Protein AF-0000000087521301 (afdb_homodimer)

Structure (mmCIF, N/CA/C/O backbone):
data_AF-0000000087521301-model_v1
#
loop_
_entity.id
_entity.type
_entity.pdbx_description
1 polymer 'Cation transporter'
#
loop_
_atom_site.group_PDB
_atom_site.id
_atom_site.type_symbol
_atom_site.label_atom_id
_atom_site.label_alt_id
_atom_site.label_comp_id
_atom_site.label_asym_id
_atom_site.label_entity_id
_atom_site.label_seq_id
_atom_site.pdbx_PDB_ins_code
_atom_site.Cartn_x
_atom_site.Cartn_y
_atom_site.Cartn_z
_atom_site.occupancy
_atom_site.B_iso_or_equiv
_atom_site.auth_seq_id
_atom_site.auth_comp_id
_atom_site.auth_asym_id
_atom_site.auth_atom_id
_atom_site.pdbx_PDB_model_num
ATOM 1 N N . MET A 1 1 ? 18.656 26.984 -0.968 1 28.48 1 MET A N 1
ATOM 2 C CA . MET A 1 1 ? 17.359 26.312 -1.073 1 28.48 1 MET A CA 1
ATOM 3 C C . MET A 1 1 ? 17.188 25.688 -2.449 1 28.48 1 MET A C 1
ATOM 5 O O . MET A 1 1 ? 16.391 24.75 -2.613 1 28.48 1 MET A O 1
ATOM 9 N N . SER A 1 2 ? 17.625 26.391 -3.381 1 34.09 2 SER A N 1
ATOM 10 C CA . SER A 1 2 ? 17.719 25.969 -4.77 1 34.09 2 SER A CA 1
ATOM 11 C C . SER A 1 2 ? 18.672 24.781 -4.914 1 34.09 2 SER A C 1
ATOM 13 O O . SER A 1 2 ? 18.469 23.906 -5.758 1 34.09 2 SER A O 1
ATOM 15 N N . HIS A 1 3 ? 19.5 24.891 -4.035 1 38.62 3 HIS A N 1
ATOM 16 C CA . HIS A 1 3 ? 20.562 23.891 -4.184 1 38.62 3 HIS A CA 1
ATOM 17 C C . HIS A 1 3 ? 20.094 22.531 -3.693 1 38.62 3 HIS A C 1
ATOM 19 O O . HIS A 1 3 ? 20.516 21.5 -4.234 1 38.62 3 HIS A O 1
ATOM 25 N N . ASP A 1 4 ? 19.312 22.469 -2.541 1 42 4 ASP A N 1
ATOM 26 C CA . ASP A 1 4 ? 18.953 21.172 -1.981 1 42 4 ASP A CA 1
ATOM 27 C C . ASP A 1 4 ? 17.891 20.484 -2.828 1 42 4 ASP A C 1
ATOM 29 O O . ASP A 1 4 ? 17.922 19.266 -3.01 1 42 4 ASP A O 1
ATOM 33 N N . HIS A 1 5 ? 16.859 21.312 -3.381 1 48.59 5 HIS A N 1
ATOM 34 C CA . HIS A 1 5 ? 15.914 20.719 -4.32 1 48.59 5 HIS A CA 1
ATOM 35 C C . HIS A 1 5 ? 16.625 20.234 -5.574 1 48.59 5 HIS A C 1
ATOM 37 O O . HIS A 1 5 ? 16.219 19.219 -6.16 1 48.59 5 HIS A O 1
ATOM 43 N N . SER A 1 6 ? 17.594 21.094 -5.914 1 47.84 6 SER A N 1
ATOM 44 C CA . SER A 1 6 ? 18.344 20.703 -7.102 1 47.84 6 SER A CA 1
ATOM 45 C C . SER A 1 6 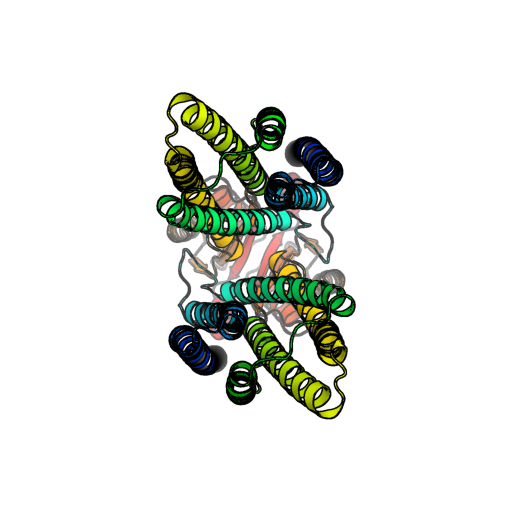? 19.094 19.391 -6.875 1 47.84 6 SER A C 1
ATOM 47 O O . SER A 1 6 ? 19.156 18.547 -7.766 1 47.84 6 SER A O 1
ATOM 49 N N . HIS A 1 7 ? 19.578 19.297 -5.633 1 51.16 7 HIS A N 1
ATOM 50 C CA . HIS A 1 7 ? 20.312 18.078 -5.328 1 51.16 7 HIS A CA 1
ATOM 51 C C . HIS A 1 7 ? 19.391 16.875 -5.266 1 51.16 7 HIS A C 1
ATOM 53 O O . HIS A 1 7 ? 19.766 15.781 -5.699 1 51.16 7 HIS A O 1
ATOM 59 N N . ASP A 1 8 ? 18.172 17.156 -4.852 1 65.81 8 ASP A N 1
ATOM 60 C CA . ASP A 1 8 ? 17.219 16.047 -4.758 1 65.81 8 ASP A CA 1
ATOM 61 C C . ASP A 1 8 ? 16.781 15.586 -6.145 1 65.81 8 ASP A C 1
ATOM 63 O O . ASP A 1 8 ? 16.703 14.383 -6.41 1 65.81 8 ASP A O 1
ATOM 67 N N . HIS A 1 9 ? 16.766 16.594 -6.98 1 73.94 9 HIS A N 1
ATOM 68 C CA . HIS A 1 9 ? 16.359 16.266 -8.344 1 73.94 9 HIS A CA 1
ATOM 69 C C . HIS A 1 9 ? 17.469 15.508 -9.07 1 73.94 9 HIS A C 1
ATOM 71 O O . HIS A 1 9 ? 17.188 14.562 -9.82 1 73.94 9 HIS A O 1
ATOM 77 N N . GLY A 1 10 ? 18.641 15.945 -8.789 1 79.75 10 GLY A N 1
ATOM 78 C CA . GLY A 1 10 ? 19.781 15.273 -9.391 1 79.75 10 GLY A CA 1
ATOM 79 C C . GLY A 1 10 ? 19.922 13.828 -8.945 1 79.75 10 GLY A C 1
ATOM 80 O O . GLY A 1 10 ? 20.125 12.938 -9.766 1 79.75 10 GLY A O 1
ATOM 81 N N . LEU A 1 11 ? 19.781 13.656 -7.738 1 87.31 11 LEU A N 1
ATOM 82 C CA . LEU A 1 11 ? 19.875 12.312 -7.18 1 87.31 11 LEU A CA 1
ATOM 83 C C . LEU A 1 11 ? 18.75 11.43 -7.703 1 87.31 11 LEU A C 1
ATOM 85 O O . LEU A 1 11 ? 18.969 10.258 -8.016 1 87.31 11 LEU A O 1
ATOM 89 N N . ALA A 1 12 ? 17.641 11.969 -7.859 1 90.31 12 ALA A N 1
ATOM 90 C CA . ALA A 1 12 ? 16.5 11.227 -8.375 1 90.31 12 ALA A CA 1
ATOM 91 C C . ALA A 1 12 ? 16.719 10.805 -9.82 1 90.31 12 ALA A C 1
ATOM 93 O O . ALA A 1 12 ? 16.391 9.68 -10.203 1 90.31 12 ALA A O 1
ATOM 94 N N . GLU A 1 13 ? 17.219 11.656 -10.562 1 93.12 13 GLU A N 1
ATOM 95 C CA . GLU A 1 13 ? 17.516 11.359 -11.961 1 93.12 13 GLU A CA 1
ATOM 96 C C . GLU A 1 13 ? 18.578 10.281 -12.094 1 93.12 13 GLU A C 1
ATOM 98 O O . GLU A 1 13 ? 18.484 9.398 -12.953 1 93.12 13 GLU A O 1
ATOM 103 N N . MET A 1 14 ? 19.531 10.383 -11.32 1 93.81 14 MET A N 1
ATOM 104 C CA . MET A 1 14 ? 20.594 9.383 -11.32 1 93.81 14 MET A CA 1
ATOM 105 C C . MET A 1 14 ? 20.047 8.008 -10.969 1 93.81 14 MET A C 1
ATOM 107 O O . MET A 1 14 ? 20.375 7.016 -11.617 1 93.81 14 MET A O 1
ATOM 111 N N . ASN A 1 15 ? 19.25 7.98 -9.953 1 95 15 ASN A N 1
ATOM 112 C CA . ASN A 1 15 ? 18.641 6.723 -9.555 1 95 15 ASN A CA 1
ATOM 113 C C . ASN A 1 15 ? 17.75 6.156 -10.656 1 95 15 ASN A C 1
ATOM 115 O O . ASN A 1 15 ? 17.75 4.949 -10.906 1 95 15 ASN A O 1
ATOM 119 N N . ARG A 1 16 ? 17.016 6.996 -11.297 1 96.06 16 ARG A N 1
ATOM 120 C CA . ARG A 1 16 ? 16.156 6.574 -12.406 1 96.06 16 ARG A CA 1
ATOM 121 C C . ARG A 1 16 ? 16.984 5.938 -13.516 1 96.06 16 ARG A C 1
ATOM 123 O O . ARG A 1 16 ? 16.609 4.898 -14.062 1 96.06 16 ARG A O 1
ATOM 130 N N . LYS A 1 17 ? 18.062 6.527 -13.852 1 96.75 17 LYS A N 1
ATOM 131 C CA . LYS A 1 17 ? 18.938 6.016 -14.898 1 96.75 17 LYS A CA 1
ATOM 132 C C . LYS A 1 17 ? 19.531 4.66 -14.508 1 96.75 17 LYS A C 1
ATOM 134 O O . LYS A 1 17 ? 19.609 3.75 -15.336 1 96.75 17 LYS A O 1
ATOM 139 N N . ARG A 1 18 ? 19.938 4.578 -13.312 1 97.06 18 ARG A N 1
ATOM 140 C CA . ARG A 1 18 ? 20.453 3.311 -12.805 1 97.06 18 ARG A CA 1
ATOM 141 C C . ARG A 1 18 ? 19.422 2.201 -12.945 1 97.06 18 ARG A C 1
ATOM 143 O O . ARG A 1 18 ? 19.734 1.106 -13.422 1 97.06 18 ARG A O 1
ATOM 150 N N . LEU A 1 19 ? 18.219 2.547 -12.562 1 97.38 19 LEU A N 1
ATOM 151 C CA . LEU A 1 19 ? 17.141 1.574 -12.641 1 97.38 19 LEU A CA 1
ATOM 152 C C . LEU A 1 19 ? 16.828 1.229 -14.094 1 97.38 19 LEU A C 1
ATOM 154 O O . LEU A 1 19 ? 16.531 0.073 -14.414 1 97.38 19 LEU A O 1
ATOM 158 N N . ALA A 1 20 ? 16.891 2.197 -14.945 1 97.69 20 ALA A N 1
ATOM 159 C CA . ALA A 1 20 ? 16.641 1.97 -16.359 1 97.69 20 ALA A CA 1
ATOM 160 C C . ALA A 1 20 ? 17.656 1.012 -16.953 1 97.69 20 ALA A C 1
ATOM 162 O O . ALA A 1 20 ? 17.312 0.12 -17.734 1 97.69 20 ALA A O 1
ATOM 163 N N . TRP A 1 21 ? 18.875 1.175 -16.609 1 97.06 21 TRP A N 1
ATOM 164 C CA . TRP A 1 21 ? 19.938 0.297 -17.078 1 97.06 21 TRP A CA 1
ATOM 165 C C . TRP A 1 21 ? 19.75 -1.122 -16.562 1 97.06 21 TRP A C 1
ATOM 167 O O . TRP A 1 21 ? 19.844 -2.09 -17.312 1 97.06 21 TRP A O 1
ATOM 177 N N . ALA A 1 22 ? 19.516 -1.218 -15.297 1 96.75 22 ALA A N 1
ATOM 178 C CA . ALA A 1 22 ? 19.297 -2.535 -14.703 1 96.75 22 ALA A CA 1
ATOM 179 C C . ALA A 1 22 ? 18.109 -3.238 -15.344 1 96.75 22 ALA A C 1
ATOM 181 O O . ALA A 1 22 ? 18.172 -4.426 -15.664 1 96.75 22 ALA A O 1
ATOM 182 N N . PHE A 1 23 ? 17.031 -2.479 -15.531 1 97.44 23 PHE A N 1
ATOM 183 C CA . PHE A 1 23 ? 15.859 -3.029 -16.188 1 97.44 23 PHE A CA 1
ATOM 184 C C . PHE A 1 23 ? 16.172 -3.459 -17.609 1 97.44 23 PHE A C 1
ATOM 186 O O . PHE A 1 23 ? 15.75 -4.531 -18.047 1 97.44 23 PHE A O 1
ATOM 193 N N . GLY A 1 24 ? 16.859 -2.646 -18.266 1 97.69 24 GLY A N 1
ATOM 194 C CA . GLY A 1 24 ? 17.25 -2.979 -19.625 1 97.69 24 GLY A CA 1
ATOM 195 C C . GLY A 1 24 ? 18.047 -4.266 -19.719 1 97.69 24 GLY A C 1
ATOM 196 O O . GLY A 1 24 ? 17.781 -5.098 -20.578 1 97.69 24 GLY A O 1
ATOM 197 N N . ILE A 1 25 ? 18.969 -4.43 -18.875 1 96.5 25 ILE A N 1
ATOM 198 C CA . ILE A 1 25 ? 19.812 -5.621 -18.844 1 96.5 25 ILE A CA 1
ATOM 199 C C . ILE A 1 25 ? 18.953 -6.855 -18.578 1 96.5 25 ILE A C 1
ATOM 201 O O . ILE A 1 25 ? 19 -7.832 -19.328 1 96.5 25 ILE A O 1
ATOM 205 N N . THR A 1 26 ? 18.172 -6.77 -17.562 1 94.75 26 THR A N 1
ATOM 206 C CA . THR A 1 26 ? 17.344 -7.906 -17.156 1 94.75 26 THR A CA 1
ATOM 207 C C . THR A 1 26 ? 16.312 -8.234 -18.234 1 94.75 26 THR A C 1
ATOM 209 O O . THR A 1 26 ? 16.078 -9.406 -18.531 1 94.75 26 THR A O 1
ATOM 212 N N . ALA A 1 27 ? 15.727 -7.234 -18.766 1 96.62 27 ALA A N 1
ATOM 213 C CA . ALA A 1 27 ? 14.727 -7.434 -19.812 1 96.62 27 ALA A CA 1
ATOM 214 C C . ALA A 1 27 ? 15.344 -8.086 -21.047 1 96.62 27 ALA A C 1
ATOM 216 O O . ALA A 1 27 ? 14.727 -8.953 -21.672 1 96.62 27 ALA A O 1
ATOM 217 N N . THR A 1 28 ? 16.516 -7.684 -21.375 1 96.88 28 THR A N 1
ATOM 218 C CA . THR A 1 28 ? 17.219 -8.25 -22.531 1 96.88 28 THR A CA 1
ATOM 219 C C . THR A 1 28 ? 17.531 -9.727 -22.297 1 96.88 28 THR A C 1
ATOM 221 O O . THR A 1 28 ? 17.328 -10.555 -23.188 1 96.88 28 THR A O 1
ATOM 224 N N . ILE A 1 29 ? 17.953 -10.047 -21.172 1 94.38 29 ILE A N 1
ATOM 225 C CA . ILE A 1 29 ? 18.281 -11.43 -20.844 1 94.38 29 ILE A CA 1
ATOM 226 C C . ILE A 1 29 ? 17 -12.273 -20.828 1 94.38 29 ILE A C 1
ATOM 228 O O . ILE A 1 29 ? 17 -13.414 -21.297 1 94.38 29 ILE A O 1
ATOM 232 N N . LEU A 1 30 ? 15.93 -11.727 -20.25 1 94.81 30 LEU A N 1
ATOM 233 C CA . LEU A 1 30 ? 14.648 -12.422 -20.25 1 94.81 30 LEU A CA 1
ATOM 234 C C . LEU A 1 30 ? 14.188 -12.734 -21.672 1 94.81 30 LEU A C 1
ATOM 236 O O . LEU A 1 30 ? 13.797 -13.867 -21.969 1 94.81 30 LEU A O 1
ATOM 240 N N . ILE A 1 31 ? 14.289 -11.766 -22.531 1 96.38 31 ILE A N 1
ATOM 241 C CA . ILE A 1 31 ? 13.867 -11.945 -23.906 1 96.38 31 ILE A CA 1
ATOM 242 C C . ILE A 1 31 ? 14.742 -13.008 -24.578 1 96.38 31 ILE A C 1
ATOM 244 O O . ILE A 1 31 ? 14.234 -13.891 -25.266 1 96.38 31 ILE A O 1
ATOM 248 N N . ALA A 1 32 ? 16.031 -12.961 -24.391 1 94.38 32 ALA A N 1
ATOM 249 C CA . ALA A 1 32 ? 16.953 -13.945 -24.938 1 94.38 32 ALA A CA 1
ATOM 250 C C . ALA A 1 32 ? 16.609 -15.352 -24.438 1 94.38 32 ALA A C 1
ATOM 252 O O . ALA A 1 32 ? 16.656 -16.312 -25.203 1 94.38 32 ALA A O 1
ATOM 253 N N . GLU A 1 33 ? 16.297 -15.367 -23.234 1 92.81 33 GLU A N 1
ATOM 254 C CA . GLU A 1 33 ? 15.969 -16.656 -22.641 1 92.81 33 GLU A CA 1
ATOM 255 C C . GLU A 1 33 ? 14.672 -17.219 -23.219 1 92.81 33 GLU A C 1
ATOM 257 O O . GLU A 1 33 ? 14.562 -18.406 -23.484 1 92.81 33 GLU A O 1
ATOM 262 N N . VAL A 1 34 ? 13.711 -16.438 -23.328 1 93.19 34 VAL A N 1
ATOM 263 C CA . VAL A 1 34 ? 12.438 -16.859 -23.906 1 93.19 34 VAL A CA 1
ATOM 264 C C . VAL A 1 34 ? 12.641 -17.344 -25.328 1 93.19 34 VAL A C 1
ATOM 266 O O . VAL A 1 34 ? 12.141 -18.406 -25.719 1 93.19 34 VAL A O 1
ATOM 269 N N . VAL A 1 35 ? 13.406 -16.641 -26.078 1 94.06 35 VAL A N 1
ATOM 270 C CA . VAL A 1 35 ? 13.711 -17.016 -27.453 1 94.06 35 VAL A CA 1
ATOM 271 C C . VAL A 1 35 ? 14.484 -18.344 -27.469 1 94.06 35 VAL A C 1
ATOM 273 O O . VAL A 1 35 ? 14.164 -19.25 -28.25 1 94.06 35 VAL A O 1
ATOM 276 N N . GLY A 1 36 ? 15.453 -18.406 -26.609 1 89.75 36 GLY A N 1
ATOM 277 C CA . GLY A 1 36 ? 16.203 -19.641 -26.5 1 89.75 36 GLY A CA 1
ATOM 278 C C . GLY A 1 36 ? 15.328 -20.828 -26.125 1 89.75 36 GLY A C 1
ATOM 279 O O . GLY A 1 36 ? 15.492 -21.922 -26.672 1 89.75 36 GLY A O 1
ATOM 280 N N . ALA A 1 37 ? 14.422 -20.656 -25.219 1 89.75 37 ALA A N 1
ATOM 281 C CA . ALA A 1 37 ? 13.508 -21.719 -24.781 1 89.75 37 ALA A CA 1
ATOM 282 C C . ALA A 1 37 ? 12.617 -22.172 -25.938 1 89.75 37 ALA A C 1
ATOM 284 O O . ALA A 1 37 ? 12.383 -23.359 -26.109 1 89.75 37 ALA A O 1
ATOM 285 N N . LEU A 1 38 ? 12.18 -21.234 -26.766 1 90.62 38 LEU A N 1
ATOM 286 C CA . LEU A 1 38 ? 11.297 -21.547 -27.875 1 90.62 38 LEU A CA 1
ATOM 287 C C . LEU A 1 38 ? 12.062 -22.266 -29 1 90.62 38 LEU A C 1
ATOM 289 O O . LEU A 1 38 ? 11.531 -23.188 -29.609 1 90.62 38 LEU A O 1
ATOM 293 N N . LEU A 1 39 ? 13.258 -21.891 -29.188 1 90.69 39 LEU A N 1
ATOM 294 C CA . LEU A 1 39 ? 14.07 -22.484 -30.25 1 90.69 39 LEU A CA 1
ATOM 295 C C . LEU A 1 39 ? 14.531 -23.891 -29.859 1 90.69 39 LEU A C 1
ATOM 297 O O . LEU A 1 39 ? 14.656 -24.766 -30.719 1 90.69 39 LEU A O 1
ATOM 301 N N . THR A 1 40 ? 14.688 -24.109 -28.625 1 87 40 THR A N 1
ATOM 302 C CA . THR A 1 40 ? 15.227 -25.391 -28.172 1 87 40 THR A CA 1
ATOM 303 C C . THR A 1 40 ? 14.117 -26.266 -27.609 1 87 40 THR A C 1
ATOM 305 O O . THR A 1 40 ? 14.359 -27.406 -27.219 1 87 40 THR A O 1
ATOM 308 N N . ASN A 1 41 ? 12.945 -25.688 -27.422 1 86.5 41 ASN A N 1
ATOM 309 C CA . ASN A 1 41 ? 11.805 -26.375 -26.828 1 86.5 41 ASN A CA 1
ATOM 310 C C . ASN A 1 41 ? 12.141 -26.906 -25.438 1 86.5 41 ASN A C 1
ATOM 312 O O . ASN A 1 41 ? 11.859 -28.062 -25.125 1 86.5 41 ASN A O 1
ATOM 316 N N . SER A 1 42 ? 12.852 -26.172 -24.766 1 84.94 42 SER A N 1
ATOM 317 C CA . SER A 1 42 ? 13.289 -26.547 -23.422 1 84.94 42 SER A CA 1
ATOM 318 C C . SER A 1 42 ? 12.312 -26.047 -22.375 1 84.94 42 SER A C 1
ATOM 320 O O . SER A 1 42 ? 12.203 -24.828 -22.141 1 84.94 42 SER A O 1
ATOM 322 N N . LEU A 1 43 ? 11.672 -26.969 -21.688 1 79.75 43 LEU A N 1
ATOM 323 C CA . LEU A 1 43 ? 10.758 -26.609 -20.609 1 79.75 43 LEU A CA 1
ATOM 324 C C . LEU A 1 43 ? 11.523 -25.984 -19.438 1 79.75 43 LEU A C 1
ATOM 326 O O . LEU A 1 43 ? 11.016 -25.078 -18.781 1 79.75 43 LEU A O 1
ATOM 330 N N . ALA A 1 44 ? 12.672 -26.484 -19.188 1 77.31 44 ALA A N 1
ATOM 331 C CA . ALA A 1 44 ? 13.508 -25.969 -18.109 1 77.31 44 ALA A CA 1
ATOM 332 C C . ALA A 1 44 ? 13.82 -24.484 -18.312 1 77.31 44 ALA A C 1
ATOM 334 O O . ALA A 1 44 ? 13.75 -23.688 -17.375 1 77.31 44 ALA A O 1
ATOM 335 N N . LEU A 1 45 ? 14.047 -24.156 -19.516 1 83.31 45 LEU A N 1
ATOM 336 C CA . LEU A 1 45 ? 14.352 -22.766 -19.844 1 83.31 45 LEU A CA 1
ATOM 337 C C . LEU A 1 45 ? 13.109 -21.891 -19.719 1 83.31 45 LEU A C 1
ATOM 339 O O . LEU A 1 45 ? 13.195 -20.75 -19.281 1 83.31 45 LEU A O 1
ATOM 343 N N . LEU A 1 46 ? 12.078 -22.406 -20.078 1 84.5 46 LEU A N 1
ATOM 344 C CA . LEU A 1 46 ? 10.836 -21.641 -19.984 1 84.5 46 LEU A CA 1
ATOM 345 C C . LEU A 1 46 ? 10.477 -21.391 -18.531 1 84.5 46 LEU A C 1
ATOM 347 O O . LEU A 1 46 ? 10.008 -20.297 -18.188 1 84.5 46 LEU A O 1
ATOM 351 N N . VAL A 1 47 ? 10.625 -22.359 -17.656 1 79.62 47 VAL A N 1
ATOM 352 C CA . VAL A 1 47 ? 10.352 -22.219 -16.234 1 79.62 47 VAL A CA 1
ATOM 353 C C . VAL A 1 47 ? 11.273 -21.156 -15.641 1 79.62 47 VAL A C 1
ATOM 355 O O . VAL A 1 47 ? 10.836 -20.297 -14.859 1 79.62 47 VAL A O 1
ATOM 358 N N . ASP A 1 48 ? 12.477 -21.203 -16 1 83.56 48 ASP A N 1
ATOM 359 C CA . ASP A 1 48 ? 13.422 -20.188 -15.531 1 83.56 48 ASP A CA 1
ATOM 360 C C . ASP A 1 48 ? 13.008 -18.797 -16 1 83.56 48 ASP A C 1
ATOM 362 O O . ASP A 1 48 ? 13.148 -17.828 -15.258 1 83.56 48 ASP A O 1
ATOM 366 N N . ALA A 1 49 ? 12.594 -18.75 -17.219 1 87.19 49 ALA A N 1
ATOM 367 C CA . ALA A 1 49 ? 12.148 -17.484 -17.781 1 87.19 49 ALA A CA 1
ATOM 368 C C . ALA A 1 49 ? 10.984 -16.906 -16.969 1 87.19 49 ALA A C 1
ATOM 370 O O . ALA A 1 49 ? 10.883 -15.695 -16.797 1 87.19 49 ALA A O 1
ATOM 371 N N . ALA A 1 50 ? 10.117 -17.703 -16.531 1 82.38 50 ALA A N 1
ATOM 372 C CA . ALA A 1 50 ? 8.992 -17.266 -15.719 1 82.38 50 ALA A CA 1
ATOM 373 C C . ALA A 1 50 ? 9.477 -16.641 -14.406 1 82.38 50 ALA A C 1
ATOM 375 O O . ALA A 1 50 ? 8.922 -15.648 -13.945 1 82.38 50 ALA A O 1
ATOM 376 N N . HIS A 1 51 ? 10.414 -17.234 -13.859 1 81.31 51 HIS A N 1
ATOM 377 C CA . HIS A 1 51 ? 11.008 -16.688 -12.656 1 81.31 51 HIS A CA 1
ATOM 378 C C . HIS A 1 51 ? 11.648 -15.328 -12.93 1 81.31 51 HIS A C 1
ATOM 380 O O . HIS A 1 51 ? 11.461 -14.383 -12.156 1 81.31 51 HIS A O 1
ATOM 386 N N . MET A 1 52 ? 12.289 -15.258 -14.016 1 88.5 52 MET A N 1
ATOM 387 C CA . MET A 1 52 ? 12.945 -14.008 -14.398 1 88.5 52 MET A CA 1
ATOM 388 C C . MET A 1 52 ? 11.906 -12.93 -14.703 1 88.5 52 MET A C 1
ATOM 390 O O . MET A 1 52 ? 12.172 -11.742 -14.516 1 88.5 52 MET A O 1
ATOM 394 N N . LEU A 1 53 ? 10.82 -13.344 -15.141 1 88.81 53 LEU A N 1
ATOM 395 C CA . LEU A 1 53 ? 9.75 -12.391 -15.43 1 88.81 53 LEU A CA 1
ATOM 396 C C . LEU A 1 53 ? 9.328 -11.656 -14.164 1 88.81 53 LEU A C 1
ATOM 398 O O . LEU A 1 53 ? 9.109 -10.445 -14.188 1 88.81 53 LEU A O 1
ATOM 402 N N . THR A 1 54 ? 9.219 -12.359 -13.102 1 86 54 THR A N 1
ATOM 403 C CA . THR A 1 54 ? 8.836 -11.758 -11.828 1 86 54 THR A CA 1
ATOM 404 C C . THR A 1 54 ? 9.867 -10.719 -11.391 1 86 54 THR A C 1
ATOM 406 O O . THR A 1 54 ? 9.516 -9.648 -10.891 1 86 54 THR A O 1
ATOM 409 N N . ASP A 1 55 ? 11.062 -11.039 -11.625 1 89.38 55 ASP A N 1
ATOM 410 C CA . ASP A 1 55 ? 12.133 -10.109 -11.289 1 89.38 55 ASP A CA 1
ATOM 411 C C . ASP A 1 55 ? 12.078 -8.859 -12.172 1 89.38 55 ASP A C 1
ATOM 413 O O . ASP A 1 55 ? 12.266 -7.742 -11.695 1 89.38 55 ASP A O 1
ATOM 417 N N . THR A 1 56 ? 11.906 -9.156 -13.391 1 93.06 56 THR A N 1
ATOM 418 C CA . THR A 1 56 ? 11.805 -8.055 -14.344 1 93.06 56 THR A CA 1
ATOM 419 C C . THR A 1 56 ? 10.633 -7.141 -13.992 1 93.06 56 THR A C 1
ATOM 421 O O . THR A 1 56 ? 10.742 -5.918 -14.109 1 93.06 56 THR A O 1
ATOM 424 N N . LEU A 1 57 ? 9.578 -7.703 -13.508 1 92.06 57 LEU A N 1
ATOM 425 C CA . LEU A 1 57 ? 8.414 -6.922 -13.086 1 92.06 57 LEU A CA 1
ATOM 426 C C . LEU A 1 57 ? 8.758 -6.051 -11.883 1 92.06 57 LEU A C 1
ATOM 428 O O . LEU A 1 57 ? 8.289 -4.914 -11.781 1 92.06 57 LEU A O 1
ATOM 432 N N . GLY A 1 58 ? 9.523 -6.641 -11.055 1 93.19 58 GLY A N 1
ATOM 433 C CA . GLY A 1 58 ? 9.977 -5.852 -9.922 1 93.19 58 GLY A CA 1
ATOM 434 C C . GLY A 1 58 ? 10.766 -4.621 -10.32 1 93.19 58 GLY A C 1
ATOM 435 O O . GLY A 1 58 ? 10.5 -3.52 -9.836 1 93.19 58 GLY A O 1
ATOM 436 N N . LEU A 1 59 ? 11.68 -4.824 -11.219 1 95.25 59 LEU A N 1
ATOM 437 C CA . LEU A 1 59 ? 12.5 -3.707 -11.68 1 95.25 59 LEU A CA 1
ATOM 438 C C . LEU A 1 59 ? 11.656 -2.709 -12.469 1 95.25 59 LEU A C 1
ATOM 440 O O . LEU A 1 59 ? 11.898 -1.501 -12.406 1 95.25 59 LEU A O 1
ATOM 444 N N . LEU A 1 60 ? 10.727 -3.193 -13.164 1 96.19 60 LEU A N 1
ATOM 445 C CA . LEU A 1 60 ? 9.82 -2.309 -13.891 1 96.19 60 LEU A CA 1
ATOM 446 C C . LEU A 1 60 ? 9.031 -1.43 -12.922 1 96.19 60 LEU A C 1
ATOM 448 O O . LEU A 1 60 ? 8.844 -0.239 -13.18 1 96.19 60 LEU A O 1
ATOM 452 N N . MET A 1 61 ? 8.594 -2.023 -11.914 1 95.44 61 MET A N 1
ATOM 453 C CA . MET A 1 61 ? 7.871 -1.267 -10.898 1 95.44 61 MET A CA 1
ATOM 454 C C . MET A 1 61 ? 8.758 -0.183 -10.297 1 95.44 61 MET A C 1
ATOM 456 O O . MET A 1 61 ? 8.32 0.953 -10.109 1 95.44 61 MET A O 1
ATOM 460 N N . ALA A 1 62 ? 9.961 -0.58 -10.031 1 96.81 62 ALA A N 1
ATOM 461 C CA . ALA A 1 62 ? 10.906 0.379 -9.469 1 96.81 62 ALA A CA 1
ATOM 462 C C . ALA A 1 62 ? 11.148 1.541 -10.43 1 96.81 62 ALA A C 1
ATOM 464 O O . ALA A 1 62 ? 11.148 2.703 -10.016 1 96.81 62 ALA A O 1
ATOM 465 N N . LEU A 1 63 ? 11.336 1.206 -11.625 1 97.44 63 LEU A N 1
ATOM 466 C CA . LEU A 1 63 ? 11.602 2.223 -12.633 1 97.44 63 LEU A CA 1
ATOM 467 C C . LEU A 1 63 ? 10.383 3.127 -12.82 1 97.44 63 LEU A C 1
ATOM 469 O O . LEU A 1 63 ? 10.531 4.348 -12.953 1 97.44 63 LEU A O 1
ATOM 473 N N . THR A 1 64 ? 9.258 2.58 -12.844 1 97.12 64 THR A N 1
ATOM 474 C CA . THR A 1 64 ? 8.023 3.352 -12.977 1 97.12 64 THR A CA 1
ATOM 475 C C . THR A 1 64 ? 7.871 4.328 -11.812 1 97.12 64 THR A C 1
ATOM 477 O O . THR A 1 64 ? 7.535 5.496 -12.016 1 97.12 64 THR A O 1
ATOM 480 N N . ALA A 1 65 ? 8.102 3.812 -10.664 1 96.5 65 ALA A N 1
ATOM 481 C CA . ALA A 1 65 ? 8.031 4.672 -9.484 1 96.5 65 ALA A CA 1
ATOM 482 C C . ALA A 1 65 ? 9.031 5.82 -9.578 1 96.5 65 ALA A C 1
ATOM 484 O O . ALA A 1 65 ? 8.703 6.969 -9.273 1 96.5 65 ALA A O 1
ATOM 485 N N . ALA A 1 66 ? 10.227 5.477 -9.984 1 96.06 66 ALA A N 1
ATOM 486 C CA . ALA A 1 66 ? 11.266 6.496 -10.125 1 96.06 66 ALA A CA 1
ATOM 487 C C . ALA A 1 66 ? 10.859 7.551 -11.148 1 96.06 66 ALA A C 1
ATOM 489 O O . ALA A 1 66 ? 11.172 8.734 -10.984 1 96.06 66 ALA A O 1
ATOM 490 N N . ASN A 1 67 ? 10.211 7.148 -12.203 1 96.56 67 ASN A N 1
ATOM 491 C CA . ASN A 1 67 ? 9.719 8.086 -13.203 1 96.56 67 ASN A CA 1
ATOM 492 C C . ASN A 1 67 ? 8.609 8.977 -12.648 1 96.56 67 ASN A C 1
ATOM 494 O O . ASN A 1 67 ? 8.57 10.172 -12.93 1 96.56 67 ASN A O 1
ATOM 498 N N . LEU A 1 68 ? 7.797 8.43 -11.914 1 94.94 68 LEU A N 1
ATOM 499 C CA . LEU A 1 68 ? 6.652 9.148 -11.367 1 94.94 68 LEU A CA 1
ATOM 500 C C . LEU A 1 68 ? 7.102 10.219 -10.375 1 94.94 68 LEU A C 1
ATOM 502 O O . LEU A 1 68 ? 6.551 11.32 -10.344 1 94.94 68 LEU A O 1
ATOM 506 N N . VAL A 1 69 ? 8.055 9.883 -9.609 1 92.69 69 VAL A N 1
ATOM 507 C CA . VAL A 1 69 ? 8.523 10.789 -8.57 1 92.69 69 VAL A CA 1
ATOM 508 C C . VAL A 1 69 ? 9.102 12.055 -9.203 1 92.69 69 VAL A C 1
ATOM 510 O O . VAL A 1 69 ? 9.172 13.102 -8.555 1 92.69 69 VAL A O 1
ATOM 513 N N . MET A 1 70 ? 9.438 11.977 -10.453 1 92.62 70 MET A N 1
ATOM 514 C CA . MET A 1 70 ? 10.023 13.117 -11.148 1 92.62 70 MET A CA 1
ATOM 515 C C . MET A 1 70 ? 8.953 14.117 -11.57 1 92.62 70 MET A C 1
ATOM 517 O O . MET A 1 70 ? 9.258 15.258 -11.922 1 92.62 70 MET A O 1
ATOM 521 N N . ARG A 1 71 ? 7.758 13.758 -11.438 1 92.88 71 ARG A N 1
ATOM 522 C CA . ARG A 1 71 ? 6.668 14.641 -11.836 1 92.88 71 ARG A CA 1
ATOM 523 C C . ARG A 1 71 ? 6.414 15.703 -10.773 1 92.88 71 ARG A C 1
ATOM 525 O O . ARG A 1 71 ? 6.5 15.43 -9.578 1 92.88 71 ARG A O 1
ATOM 532 N N . LYS A 1 72 ? 6.031 16.859 -11.219 1 91.69 72 LYS A N 1
ATOM 533 C CA . LYS A 1 72 ? 5.77 17.984 -10.32 1 91.69 72 LYS A CA 1
ATOM 534 C C . LYS A 1 72 ? 4.461 17.797 -9.562 1 91.69 72 LYS A C 1
ATOM 536 O O . LYS A 1 72 ? 3.555 17.109 -10.039 1 91.69 72 LYS A O 1
ATOM 541 N N . SER A 1 73 ? 4.41 18.422 -8.414 1 92 73 SER A N 1
ATOM 542 C CA . SER A 1 73 ? 3.197 18.375 -7.605 1 92 73 SER A CA 1
ATOM 543 C C . SER A 1 73 ? 2.062 19.156 -8.258 1 92 73 SER A C 1
ATOM 545 O O . SER A 1 73 ? 2.309 20.094 -9.031 1 92 73 SER A O 1
ATOM 547 N N . THR A 1 74 ? 0.817 18.719 -8.062 1 92.31 74 THR A N 1
ATOM 548 C CA . THR A 1 74 ? -0.409 19.375 -8.508 1 92.31 74 THR A CA 1
ATOM 549 C C . THR A 1 74 ? -1.414 19.484 -7.367 1 92.31 74 THR A C 1
ATOM 551 O O . THR A 1 74 ? -1.151 19.016 -6.254 1 92.31 74 THR A O 1
ATOM 554 N N . ASP A 1 75 ? -2.551 20.109 -7.645 1 90.44 75 ASP A N 1
ATOM 555 C CA . ASP A 1 75 ? -3.598 20.25 -6.637 1 90.44 75 ASP A CA 1
ATOM 556 C C . ASP A 1 75 ? -4.211 18.891 -6.305 1 90.44 75 ASP A C 1
ATOM 558 O O . ASP A 1 75 ? -4.742 18.688 -5.207 1 90.44 75 ASP A O 1
ATOM 562 N N . GLN A 1 76 ? -4.129 18.031 -7.184 1 91.69 76 GLN A N 1
ATOM 563 C CA . GLN A 1 76 ? -4.648 16.688 -6.953 1 91.69 76 GLN A CA 1
ATOM 564 C C . GLN A 1 76 ? -3.643 15.828 -6.195 1 91.69 76 GLN A C 1
ATOM 566 O O . GLN A 1 76 ? -4.023 14.891 -5.492 1 91.69 76 GLN A O 1
ATOM 571 N N . ARG A 1 77 ? -2.389 16.188 -6.469 1 93.62 77 ARG A N 1
ATOM 572 C CA . ARG A 1 77 ? -1.276 15.516 -5.801 1 93.62 77 ARG A CA 1
ATOM 573 C C . ARG A 1 77 ? -0.324 16.531 -5.176 1 93.62 77 ARG A C 1
ATOM 575 O O . ARG A 1 77 ? 0.705 16.875 -5.766 1 93.62 77 ARG A O 1
ATOM 582 N N . THR A 1 78 ? -0.647 16.828 -4.004 1 91.5 78 THR A N 1
ATOM 583 C CA . THR A 1 78 ? 0.055 17.953 -3.391 1 91.5 78 THR A CA 1
ATOM 584 C C . THR A 1 78 ? 1.478 17.547 -3.006 1 91.5 78 THR A C 1
ATOM 586 O O . THR A 1 78 ? 2.357 18.406 -2.893 1 91.5 78 THR A O 1
ATOM 589 N N . TRP A 1 79 ? 1.673 16.281 -2.805 1 91.12 79 TRP A N 1
ATOM 590 C CA . TRP A 1 79 ? 3.008 15.773 -2.51 1 91.12 79 TRP A CA 1
ATOM 591 C C . TRP A 1 79 ? 3.652 15.18 -3.76 1 91.12 79 TRP A C 1
ATOM 593 O O . TRP A 1 79 ? 4.664 14.484 -3.672 1 91.12 79 TRP A O 1
ATOM 603 N N . GLY A 1 80 ? 2.947 15.469 -4.883 1 92.25 80 GLY A N 1
ATOM 604 C CA . GLY A 1 80 ? 3.393 14.75 -6.066 1 92.25 80 GLY A CA 1
ATOM 605 C C . GLY A 1 80 ? 3.26 13.242 -5.934 1 92.25 80 GLY A C 1
ATOM 606 O O . GLY A 1 80 ? 2.326 12.75 -5.297 1 92.25 80 GLY A O 1
ATOM 607 N N . PHE A 1 81 ? 4.242 12.539 -6.578 1 93.88 81 PHE A N 1
ATOM 608 C CA . PHE A 1 81 ? 4.23 11.078 -6.535 1 93.88 81 PHE A CA 1
ATOM 609 C C . PHE A 1 81 ? 5.332 10.555 -5.625 1 93.88 81 PHE A C 1
ATOM 611 O O . PHE A 1 81 ? 5.91 9.5 -5.887 1 93.88 81 PHE A O 1
ATOM 618 N N . ARG A 1 82 ? 5.562 11.289 -4.637 1 93.38 82 ARG A N 1
ATOM 619 C CA . ARG A 1 82 ? 6.652 10.914 -3.744 1 93.38 82 ARG A CA 1
ATOM 620 C C . ARG A 1 82 ? 6.379 9.562 -3.086 1 93.38 82 ARG A C 1
ATOM 622 O O . ARG A 1 82 ? 7.293 8.758 -2.914 1 93.38 82 ARG A O 1
ATOM 629 N N . ARG A 1 83 ? 5.121 9.32 -2.867 1 95.44 83 ARG A N 1
ATOM 630 C CA . ARG A 1 83 ? 4.734 8.102 -2.164 1 95.44 83 ARG A CA 1
ATOM 631 C C . ARG A 1 83 ? 4.84 6.883 -3.076 1 95.44 83 ARG A C 1
ATOM 633 O O . ARG A 1 83 ? 4.805 5.742 -2.607 1 95.44 83 ARG A O 1
ATOM 640 N N . ALA A 1 84 ? 4.969 7.09 -4.273 1 95.5 84 ALA A N 1
ATOM 641 C CA . ALA A 1 84 ? 5.113 5.984 -5.219 1 95.5 84 ALA A CA 1
ATOM 642 C C . ALA A 1 84 ? 6.34 5.137 -4.887 1 95.5 84 ALA A C 1
ATOM 644 O O . ALA A 1 84 ? 6.344 3.926 -5.109 1 95.5 84 ALA A O 1
ATOM 645 N N . GLU A 1 85 ? 7.328 5.793 -4.359 1 95.5 85 GLU A N 1
ATOM 646 C CA . GLU A 1 85 ? 8.539 5.09 -3.939 1 95.5 85 GLU A CA 1
ATOM 647 C C . GLU A 1 85 ? 8.219 4.016 -2.906 1 95.5 85 GLU A C 1
ATOM 649 O O . GLU A 1 85 ? 8.664 2.871 -3.039 1 95.5 85 GLU A O 1
ATOM 654 N N . VAL A 1 86 ? 7.441 4.379 -1.924 1 96.31 86 VAL A N 1
ATOM 655 C CA . VAL A 1 86 ? 7.125 3.475 -0.821 1 96.31 86 VAL A CA 1
ATOM 656 C C . VAL A 1 86 ? 6.188 2.373 -1.31 1 96.31 86 VAL A C 1
ATOM 658 O O . VAL A 1 86 ? 6.355 1.204 -0.958 1 96.31 86 VAL A O 1
ATOM 661 N N . LEU A 1 87 ? 5.266 2.711 -2.119 1 95.94 87 LEU A N 1
ATOM 662 C CA . LEU A 1 87 ? 4.316 1.743 -2.66 1 95.94 87 LEU A CA 1
ATOM 663 C C . LEU A 1 87 ? 5.027 0.709 -3.527 1 95.94 87 LEU A C 1
ATOM 665 O O . LEU A 1 87 ? 4.789 -0.492 -3.391 1 95.94 87 LEU A O 1
ATOM 669 N N . SER A 1 88 ? 5.832 1.227 -4.391 1 96.19 88 SER A N 1
ATOM 670 C CA . SER A 1 88 ? 6.605 0.337 -5.25 1 96.19 88 SER A CA 1
ATOM 671 C C . SER A 1 88 ? 7.465 -0.619 -4.43 1 96.19 88 SER A C 1
ATOM 673 O O . SER A 1 88 ? 7.484 -1.823 -4.688 1 96.19 88 SER A O 1
ATOM 675 N N . ALA A 1 89 ? 8.133 -0.079 -3.469 1 96.81 89 ALA A N 1
ATOM 676 C CA . ALA A 1 89 ? 8.984 -0.9 -2.607 1 96.81 89 ALA A CA 1
ATOM 677 C C . ALA A 1 89 ? 8.164 -1.964 -1.884 1 96.81 89 ALA A C 1
ATOM 679 O O . ALA A 1 89 ? 8.617 -3.096 -1.709 1 96.81 89 ALA A O 1
ATOM 680 N N . THR A 1 90 ? 7.012 -1.587 -1.447 1 95.88 90 THR A N 1
ATOM 681 C CA . THR A 1 90 ? 6.133 -2.52 -0.754 1 95.88 90 THR A CA 1
ATOM 682 C C . THR A 1 90 ? 5.75 -3.682 -1.667 1 95.88 90 THR A C 1
ATOM 684 O O . THR A 1 90 ? 5.859 -4.848 -1.276 1 95.88 90 THR A O 1
ATOM 687 N N . LEU A 1 91 ? 5.352 -3.348 -2.832 1 93.44 91 LEU A N 1
ATOM 688 C CA . LEU A 1 91 ? 4.93 -4.367 -3.785 1 93.44 91 LEU A CA 1
ATOM 689 C C . LEU A 1 91 ? 6.098 -5.273 -4.164 1 93.44 91 LEU A C 1
ATOM 691 O O . LEU A 1 91 ? 5.938 -6.492 -4.258 1 93.44 91 LEU A O 1
ATOM 695 N N . GLN A 1 92 ? 7.199 -4.68 -4.383 1 94.5 92 GLN A N 1
ATOM 696 C CA . GLN A 1 92 ? 8.391 -5.445 -4.719 1 94.5 92 GLN A CA 1
ATOM 697 C C . GLN A 1 92 ? 8.781 -6.387 -3.582 1 94.5 92 GLN A C 1
ATOM 699 O O . GLN A 1 92 ? 9.07 -7.562 -3.818 1 94.5 92 GLN A O 1
ATOM 704 N N . ALA A 1 93 ? 8.781 -5.844 -2.402 1 95.56 93 ALA A N 1
ATOM 705 C CA . ALA A 1 93 ? 9.133 -6.656 -1.242 1 95.56 93 ALA A CA 1
ATOM 706 C C . ALA A 1 93 ? 8.141 -7.801 -1.054 1 95.56 93 ALA A C 1
ATOM 708 O O . ALA A 1 93 ? 8.531 -8.93 -0.742 1 95.56 93 ALA A O 1
ATOM 709 N N . ALA A 1 94 ? 6.922 -7.516 -1.234 1 93.12 94 ALA A N 1
ATOM 710 C CA . ALA A 1 94 ? 5.887 -8.539 -1.121 1 93.12 94 ALA A CA 1
ATOM 711 C C . ALA A 1 94 ? 6.074 -9.633 -2.172 1 93.12 94 ALA A C 1
ATOM 713 O O . ALA A 1 94 ? 5.957 -10.82 -1.869 1 93.12 94 ALA A O 1
ATOM 714 N N . LEU A 1 95 ? 6.293 -9.188 -3.342 1 91.25 95 LEU A N 1
ATOM 715 C CA . LEU A 1 95 ? 6.523 -10.141 -4.426 1 91.25 95 LEU A CA 1
ATOM 716 C C . LEU A 1 95 ? 7.742 -11.008 -4.133 1 91.25 95 LEU A C 1
ATOM 718 O O . LEU A 1 95 ? 7.699 -12.227 -4.312 1 91.25 95 LEU A O 1
ATOM 722 N N . LEU A 1 96 ? 8.781 -10.359 -3.723 1 92.88 96 LEU A N 1
ATOM 723 C CA . LEU A 1 96 ? 10 -11.07 -3.373 1 92.88 96 LEU A CA 1
ATOM 724 C C . LEU A 1 96 ? 9.742 -12.086 -2.26 1 92.88 96 LEU A C 1
ATOM 726 O O . LEU A 1 96 ? 10.258 -13.203 -2.301 1 92.88 96 LEU A O 1
ATOM 730 N N . LEU A 1 97 ? 9.008 -11.68 -1.325 1 93.25 97 LEU A N 1
ATOM 731 C CA . LEU A 1 97 ? 8.672 -12.555 -0.205 1 93.25 97 LEU A CA 1
ATOM 732 C C . LEU A 1 97 ? 7.867 -13.758 -0.676 1 93.25 97 LEU A C 1
ATOM 734 O O . LEU A 1 97 ? 8.164 -14.898 -0.299 1 93.25 97 LEU A O 1
ATOM 738 N N . ALA A 1 98 ? 6.898 -13.516 -1.462 1 89.44 98 ALA A N 1
ATOM 739 C CA . ALA A 1 98 ? 6.066 -14.594 -1.991 1 89.44 98 ALA A CA 1
ATOM 740 C C . ALA A 1 98 ? 6.902 -15.594 -2.791 1 89.44 98 ALA A C 1
ATOM 742 O O . ALA A 1 98 ? 6.805 -16.797 -2.58 1 89.44 98 ALA A O 1
ATOM 743 N N . VAL A 1 99 ? 7.695 -15.102 -3.641 1 88.62 99 VAL A N 1
ATOM 744 C CA . VAL A 1 99 ? 8.547 -15.938 -4.473 1 88.62 99 VAL A CA 1
ATOM 745 C C . VAL A 1 99 ? 9.547 -16.688 -3.596 1 88.62 99 VAL A C 1
ATOM 747 O O . VAL A 1 99 ? 9.82 -17.875 -3.818 1 88.62 99 VAL A O 1
ATOM 750 N N . GLY A 1 100 ? 10.102 -15.961 -2.645 1 91.19 100 GLY A N 1
ATOM 751 C CA . GLY A 1 100 ? 11.039 -16.594 -1.731 1 91.19 100 GLY A CA 1
ATOM 752 C C . GLY A 1 100 ? 10.43 -17.719 -0.93 1 91.19 100 GLY A C 1
ATOM 753 O O . GLY A 1 100 ? 11.039 -18.781 -0.792 1 91.19 100 GLY A O 1
ATOM 754 N N . ILE A 1 101 ? 9.289 -17.531 -0.456 1 90.69 101 ILE A N 1
ATOM 755 C CA . ILE A 1 101 ? 8.594 -18.547 0.317 1 90.69 101 ILE A CA 1
ATOM 756 C C . ILE A 1 101 ? 8.258 -19.75 -0.579 1 90.69 101 ILE A C 1
ATOM 758 O O . ILE A 1 101 ? 8.477 -20.891 -0.196 1 90.69 101 ILE A O 1
ATOM 762 N N . TYR A 1 102 ? 7.73 -19.5 -1.721 1 88.25 102 TYR A N 1
ATOM 763 C CA . TYR A 1 102 ? 7.438 -20.578 -2.672 1 88.25 102 TYR A CA 1
ATOM 764 C C . TYR A 1 102 ? 8.688 -21.375 -2.99 1 88.25 102 TYR A C 1
ATOM 766 O O . TYR A 1 102 ? 8.648 -22.609 -3.021 1 88.25 102 TYR A O 1
ATOM 774 N N . ALA A 1 103 ? 9.727 -20.688 -3.25 1 87.75 103 ALA A N 1
ATOM 775 C CA . ALA A 1 103 ? 10.992 -21.344 -3.564 1 87.75 103 ALA A CA 1
ATOM 776 C C . ALA A 1 103 ? 11.453 -22.234 -2.41 1 87.75 103 ALA A C 1
ATOM 778 O O . ALA A 1 103 ? 11.977 -23.328 -2.631 1 87.75 103 ALA A O 1
ATOM 779 N N . ALA A 1 104 ? 11.305 -21.75 -1.236 1 91.75 104 ALA A N 1
ATOM 780 C CA . ALA A 1 104 ? 11.688 -22.516 -0.058 1 91.75 104 ALA A CA 1
ATOM 781 C C . ALA A 1 104 ? 10.859 -23.797 0.056 1 91.75 104 ALA A C 1
ATOM 783 O O . ALA A 1 104 ? 11.391 -24.875 0.311 1 91.75 104 ALA A O 1
ATOM 784 N N . ILE A 1 105 ? 9.641 -23.734 -0.171 1 89.94 105 ILE A N 1
ATOM 785 C CA . ILE A 1 105 ? 8.742 -24.875 -0.109 1 89.94 105 ILE A CA 1
ATOM 786 C C . ILE A 1 105 ? 9.109 -25.875 -1.201 1 89.94 105 ILE A C 1
ATOM 788 O O . ILE A 1 105 ? 9.211 -27.078 -0.943 1 89.94 105 ILE A O 1
ATOM 792 N N . ASP A 1 106 ? 9.273 -25.344 -2.342 1 87.69 106 ASP A N 1
ATOM 793 C CA . ASP A 1 106 ? 9.656 -26.188 -3.465 1 87.69 106 ASP A CA 1
ATOM 794 C C . ASP A 1 106 ? 10.984 -26.906 -3.186 1 87.69 106 ASP A C 1
ATOM 796 O O . ASP A 1 106 ? 11.148 -28.078 -3.52 1 87.69 106 ASP A O 1
ATOM 800 N N . ALA A 1 107 ? 11.898 -26.156 -2.627 1 88.56 107 ALA A N 1
ATOM 801 C CA . ALA A 1 107 ? 13.203 -26.734 -2.307 1 88.56 107 ALA A CA 1
ATOM 802 C C . ALA A 1 107 ? 13.07 -27.891 -1.315 1 88.56 107 ALA A C 1
ATOM 804 O O . ALA A 1 107 ? 13.742 -28.906 -1.455 1 88.56 107 ALA A O 1
ATOM 805 N N . VAL A 1 108 ? 12.289 -27.797 -0.39 1 90.25 108 VAL A N 1
ATOM 806 C CA . VAL A 1 108 ? 12.062 -28.844 0.594 1 90.25 108 VAL A CA 1
ATOM 807 C C . VAL A 1 108 ? 11.445 -30.062 -0.087 1 90.25 108 VAL A C 1
ATOM 809 O O . VAL A 1 108 ? 11.844 -31.203 0.19 1 90.25 108 VAL A O 1
ATOM 812 N N . ARG A 1 109 ? 10.555 -29.859 -0.931 1 87.94 109 ARG A N 1
ATOM 813 C CA . ARG A 1 109 ? 9.93 -30.953 -1.672 1 87.94 109 ARG A CA 1
ATOM 814 C C . ARG A 1 109 ? 10.953 -31.703 -2.518 1 87.94 109 ARG A C 1
ATOM 816 O O . ARG A 1 109 ? 10.898 -32.938 -2.623 1 87.94 109 ARG A O 1
ATOM 823 N N . ARG A 1 110 ? 11.836 -31 -3.045 1 85.25 110 ARG A N 1
ATOM 824 C CA . ARG A 1 110 ? 12.82 -31.562 -3.963 1 85.25 110 ARG A CA 1
ATOM 825 C C . ARG A 1 110 ? 13.875 -32.375 -3.209 1 85.25 110 ARG A C 1
ATOM 827 O O . ARG A 1 110 ? 14.586 -33.188 -3.805 1 85.25 110 ARG A O 1
ATOM 834 N N . ILE A 1 111 ? 14 -32.094 -2 1 84.19 111 ILE A N 1
ATOM 835 C CA . ILE A 1 111 ? 14.906 -32.906 -1.2 1 84.19 111 ILE A CA 1
ATOM 836 C C . ILE A 1 111 ? 14.469 -34.375 -1.266 1 84.19 111 ILE A C 1
ATOM 838 O O . ILE A 1 111 ? 15.305 -35.281 -1.326 1 84.19 111 ILE A O 1
ATOM 842 N N . PHE A 1 112 ? 13.211 -34.594 -1.342 1 83.38 112 PHE A N 1
ATOM 843 C CA . PHE A 1 112 ? 12.664 -35.938 -1.321 1 83.38 112 PHE A CA 1
ATOM 844 C C . PHE A 1 112 ? 12.469 -36.469 -2.738 1 83.38 112 PHE A C 1
ATOM 846 O O . PHE A 1 112 ? 12.336 -37.688 -2.943 1 83.38 112 PHE A O 1
ATOM 853 N N . GLU A 1 113 ? 12.375 -35.594 -3.605 1 76.5 113 GLU A N 1
ATOM 854 C CA . GLU A 1 113 ? 12.258 -35.969 -5.016 1 76.5 113 GLU A CA 1
ATOM 855 C C . GLU A 1 113 ? 13.266 -35.219 -5.863 1 76.5 113 GLU A C 1
ATOM 857 O O . GLU A 1 113 ? 12.945 -34.156 -6.445 1 76.5 113 GLU A O 1
ATOM 862 N N . PRO A 1 114 ? 14.367 -35.719 -5.836 1 65.56 114 PRO A N 1
ATOM 863 C CA . PRO A 1 114 ? 15.438 -34.969 -6.469 1 65.56 114 PRO A CA 1
ATOM 864 C C . PRO A 1 114 ? 15.164 -34.656 -7.941 1 65.56 114 PRO A C 1
ATOM 866 O O . PRO A 1 114 ? 14.578 -35.5 -8.641 1 65.56 114 PRO A O 1
ATOM 869 N N . ALA A 1 115 ? 15.312 -33.312 -8.164 1 60.06 115 ALA A N 1
ATOM 870 C CA . ALA A 1 115 ? 15.055 -32.844 -9.516 1 60.06 115 ALA A CA 1
ATOM 871 C C . ALA A 1 115 ? 16.125 -33.344 -10.492 1 60.06 115 ALA A C 1
ATOM 873 O O . ALA A 1 115 ? 17.234 -33.688 -10.078 1 60.06 115 ALA A O 1
ATOM 874 N N . GLU A 1 116 ? 15.625 -33.5 -11.727 1 60.31 116 GLU A N 1
ATOM 875 C CA . GLU A 1 116 ? 16.547 -33.938 -12.773 1 60.31 116 GLU A CA 1
ATOM 876 C C . GLU A 1 116 ? 17.641 -32.906 -13.008 1 60.31 116 GLU A C 1
ATOM 878 O O . GLU A 1 116 ? 17.516 -31.75 -12.602 1 60.31 116 GLU A O 1
ATOM 883 N N . ILE A 1 117 ? 18.703 -33.406 -13.531 1 58.5 117 ILE A N 1
ATOM 884 C CA . ILE A 1 117 ? 19.922 -32.656 -13.852 1 58.5 117 ILE A CA 1
ATOM 885 C C . ILE A 1 117 ? 19.578 -31.469 -14.742 1 58.5 117 ILE A C 1
ATOM 887 O O . ILE A 1 117 ? 18.797 -31.578 -15.68 1 58.5 117 ILE A O 1
ATOM 891 N N . GLN A 1 118 ? 20.094 -30.359 -14.312 1 61.94 118 GLN A N 1
ATOM 892 C CA . GLN A 1 118 ? 19.891 -29.125 -15.078 1 61.94 118 GLN A CA 1
ATOM 893 C C . GLN A 1 118 ? 20.469 -29.25 -16.484 1 61.94 118 GLN A C 1
ATOM 895 O O . GLN A 1 118 ? 21.562 -29.812 -16.656 1 61.94 118 GLN A O 1
ATOM 900 N N . SER A 1 119 ? 19.812 -28.906 -17.469 1 67.56 119 SER A N 1
ATOM 901 C CA . SER A 1 119 ? 20.234 -28.953 -18.875 1 67.56 119 SER A CA 1
ATOM 902 C C . SER A 1 119 ? 21.391 -27.984 -19.125 1 67.56 119 SER A C 1
ATOM 904 O O . SER A 1 119 ? 21.609 -27.047 -18.344 1 67.56 119 SER A O 1
ATOM 906 N N . THR A 1 120 ? 22.234 -28.266 -20.109 1 76.44 120 THR A N 1
ATOM 907 C CA . THR A 1 120 ? 23.328 -27.406 -20.531 1 76.44 120 THR A CA 1
ATOM 908 C C . THR A 1 120 ? 22.812 -26 -20.844 1 76.44 120 THR A C 1
ATOM 910 O O . THR A 1 120 ? 23.469 -25.016 -20.516 1 76.44 120 THR A O 1
ATOM 913 N N . GLY A 1 121 ? 21.641 -25.969 -21.438 1 75.5 121 GLY A N 1
ATOM 914 C CA . GLY A 1 121 ? 21.047 -24.672 -21.734 1 75.5 121 GLY A CA 1
ATOM 915 C C . GLY A 1 121 ? 20.781 -23.844 -20.484 1 75.5 121 GLY A C 1
ATOM 916 O O . GLY A 1 121 ? 21.047 -22.641 -20.484 1 75.5 121 GLY A O 1
ATOM 917 N N . LEU A 1 122 ? 20.375 -24.516 -19.5 1 77.44 122 LEU A N 1
ATOM 918 C CA . LEU A 1 122 ? 20.094 -23.828 -18.25 1 77.44 122 LEU A CA 1
ATOM 919 C C . LEU A 1 122 ? 21.359 -23.281 -17.625 1 77.44 122 LEU A C 1
ATOM 921 O O . LEU A 1 122 ? 21.375 -22.172 -17.078 1 77.44 122 LEU A O 1
ATOM 925 N N . LEU A 1 123 ? 22.422 -23.953 -17.828 1 85.06 123 LEU A N 1
ATOM 926 C CA . LEU A 1 123 ? 23.703 -23.516 -17.266 1 85.06 123 LEU A CA 1
ATOM 927 C C . LEU A 1 123 ? 24.234 -22.312 -18.031 1 85.06 123 LEU A C 1
ATOM 929 O O . LEU A 1 123 ? 24.75 -21.359 -17.422 1 85.06 123 LEU A O 1
ATOM 933 N N . VAL A 1 124 ? 24.172 -22.375 -19.297 1 86.88 124 VAL A N 1
ATOM 934 C CA . VAL A 1 124 ? 24.641 -21.266 -20.125 1 86.88 124 VAL A CA 1
ATOM 935 C C . VAL A 1 124 ? 23.875 -20 -19.781 1 86.88 124 VAL A C 1
ATOM 937 O O . VAL A 1 124 ? 24.469 -18.953 -19.5 1 86.88 124 VAL A O 1
ATOM 940 N N . PHE A 1 125 ? 22.594 -20.094 -19.75 1 85.94 125 PHE A N 1
ATOM 941 C CA . PHE A 1 125 ? 21.781 -18.938 -19.453 1 85.94 125 PHE A CA 1
ATOM 942 C C . PHE A 1 125 ? 21.938 -18.531 -17.984 1 85.94 125 PHE A C 1
ATOM 944 O O . PHE A 1 125 ? 21.797 -17.344 -17.641 1 85.94 125 PHE A O 1
ATOM 951 N N . GLY A 1 126 ? 22.219 -19.469 -17.156 1 87.06 126 GLY A N 1
ATOM 952 C CA . GLY A 1 126 ? 22.547 -19.141 -15.773 1 87.06 126 GLY A CA 1
ATOM 953 C C . GLY A 1 126 ? 23.766 -18.266 -15.633 1 87.06 126 GLY A C 1
ATOM 954 O O . GLY A 1 126 ? 23.781 -17.312 -14.852 1 87.06 126 GLY A O 1
ATOM 955 N N . VAL A 1 127 ? 24.734 -18.578 -16.391 1 92.12 127 VAL A N 1
ATOM 956 C CA . VAL A 1 127 ? 25.969 -17.812 -16.344 1 92.12 127 VAL A CA 1
ATOM 957 C C . VAL A 1 127 ? 25.734 -16.422 -16.922 1 92.12 127 VAL A C 1
ATOM 959 O O . VAL A 1 127 ? 26.172 -15.422 -16.344 1 92.12 127 VAL A O 1
ATOM 962 N N . ILE A 1 128 ? 25.047 -16.344 -18 1 92.62 128 ILE A N 1
ATOM 963 C CA . ILE A 1 128 ? 24.734 -15.062 -18.625 1 92.62 128 ILE A CA 1
ATOM 964 C C . ILE A 1 128 ? 23.906 -14.219 -17.656 1 92.62 128 ILE A C 1
ATOM 966 O O . ILE A 1 128 ? 24.172 -13.031 -17.484 1 92.62 128 ILE A O 1
ATOM 970 N N . GLY A 1 129 ? 22.953 -14.852 -17.109 1 91.44 129 GLY A N 1
ATOM 971 C CA . GLY A 1 129 ? 22.125 -14.164 -16.141 1 91.44 129 GLY A CA 1
ATOM 972 C C . GLY A 1 129 ? 22.906 -13.641 -14.945 1 91.44 129 GLY A C 1
ATOM 973 O O . GLY A 1 129 ? 22.703 -12.516 -14.492 1 91.44 129 GLY A O 1
ATOM 974 N N . LEU A 1 130 ? 23.812 -14.406 -14.469 1 94.25 130 LEU A N 1
ATOM 975 C CA . LEU A 1 130 ? 24.656 -14 -13.344 1 94.25 130 LEU A CA 1
ATOM 976 C C . LEU A 1 130 ? 25.484 -12.781 -13.703 1 94.25 130 LEU A C 1
ATOM 978 O O . LEU A 1 130 ? 25.562 -11.82 -12.93 1 94.25 130 LEU A O 1
ATOM 982 N N . LEU A 1 131 ? 26.094 -12.844 -14.812 1 96.06 131 LEU A N 1
ATOM 983 C CA . LEU A 1 131 ? 26.906 -11.711 -15.258 1 96.06 131 LEU A CA 1
ATOM 984 C C . LEU A 1 131 ? 26.047 -10.445 -15.375 1 96.06 131 LEU A C 1
ATOM 986 O O . LEU A 1 131 ? 26.469 -9.375 -14.938 1 96.06 131 LEU A O 1
ATOM 990 N N . GLY A 1 132 ? 24.938 -10.57 -16 1 95.69 132 GLY A N 1
ATOM 991 C CA . GLY A 1 132 ? 24.031 -9.438 -16.094 1 95.69 132 GLY A CA 1
ATOM 992 C C . GLY A 1 132 ? 23.625 -8.875 -14.75 1 95.69 132 GLY A C 1
ATOM 993 O O . GLY A 1 132 ? 23.609 -7.66 -14.555 1 95.69 132 GLY A O 1
ATOM 994 N N . ASN A 1 133 ? 23.328 -9.734 -13.859 1 95.06 133 ASN A N 1
ATOM 995 C CA . ASN A 1 133 ? 22.922 -9.312 -12.523 1 95.06 133 ASN A CA 1
ATOM 996 C C . ASN A 1 133 ? 24.078 -8.656 -11.773 1 95.06 133 ASN A C 1
ATOM 998 O O . ASN A 1 133 ? 23.875 -7.703 -11.016 1 95.06 133 ASN A O 1
ATOM 1002 N N . LEU A 1 134 ? 25.234 -9.172 -11.969 1 96.69 134 LEU A N 1
ATOM 1003 C CA . LEU A 1 134 ? 26.406 -8.57 -11.336 1 96.69 134 LEU A CA 1
ATOM 1004 C C . LEU A 1 134 ? 26.625 -7.152 -11.852 1 96.69 134 LEU A C 1
ATOM 1006 O O . LEU A 1 134 ? 26.953 -6.25 -11.078 1 96.69 134 LEU A O 1
ATOM 1010 N N . VAL A 1 135 ? 26.5 -6.988 -13.094 1 96.94 135 VAL A N 1
ATOM 1011 C CA . VAL A 1 135 ? 26.609 -5.656 -13.68 1 96.94 135 VAL A CA 1
ATOM 1012 C C . VAL A 1 135 ? 25.516 -4.746 -13.117 1 96.94 135 VAL A C 1
ATOM 1014 O O . VAL A 1 135 ? 25.797 -3.609 -12.719 1 96.94 135 VAL A O 1
ATOM 1017 N N . SER A 1 136 ? 24.344 -5.219 -13.109 1 96.5 136 SER A N 1
ATOM 1018 C CA . SER A 1 136 ? 23.219 -4.449 -12.57 1 96.5 136 SER A CA 1
ATOM 1019 C C . SER A 1 136 ? 23.453 -4.082 -11.109 1 96.5 136 SER A C 1
ATOM 1021 O O . SER A 1 136 ? 23.172 -2.959 -10.688 1 96.5 136 SER A O 1
ATOM 1023 N N . MET A 1 137 ? 23.969 -5.02 -10.391 1 95.75 137 MET A N 1
ATOM 1024 C CA . MET A 1 137 ? 24.281 -4.77 -8.984 1 95.75 137 MET A CA 1
ATOM 1025 C C . MET A 1 137 ? 25.297 -3.646 -8.852 1 95.75 137 MET A C 1
ATOM 1027 O O . MET A 1 137 ? 25.172 -2.791 -7.973 1 95.75 137 MET A O 1
ATOM 1031 N N . TRP A 1 138 ? 26.219 -3.732 -9.688 1 96.25 138 TRP A N 1
ATOM 1032 C CA . TRP A 1 138 ? 27.25 -2.711 -9.664 1 96.25 138 TRP A CA 1
ATOM 1033 C C . TRP A 1 138 ? 26.672 -1.336 -9.977 1 96.25 138 TRP A C 1
ATOM 1035 O O . TRP A 1 138 ? 27.031 -0.343 -9.336 1 96.25 138 TRP A O 1
ATOM 1045 N N . ILE A 1 139 ? 25.812 -1.247 -10.852 1 96 139 ILE A N 1
ATOM 1046 C CA . ILE A 1 139 ? 25.188 -0.002 -11.289 1 96 139 ILE A CA 1
ATOM 1047 C C . ILE A 1 139 ? 24.344 0.576 -10.164 1 96 139 ILE A C 1
ATOM 1049 O O . ILE A 1 139 ? 24.375 1.778 -9.898 1 96 139 ILE A O 1
ATOM 1053 N N . ILE A 1 140 ? 23.609 -0.261 -9.492 1 95.88 140 ILE A N 1
ATOM 1054 C CA . ILE A 1 140 ? 22.625 0.19 -8.508 1 95.88 140 ILE A CA 1
ATOM 1055 C C . ILE A 1 140 ? 23.312 0.377 -7.152 1 95.88 140 ILE A C 1
ATOM 1057 O O . ILE A 1 140 ? 22.812 1.1 -6.289 1 95.88 140 ILE A O 1
ATOM 1061 N N . PHE A 1 141 ? 24.453 -0.139 -6.973 1 94.75 141 PHE A N 1
ATOM 1062 C CA . PHE A 1 141 ? 25.125 -0.24 -5.684 1 94.75 141 PHE A CA 1
ATOM 1063 C C . PHE A 1 141 ? 25.312 1.139 -5.055 1 94.75 141 PHE A C 1
ATOM 1065 O O . PHE A 1 141 ? 25.016 1.33 -3.873 1 94.75 141 PHE A O 1
ATOM 1072 N N . ALA A 1 142 ? 25.641 2.088 -5.801 1 91.75 142 ALA A N 1
ATOM 1073 C CA . ALA A 1 142 ? 25.953 3.414 -5.273 1 91.75 142 ALA A CA 1
ATOM 1074 C C . ALA A 1 142 ? 24.688 4.098 -4.738 1 91.75 142 ALA A C 1
ATOM 1076 O O . ALA A 1 142 ? 24.766 4.902 -3.807 1 91.75 142 ALA A O 1
ATOM 1077 N N . GLY A 1 143 ? 23.578 3.756 -5.246 1 92.69 143 GLY A N 1
ATOM 1078 C CA . GLY A 1 143 ? 22.344 4.418 -4.848 1 92.69 143 GLY A CA 1
ATOM 1079 C C . GLY A 1 143 ? 21.422 3.523 -4.039 1 92.69 143 GLY A C 1
ATOM 1080 O O . GLY A 1 143 ? 20.281 3.875 -3.787 1 92.69 143 GLY A O 1
ATOM 1081 N N . ARG A 1 144 ? 21.953 2.416 -3.555 1 90.75 144 ARG A N 1
ATOM 1082 C CA . ARG A 1 144 ? 21.094 1.378 -2.984 1 90.75 144 ARG A CA 1
ATOM 1083 C C . ARG A 1 144 ? 20.453 1.85 -1.682 1 90.75 144 ARG A C 1
ATOM 1085 O O . ARG A 1 144 ? 19.422 1.321 -1.265 1 90.75 144 ARG A O 1
ATOM 1092 N N . GLN A 1 145 ? 20.969 2.889 -1.04 1 91.56 145 GLN A N 1
ATOM 1093 C CA . GLN A 1 145 ? 20.453 3.34 0.248 1 91.56 145 GLN A CA 1
ATOM 1094 C C . GLN A 1 145 ? 19.75 4.688 0.118 1 91.56 145 GLN A C 1
ATOM 1096 O O . GLN A 1 145 ? 19.375 5.297 1.122 1 91.56 145 GLN A O 1
ATOM 1101 N N . ASP A 1 146 ? 19.578 5.098 -1.062 1 92.56 146 ASP A N 1
ATOM 1102 C CA . ASP A 1 146 ? 19.016 6.426 -1.279 1 92.56 146 ASP A CA 1
ATOM 1103 C C . ASP A 1 146 ? 17.547 6.473 -0.866 1 92.56 146 ASP A C 1
ATOM 1105 O O . ASP A 1 146 ? 17.078 7.488 -0.349 1 92.56 146 ASP A O 1
ATOM 1109 N N . ASN A 1 147 ? 16.844 5.461 -1.182 1 94.06 147 ASN A N 1
ATOM 1110 C CA . ASN A 1 147 ? 15.438 5.348 -0.788 1 94.06 147 ASN A CA 1
ATOM 1111 C C . ASN A 1 147 ? 14.969 3.896 -0.795 1 94.06 147 ASN A C 1
ATOM 1113 O O . ASN A 1 147 ? 15.719 3 -1.192 1 94.06 147 ASN A O 1
ATOM 1117 N N . LEU A 1 148 ? 13.797 3.703 -0.382 1 95.19 148 LEU A N 1
ATOM 1118 C CA . LEU A 1 148 ? 13.281 2.35 -0.209 1 95.19 148 LEU A CA 1
ATOM 1119 C C . LEU A 1 148 ? 13.086 1.666 -1.559 1 95.19 148 LEU A C 1
ATOM 1121 O O . LEU A 1 148 ? 13.234 0.447 -1.669 1 95.19 148 LEU A O 1
ATOM 1125 N N . ASN A 1 149 ? 12.727 2.443 -2.561 1 95.56 149 ASN A N 1
ATOM 1126 C CA . ASN A 1 149 ? 12.578 1.913 -3.912 1 95.56 149 ASN A CA 1
ATOM 1127 C C . ASN A 1 149 ? 13.898 1.34 -4.438 1 95.56 149 ASN A C 1
ATOM 1129 O O . ASN A 1 149 ? 13.914 0.245 -5.004 1 95.56 149 ASN A O 1
ATOM 1133 N N . MET A 1 150 ? 14.977 2.021 -4.199 1 95.94 150 MET A N 1
ATOM 1134 C CA . MET A 1 150 ? 16.312 1.58 -4.609 1 95.94 150 MET A CA 1
ATOM 1135 C C . MET A 1 150 ? 16.734 0.352 -3.818 1 95.94 150 MET A C 1
ATOM 1137 O O . MET A 1 150 ? 17.328 -0.575 -4.375 1 95.94 150 MET A O 1
ATOM 1141 N N . ARG A 1 151 ? 16.453 0.333 -2.621 1 96.06 151 ARG A N 1
ATOM 1142 C CA . ARG A 1 151 ? 16.797 -0.811 -1.78 1 96.06 151 ARG A CA 1
ATOM 1143 C C . ARG A 1 151 ? 16.062 -2.068 -2.246 1 96.06 151 ARG A C 1
ATOM 1145 O O . ARG A 1 151 ? 16.656 -3.15 -2.293 1 96.06 151 ARG A O 1
ATOM 1152 N N . ALA A 1 152 ? 14.828 -1.876 -2.539 1 95.62 152 ALA A N 1
ATOM 1153 C CA . ALA A 1 152 ? 14.047 -3.006 -3.029 1 95.62 152 ALA A CA 1
ATOM 1154 C C . ALA A 1 152 ? 14.609 -3.535 -4.348 1 95.62 152 ALA A C 1
ATOM 1156 O O . ALA A 1 152 ? 14.727 -4.746 -4.535 1 95.62 152 ALA A O 1
ATOM 1157 N N . ALA A 1 153 ? 14.914 -2.615 -5.176 1 95.31 153 ALA A N 1
ATOM 1158 C CA . ALA A 1 153 ? 15.492 -3 -6.461 1 95.31 153 ALA A CA 1
ATOM 1159 C C . ALA A 1 153 ? 16.812 -3.74 -6.273 1 95.31 153 ALA A C 1
ATOM 1161 O O . ALA A 1 153 ? 17.078 -4.738 -6.945 1 95.31 153 ALA A O 1
ATOM 1162 N N . PHE A 1 154 ? 17.609 -3.256 -5.422 1 95.94 154 PHE A N 1
ATOM 1163 C CA . PHE A 1 154 ? 18.891 -3.893 -5.152 1 95.94 154 PHE A CA 1
ATOM 1164 C C . PHE A 1 154 ? 18.688 -5.297 -4.598 1 95.94 154 PHE A C 1
ATOM 1166 O O . PHE A 1 154 ? 19.391 -6.234 -4.996 1 95.94 154 PHE A O 1
ATOM 1173 N N . LEU A 1 155 ? 17.781 -5.441 -3.682 1 94.19 155 LEU A N 1
ATOM 1174 C CA . LEU A 1 155 ? 17.5 -6.75 -3.098 1 94.19 155 LEU A CA 1
ATOM 1175 C C . LEU A 1 155 ? 17.031 -7.73 -4.164 1 94.19 155 LEU A C 1
ATOM 1177 O O . LEU A 1 155 ? 17.344 -8.922 -4.105 1 94.19 155 LEU A O 1
ATOM 1181 N N . GLU A 1 156 ? 16.266 -7.223 -5.043 1 94.19 156 GLU A N 1
ATOM 1182 C CA . GLU A 1 156 ? 15.781 -8.047 -6.148 1 94.19 156 GLU A CA 1
ATOM 1183 C C . GLU A 1 156 ? 16.938 -8.555 -7.008 1 94.19 156 GLU A C 1
ATOM 1185 O O . GLU A 1 156 ? 17.016 -9.75 -7.301 1 94.19 156 GLU A O 1
ATOM 1190 N N . VAL A 1 157 ? 17.797 -7.676 -7.375 1 94.06 157 VAL A N 1
ATOM 1191 C CA . VAL A 1 157 ? 18.922 -8.039 -8.219 1 94.06 157 VAL A CA 1
ATOM 1192 C C . VAL A 1 157 ? 19.859 -8.977 -7.461 1 94.06 157 VAL A C 1
ATOM 1194 O O . VAL A 1 157 ? 20.422 -9.914 -8.039 1 94.06 157 VAL A O 1
ATOM 1197 N N . LEU A 1 158 ? 20.047 -8.734 -6.242 1 93.44 158 LEU A N 1
ATOM 1198 C CA . LEU A 1 158 ? 20.844 -9.609 -5.391 1 93.44 158 LEU A CA 1
ATOM 1199 C C . LEU A 1 158 ? 20.25 -11.016 -5.348 1 93.44 158 LEU A C 1
ATOM 1201 O O . LEU A 1 158 ? 20.984 -12 -5.445 1 93.44 158 LEU A O 1
ATOM 1205 N N . ASN A 1 159 ? 18.953 -11.023 -5.137 1 91.62 159 ASN A N 1
ATOM 1206 C CA . ASN A 1 159 ? 18.25 -12.305 -5.133 1 91.62 159 ASN A CA 1
ATOM 1207 C C . ASN A 1 159 ? 18.484 -13.07 -6.434 1 91.62 159 ASN A C 1
ATOM 1209 O O . ASN A 1 159 ? 18.75 -14.273 -6.414 1 91.62 159 ASN A O 1
ATOM 1213 N N . ASP A 1 160 ? 18.375 -12.398 -7.48 1 91.94 160 ASP A N 1
ATOM 1214 C CA . ASP A 1 160 ? 18.578 -13.016 -8.789 1 91.94 160 ASP A CA 1
ATOM 1215 C C . ASP A 1 160 ? 20.016 -13.523 -8.945 1 91.94 160 ASP A C 1
ATOM 1217 O O . ASP A 1 160 ? 20.234 -14.609 -9.469 1 91.94 160 ASP A O 1
ATOM 1221 N N . ALA A 1 161 ? 20.938 -12.758 -8.555 1 92.75 161 ALA A N 1
ATOM 1222 C CA . ALA A 1 161 ? 22.344 -13.148 -8.617 1 92.75 161 ALA A CA 1
ATOM 1223 C C . ALA A 1 161 ? 22.609 -14.383 -7.77 1 92.75 161 ALA A C 1
ATOM 1225 O O . ALA A 1 161 ? 23.25 -15.328 -8.227 1 92.75 161 ALA A O 1
ATOM 1226 N N . LEU A 1 162 ? 22.125 -14.391 -6.617 1 91.12 162 LEU A N 1
ATOM 1227 C CA . LEU A 1 162 ? 22.312 -15.523 -5.711 1 91.12 162 LEU A CA 1
ATOM 1228 C C . LEU A 1 162 ? 21.641 -16.781 -6.262 1 91.12 162 LEU A C 1
ATOM 1230 O O . LEU A 1 162 ? 22.188 -17.875 -6.141 1 91.12 162 LEU A O 1
ATOM 1234 N N . GLY A 1 163 ? 20.5 -16.594 -6.832 1 86.62 163 GLY A N 1
ATOM 1235 C CA . GLY A 1 163 ? 19.828 -17.703 -7.473 1 86.62 163 GLY A CA 1
ATOM 1236 C C . GLY A 1 163 ? 20.656 -18.344 -8.578 1 86.62 163 GLY A C 1
ATOM 1237 O O . GLY A 1 163 ? 20.75 -19.562 -8.664 1 86.62 163 GLY A O 1
ATOM 1238 N N . SER A 1 164 ? 21.219 -17.516 -9.406 1 88.69 164 SER A N 1
ATOM 1239 C CA . SER A 1 164 ? 22.062 -18.016 -10.484 1 88.69 164 SER A CA 1
ATOM 1240 C C . SER A 1 164 ? 23.281 -18.734 -9.922 1 88.69 164 SER A C 1
ATOM 1242 O O . SER A 1 164 ? 23.672 -19.797 -10.43 1 88.69 164 SER A O 1
ATOM 1244 N N . VAL A 1 165 ? 23.844 -18.219 -8.93 1 89.44 165 VAL A N 1
ATOM 1245 C CA . VAL A 1 165 ? 25 -18.844 -8.289 1 89.44 165 VAL A CA 1
ATOM 1246 C C . VAL A 1 165 ? 24.609 -20.219 -7.758 1 89.44 165 VAL A C 1
ATOM 1248 O O . VAL A 1 165 ? 25.344 -21.203 -7.945 1 89.44 165 VAL A O 1
ATOM 1251 N N . ALA A 1 166 ? 23.484 -20.266 -7.164 1 85.75 166 ALA A N 1
ATOM 1252 C CA . ALA A 1 166 ? 23 -21.531 -6.613 1 85.75 166 ALA A CA 1
ATOM 1253 C C . ALA A 1 166 ? 22.828 -22.578 -7.711 1 85.75 166 ALA A C 1
ATOM 1255 O O . ALA A 1 166 ? 23.219 -23.75 -7.535 1 85.75 166 ALA A O 1
ATOM 1256 N N . VAL A 1 167 ? 22.281 -22.188 -8.828 1 80.69 167 VAL A N 1
ATOM 1257 C CA . VAL A 1 167 ? 22.062 -23.094 -9.945 1 80.69 167 VAL A CA 1
ATOM 1258 C C . VAL A 1 167 ? 23.406 -23.594 -10.492 1 80.69 167 VAL A C 1
ATOM 1260 O O . VAL A 1 167 ? 23.578 -24.781 -10.742 1 80.69 167 VAL A O 1
ATOM 1263 N N . ILE A 1 168 ? 24.297 -22.688 -10.633 1 85.5 168 ILE A N 1
ATOM 1264 C CA . ILE A 1 168 ? 25.609 -23.016 -11.195 1 85.5 168 ILE A CA 1
ATOM 1265 C C . ILE A 1 168 ? 26.359 -23.938 -10.242 1 85.5 168 ILE A C 1
ATOM 1267 O O . ILE A 1 168 ? 26.891 -24.969 -10.664 1 85.5 168 ILE A O 1
ATOM 1271 N N . VAL A 1 169 ? 26.406 -23.609 -9.039 1 85.44 169 VAL A N 1
ATOM 1272 C CA . VAL A 1 169 ? 27.109 -24.406 -8.047 1 85.44 169 VAL A CA 1
ATOM 1273 C C . VAL A 1 169 ? 26.469 -25.797 -7.949 1 85.44 169 VAL A C 1
ATOM 1275 O O . VAL A 1 169 ? 27.188 -26.797 -7.887 1 85.44 169 VAL A O 1
ATOM 1278 N N . ALA A 1 170 ? 25.219 -25.859 -7.918 1 82.44 170 ALA A N 1
ATOM 1279 C CA . ALA A 1 170 ? 24.516 -27.141 -7.859 1 82.44 170 ALA A CA 1
ATOM 1280 C C . ALA A 1 170 ? 24.859 -28 -9.078 1 82.44 170 ALA A C 1
ATOM 1282 O O . ALA A 1 170 ? 25.078 -29.203 -8.945 1 82.44 170 ALA A O 1
ATOM 1283 N N . ALA A 1 171 ? 24.875 -27.375 -10.234 1 81.44 171 ALA A N 1
ATOM 1284 C CA . ALA A 1 171 ? 25.203 -28.109 -11.453 1 81.44 171 ALA A CA 1
ATOM 1285 C C . ALA A 1 171 ? 26.609 -28.703 -11.383 1 81.44 171 ALA A C 1
ATOM 1287 O O . ALA A 1 171 ? 26.828 -29.844 -11.766 1 81.44 171 ALA A O 1
ATOM 1288 N N . VAL A 1 172 ? 27.469 -27.922 -10.93 1 83.94 172 VAL A N 1
ATOM 1289 C CA . VAL A 1 172 ? 28.844 -28.359 -10.82 1 83.94 172 VAL A CA 1
ATOM 1290 C C . VAL A 1 172 ? 28.953 -29.5 -9.805 1 83.94 172 VAL A C 1
ATOM 1292 O O . VAL A 1 172 ? 29.609 -30.516 -10.062 1 83.94 172 VAL A O 1
ATOM 1295 N N . VAL A 1 173 ? 28.328 -29.344 -8.727 1 85.19 173 VAL A N 1
ATOM 1296 C CA . VAL A 1 173 ? 28.375 -30.359 -7.672 1 85.19 173 VAL A CA 1
ATOM 1297 C C . VAL A 1 173 ? 27.75 -31.656 -8.172 1 85.19 173 VAL A C 1
ATOM 1299 O O . VAL A 1 173 ? 28.297 -32.75 -7.945 1 85.19 173 VAL A O 1
ATOM 1302 N N . ILE A 1 174 ? 26.688 -31.547 -8.812 1 79.19 174 ILE A N 1
ATOM 1303 C CA . ILE A 1 174 ? 26 -32.719 -9.336 1 79.19 174 ILE A CA 1
ATOM 1304 C C . ILE A 1 174 ? 26.875 -33.406 -10.383 1 79.19 174 ILE A C 1
ATOM 1306 O O . ILE A 1 174 ? 26.984 -34.625 -10.422 1 79.19 174 ILE A O 1
ATOM 1310 N N . TRP A 1 175 ? 27.562 -32.594 -11.172 1 81.06 175 TRP A N 1
ATOM 1311 C CA . TRP A 1 175 ? 28.422 -33.125 -12.219 1 81.06 175 TRP A CA 1
ATOM 1312 C C . TRP A 1 175 ? 29.625 -33.844 -11.617 1 81.06 175 TRP A C 1
ATOM 1314 O O . TRP A 1 175 ? 30.016 -34.906 -12.102 1 81.06 175 TRP A O 1
ATOM 1324 N N . LEU A 1 176 ? 30.016 -33.344 -10.57 1 85.75 176 LEU A N 1
ATOM 1325 C CA . LEU A 1 176 ? 31.234 -33.875 -9.977 1 85.75 176 LEU A CA 1
ATOM 1326 C C . LEU A 1 176 ? 30.906 -35.031 -9.023 1 85.75 176 LEU A C 1
ATOM 1328 O O . LEU A 1 176 ? 31.672 -35.969 -8.914 1 85.75 176 LEU A O 1
ATOM 1332 N N . THR A 1 177 ? 29.828 -34.969 -8.32 1 84.38 177 THR A N 1
ATOM 1333 C CA . THR A 1 177 ? 29.594 -35.906 -7.23 1 84.38 177 THR A CA 1
ATOM 1334 C C . THR A 1 177 ? 28.312 -36.719 -7.465 1 84.38 177 THR A C 1
ATOM 1336 O O . THR A 1 177 ? 28.094 -37.75 -6.824 1 84.38 177 THR A O 1
ATOM 1339 N N . GLY A 1 178 ? 27.438 -36.281 -8.242 1 78.06 178 GLY A N 1
ATOM 1340 C CA . GLY A 1 178 ? 26.141 -36.906 -8.453 1 78.06 178 GLY A CA 1
ATOM 1341 C C . GLY A 1 178 ? 25.141 -36.594 -7.355 1 78.06 178 GLY A C 1
ATOM 1342 O O . GLY A 1 178 ? 24.031 -37.125 -7.352 1 78.06 178 GLY A O 1
ATOM 1343 N N . TRP A 1 179 ? 25.625 -35.812 -6.465 1 81.12 179 TRP A N 1
ATOM 1344 C CA . TRP A 1 179 ? 24.781 -35.469 -5.336 1 81.12 179 TRP A CA 1
ATOM 1345 C C . TRP A 1 179 ? 23.672 -34.5 -5.766 1 81.12 179 TRP A C 1
ATOM 1347 O O . TRP A 1 179 ? 23.859 -33.281 -5.766 1 81.12 179 TRP A O 1
ATOM 1357 N N . ALA A 1 180 ? 22.484 -35 -5.961 1 77.38 180 ALA A N 1
ATOM 1358 C CA . ALA A 1 180 ? 21.375 -34.25 -6.551 1 77.38 180 ALA A CA 1
ATOM 1359 C C . ALA A 1 180 ? 20.719 -33.312 -5.523 1 77.38 180 ALA A C 1
ATOM 1361 O O . ALA A 1 180 ? 20.094 -32.344 -5.887 1 77.38 180 ALA A O 1
ATOM 1362 N N . THR A 1 181 ? 20.969 -33.656 -4.258 1 81.94 181 THR A N 1
ATOM 1363 C CA . THR A 1 181 ? 20.312 -32.875 -3.217 1 81.94 181 THR A CA 1
ATOM 1364 C C . THR A 1 181 ? 21.031 -31.531 -3.021 1 81.94 181 THR A C 1
ATOM 1366 O O . THR A 1 181 ? 20.531 -30.672 -2.303 1 81.94 181 THR A O 1
ATOM 1369 N N . ALA A 1 182 ? 22.078 -31.344 -3.668 1 81.38 182 ALA A N 1
ATOM 1370 C CA . ALA A 1 182 ? 22.844 -30.109 -3.559 1 81.38 182 ALA A CA 1
ATOM 1371 C C . ALA A 1 182 ? 22.047 -28.906 -4.043 1 81.38 182 ALA A C 1
ATOM 1373 O O . ALA A 1 182 ? 22.125 -27.828 -3.465 1 81.38 182 ALA A O 1
ATOM 1374 N N . ASP A 1 183 ? 21.266 -29.062 -5.035 1 82.75 183 ASP A N 1
ATOM 1375 C CA . ASP A 1 183 ? 20.453 -27.984 -5.602 1 82.75 183 ASP A CA 1
ATOM 1376 C C . ASP A 1 183 ? 19.422 -27.5 -4.586 1 82.75 183 ASP A C 1
ATOM 1378 O O . ASP A 1 183 ? 19.234 -26.297 -4.418 1 82.75 183 ASP A O 1
ATOM 1382 N N . SER A 1 184 ? 18.828 -28.422 -3.893 1 87.38 184 SER A N 1
ATOM 1383 C CA . SER A 1 184 ? 17.812 -28.078 -2.898 1 87.38 184 SER A CA 1
ATOM 1384 C C . SER A 1 184 ? 18.422 -27.359 -1.709 1 87.38 184 SER A C 1
ATOM 1386 O O . SER A 1 184 ? 17.844 -26.391 -1.199 1 87.38 184 SER A O 1
ATOM 1388 N N . LEU A 1 185 ? 19.531 -27.734 -1.354 1 87.19 185 LEU A N 1
ATOM 1389 C CA . LEU A 1 185 ? 20.188 -27.094 -0.221 1 87.19 185 LEU A CA 1
ATOM 1390 C C . LEU A 1 185 ? 20.625 -25.672 -0.562 1 87.19 185 LEU A C 1
ATOM 1392 O O . LEU A 1 185 ? 20.5 -24.766 0.267 1 87.19 185 LEU A O 1
ATOM 1396 N N . ALA A 1 186 ? 21.125 -25.531 -1.723 1 86.62 186 ALA A N 1
ATOM 1397 C CA . ALA A 1 186 ? 21.5 -24.203 -2.174 1 86.62 186 ALA A CA 1
ATOM 1398 C C . ALA A 1 186 ? 20.281 -23.281 -2.221 1 86.62 186 ALA A C 1
ATOM 1400 O O . ALA A 1 186 ? 20.359 -22.109 -1.804 1 86.62 186 ALA A O 1
ATOM 1401 N N . ALA A 1 187 ? 19.203 -23.734 -2.695 1 87.88 187 ALA A N 1
ATOM 1402 C CA . ALA A 1 187 ? 17.969 -22.953 -2.773 1 87.88 187 ALA A CA 1
ATOM 1403 C C . ALA A 1 187 ? 17.484 -22.547 -1.383 1 87.88 187 ALA A C 1
ATOM 1405 O O . ALA A 1 187 ? 17.031 -21.422 -1.18 1 87.88 187 ALA A O 1
ATOM 1406 N N . LEU A 1 188 ? 17.641 -23.453 -0.501 1 91.31 188 LEU A N 1
ATOM 1407 C CA . LEU A 1 188 ? 17.219 -23.172 0.869 1 91.31 188 LEU A CA 1
ATOM 1408 C C . LEU A 1 188 ? 18.125 -22.125 1.508 1 91.31 188 LEU A C 1
ATOM 1410 O O . LEU A 1 188 ? 17.656 -21.281 2.27 1 91.31 188 LEU A O 1
ATOM 1414 N N . PHE A 1 189 ? 19.328 -22.219 1.164 1 90.94 189 PHE A N 1
ATOM 1415 C CA . PHE A 1 189 ? 20.281 -21.219 1.661 1 90.94 189 PHE A CA 1
ATOM 1416 C C . PHE A 1 189 ? 19.938 -19.828 1.143 1 90.94 189 PHE A C 1
ATOM 1418 O O . PHE A 1 189 ? 19.953 -18.859 1.902 1 90.94 189 PHE A O 1
ATOM 1425 N N . ILE A 1 190 ? 19.625 -19.688 -0.061 1 90.31 190 ILE A N 1
ATOM 1426 C CA . ILE A 1 190 ? 19.281 -18.406 -0.665 1 90.31 190 ILE A CA 1
ATOM 1427 C C . ILE A 1 190 ? 18 -17.875 -0.034 1 90.31 190 ILE A C 1
ATOM 1429 O O . ILE A 1 190 ? 17.906 -16.688 0.292 1 90.31 190 ILE A O 1
ATOM 1433 N N . ALA A 1 191 ? 17.078 -18.75 0.115 1 93.12 191 ALA A N 1
ATOM 1434 C CA . ALA A 1 191 ? 15.82 -18.359 0.756 1 93.12 191 ALA A CA 1
ATOM 1435 C C . ALA A 1 191 ? 16.078 -17.812 2.158 1 93.12 191 ALA A C 1
ATOM 1437 O O . ALA A 1 191 ? 15.461 -16.812 2.562 1 93.12 191 ALA A O 1
ATOM 1438 N N . ALA A 1 192 ? 16.984 -18.391 2.848 1 94.12 192 ALA A N 1
ATOM 1439 C CA . ALA A 1 192 ? 17.297 -17.984 4.211 1 94.12 192 ALA A CA 1
ATOM 1440 C C . ALA A 1 192 ? 17.953 -16.594 4.23 1 94.12 192 ALA A C 1
ATOM 1442 O O . ALA A 1 192 ? 17.875 -15.883 5.23 1 94.12 192 ALA A O 1
ATOM 1443 N N . LEU A 1 193 ? 18.562 -16.25 3.164 1 92.5 193 LEU A N 1
ATOM 1444 C CA . LEU A 1 193 ? 19.219 -14.938 3.076 1 92.5 193 LEU A CA 1
ATOM 1445 C C . LEU A 1 193 ? 18.219 -13.867 2.639 1 92.5 193 LEU A C 1
ATOM 1447 O O . LEU A 1 193 ? 18.25 -12.75 3.158 1 92.5 193 LEU A O 1
ATOM 1451 N N . ILE A 1 194 ? 17.312 -14.219 1.776 1 92.69 194 ILE A N 1
ATOM 1452 C CA . ILE A 1 194 ? 16.5 -13.227 1.08 1 92.69 194 ILE A CA 1
ATOM 1453 C C . ILE A 1 194 ? 15.211 -12.977 1.857 1 92.69 194 ILE A C 1
ATOM 1455 O O . ILE A 1 194 ? 14.773 -11.828 2.002 1 92.69 194 ILE A O 1
ATOM 1459 N N . VAL A 1 195 ? 14.625 -14.016 2.389 1 94.94 195 VAL A N 1
ATOM 1460 C CA . VAL A 1 195 ? 13.289 -13.93 2.984 1 94.94 195 VAL A CA 1
ATOM 1461 C C . VAL A 1 195 ? 13.32 -12.977 4.18 1 94.94 195 VAL A C 1
ATOM 1463 O O . VAL A 1 195 ? 12.492 -12.07 4.273 1 94.94 195 VAL A O 1
ATOM 1466 N N . PRO A 1 196 ? 14.297 -13.109 5.059 1 95.94 196 PRO A N 1
ATOM 1467 C CA . PRO A 1 196 ? 14.32 -12.172 6.184 1 95.94 196 PRO A CA 1
ATOM 1468 C C . PRO A 1 196 ? 14.539 -10.727 5.742 1 95.94 196 PRO A C 1
ATOM 1470 O O . PRO A 1 196 ? 13.977 -9.805 6.344 1 95.94 196 PRO A O 1
ATOM 1473 N N . ARG A 1 197 ? 15.328 -10.539 4.754 1 94.88 197 ARG A N 1
ATOM 1474 C CA . ARG A 1 197 ? 15.586 -9.188 4.254 1 94.88 197 ARG A CA 1
ATOM 1475 C C . ARG A 1 197 ? 14.336 -8.602 3.607 1 94.88 197 ARG A C 1
ATOM 1477 O O . ARG A 1 197 ? 14.047 -7.414 3.773 1 94.88 197 ARG A O 1
ATOM 1484 N N . ALA A 1 198 ? 13.656 -9.414 2.871 1 95.94 198 ALA A N 1
ATOM 1485 C CA . ALA A 1 198 ? 12.406 -8.977 2.256 1 95.94 198 ALA A CA 1
ATOM 1486 C C . ALA A 1 198 ? 11.359 -8.656 3.314 1 95.94 198 ALA A C 1
ATOM 1488 O O . ALA A 1 198 ? 10.609 -7.684 3.178 1 95.94 198 ALA A O 1
ATOM 1489 N N . LEU A 1 199 ? 11.336 -9.43 4.371 1 96.5 199 LEU A N 1
ATOM 1490 C CA . LEU A 1 199 ? 10.406 -9.203 5.469 1 96.5 199 LEU A CA 1
ATOM 1491 C C . LEU A 1 199 ? 10.711 -7.887 6.172 1 96.5 199 LEU A C 1
ATOM 1493 O O . LEU A 1 199 ? 9.797 -7.137 6.523 1 96.5 199 LEU A O 1
ATOM 1497 N N . LYS A 1 200 ? 11.938 -7.676 6.359 1 97.06 200 LYS A N 1
ATOM 1498 C CA . LYS A 1 200 ? 12.352 -6.426 6.992 1 97.06 200 LYS A CA 1
ATOM 1499 C C . LYS A 1 200 ? 11.953 -5.223 6.145 1 97.06 200 LYS A C 1
ATOM 1501 O O . LYS A 1 200 ? 11.422 -4.238 6.66 1 97.06 200 LYS A O 1
ATOM 1506 N N . LEU A 1 201 ? 12.25 -5.32 4.879 1 96 201 LEU A N 1
ATOM 1507 C CA . LEU A 1 201 ? 11.898 -4.246 3.961 1 96 201 LEU A CA 1
ATOM 1508 C C . LEU A 1 201 ? 10.391 -4.035 3.928 1 96 201 LEU A C 1
ATOM 1510 O O . LEU A 1 201 ? 9.914 -2.898 3.961 1 96 201 LEU A O 1
ATOM 1514 N N . LEU A 1 202 ? 9.688 -5.086 3.879 1 96.56 202 LEU A N 1
ATOM 1515 C CA . LEU A 1 202 ? 8.227 -5.016 3.898 1 96.56 202 LEU A CA 1
ATOM 1516 C C . LEU A 1 202 ? 7.734 -4.355 5.18 1 96.56 202 LEU A C 1
ATOM 1518 O O . LEU A 1 202 ? 6.816 -3.533 5.145 1 96.56 202 LEU A O 1
ATOM 1522 N N . GLY A 1 203 ? 8.297 -4.672 6.266 1 96.5 203 GLY A N 1
ATOM 1523 C CA . GLY A 1 203 ? 7.957 -4.047 7.531 1 96.5 203 GLY A CA 1
ATOM 1524 C C . GLY A 1 203 ? 8.195 -2.549 7.543 1 96.5 203 GLY A C 1
ATOM 1525 O O . GLY A 1 203 ? 7.367 -1.788 8.047 1 96.5 203 GLY A O 1
ATOM 1526 N N . GLU A 1 204 ? 9.242 -2.199 6.977 1 95.94 204 GLU A N 1
ATOM 1527 C CA . GLU A 1 204 ? 9.578 -0.78 6.93 1 95.94 204 GLU A CA 1
ATOM 1528 C C . GLU A 1 204 ? 8.602 -0.004 6.051 1 95.94 204 GLU A C 1
ATOM 1530 O O . GLU A 1 204 ? 8.141 1.0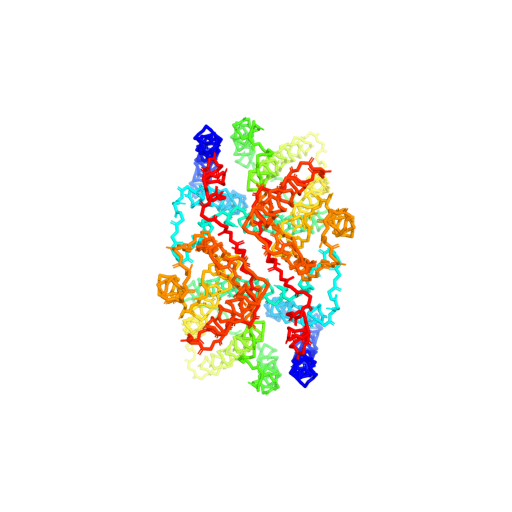75 6.43 1 95.94 204 GLU A O 1
ATOM 1535 N N . THR A 1 205 ? 8.344 -0.548 4.906 1 96.5 205 THR A N 1
ATOM 1536 C CA . THR A 1 205 ? 7.445 0.137 3.982 1 96.5 205 THR A CA 1
ATOM 1537 C C . THR A 1 205 ? 6.023 0.168 4.531 1 96.5 205 THR A C 1
ATOM 1539 O O . THR A 1 205 ? 5.332 1.183 4.422 1 96.5 205 THR A O 1
ATOM 1542 N N . THR A 1 206 ? 5.598 -0.868 5.129 1 95.81 206 THR A N 1
ATOM 1543 C CA . THR A 1 206 ? 4.262 -0.914 5.715 1 95.81 206 THR A CA 1
ATOM 1544 C C . THR A 1 206 ? 4.152 0.054 6.887 1 95.81 206 THR A C 1
ATOM 1546 O O . THR A 1 206 ? 3.096 0.647 7.113 1 95.81 206 THR A O 1
ATOM 1549 N N . HIS A 1 207 ? 5.199 0.144 7.602 1 95.62 207 HIS A N 1
ATOM 1550 C CA . HIS A 1 207 ? 5.254 1.107 8.695 1 95.62 207 HIS A CA 1
ATOM 1551 C C . HIS A 1 207 ? 4.953 2.52 8.203 1 95.62 207 HIS A C 1
ATOM 1553 O O . HIS A 1 207 ? 4.211 3.262 8.844 1 95.62 207 HIS A O 1
ATOM 1559 N N . ILE A 1 208 ? 5.469 2.877 7.086 1 95.31 208 ILE A N 1
ATOM 1560 C CA . ILE A 1 208 ? 5.273 4.199 6.5 1 95.31 208 ILE A CA 1
ATOM 1561 C C . ILE A 1 208 ? 3.848 4.32 5.961 1 95.31 208 ILE A C 1
ATOM 1563 O O . ILE A 1 208 ? 3.17 5.32 6.199 1 95.31 208 ILE A O 1
ATOM 1567 N N . LEU A 1 209 ? 3.4 3.252 5.324 1 95.25 209 LEU A N 1
ATOM 1568 C CA . LEU A 1 209 ? 2.084 3.285 4.699 1 95.25 209 LEU A CA 1
ATOM 1569 C C . LEU A 1 209 ? 0.983 3.348 5.75 1 95.25 209 LEU A C 1
ATOM 1571 O O . LEU A 1 209 ? -0.109 3.854 5.484 1 95.25 209 LEU A O 1
ATOM 1575 N N . LEU A 1 210 ? 1.308 2.914 6.938 1 94.75 210 LEU A N 1
ATOM 1576 C CA . LEU A 1 210 ? 0.335 2.949 8.023 1 94.75 210 LEU A CA 1
ATOM 1577 C C . LEU A 1 210 ? 0.376 4.293 8.742 1 94.75 210 LEU A C 1
ATOM 1579 O O . LEU A 1 210 ? -0.273 4.465 9.781 1 94.75 210 LEU A O 1
ATOM 1583 N N . GLU A 1 211 ? 1.097 5.18 8.25 1 94.06 211 GLU A N 1
ATOM 1584 C CA . GLU A 1 211 ? 1.213 6.52 8.82 1 94.06 211 GLU A CA 1
ATOM 1585 C C . GLU A 1 211 ? 1.782 6.469 10.234 1 94.06 211 GLU A C 1
ATOM 1587 O O . GLU A 1 211 ? 1.323 7.195 11.117 1 94.06 211 GLU A O 1
ATOM 1592 N N . SER A 1 212 ? 2.75 5.613 10.398 1 94.44 212 SER A N 1
ATOM 1593 C CA . SER A 1 212 ? 3.375 5.465 11.711 1 94.44 212 SER A CA 1
ATOM 1594 C C . SER A 1 212 ? 4.434 6.539 11.945 1 94.44 212 SER A C 1
ATOM 1596 O O . SER A 1 212 ? 5.008 7.066 10.992 1 94.44 212 SER A O 1
ATOM 1598 N N . THR A 1 213 ? 4.629 6.832 13.18 1 96 213 THR A N 1
ATOM 1599 C CA . THR A 1 213 ? 5.691 7.754 13.562 1 96 213 THR A CA 1
ATOM 1600 C C . THR A 1 213 ? 7.043 7.258 13.055 1 96 213 THR A C 1
ATOM 1602 O O . THR A 1 213 ? 7.367 6.074 13.188 1 96 213 THR A O 1
ATOM 1605 N N . PRO A 1 214 ? 7.766 8.141 12.391 1 94.81 214 PRO A N 1
ATOM 1606 C CA . PRO A 1 214 ? 9.078 7.711 11.891 1 94.81 214 PRO A CA 1
ATOM 1607 C C . PRO A 1 214 ? 9.93 7.055 12.977 1 94.81 214 PRO A C 1
ATOM 1609 O O . PRO A 1 214 ? 9.93 7.5 14.125 1 94.81 214 PRO A O 1
ATOM 1612 N N . ARG A 1 215 ? 10.688 6.078 12.492 1 90.5 215 ARG A N 1
ATOM 1613 C CA . ARG A 1 215 ? 11.57 5.387 13.414 1 90.5 215 ARG A CA 1
ATOM 1614 C C . ARG A 1 215 ? 12.656 6.324 13.938 1 90.5 215 ARG A C 1
ATOM 1616 O O . ARG A 1 215 ? 13.227 7.105 13.18 1 90.5 215 ARG A O 1
ATOM 1623 N N . GLY A 1 216 ? 12.797 6.324 15.211 1 91.38 216 GLY A N 1
ATOM 1624 C CA . GLY A 1 216 ? 13.789 7.188 15.82 1 91.38 216 GLY A CA 1
ATOM 1625 C C . GLY A 1 216 ? 13.203 8.453 16.422 1 91.38 216 GLY A C 1
ATOM 1626 O O . GLY A 1 216 ? 13.906 9.219 17.078 1 91.38 216 GLY A O 1
ATOM 1627 N N . LEU A 1 217 ? 12.023 8.656 16.109 1 94.25 217 LEU A N 1
ATOM 1628 C CA . LEU A 1 217 ? 11.352 9.828 16.656 1 94.25 217 LEU A CA 1
ATOM 1629 C C . LEU A 1 217 ? 10.375 9.43 17.766 1 94.25 217 LEU A C 1
ATOM 1631 O O . LEU A 1 217 ? 9.406 8.711 17.516 1 94.25 217 LEU A O 1
ATOM 1635 N N . ASP A 1 218 ? 10.648 9.875 18.922 1 95.25 218 ASP A N 1
ATOM 1636 C CA . ASP A 1 218 ? 9.75 9.648 20.047 1 95.25 218 ASP A CA 1
ATOM 1637 C C . ASP A 1 218 ? 8.828 10.852 20.266 1 95.25 218 ASP A C 1
ATOM 1639 O O . ASP A 1 218 ? 9.258 11.898 20.734 1 95.25 218 ASP A O 1
ATOM 1643 N N . LEU A 1 219 ? 7.551 10.672 20.031 1 95.62 219 LEU A N 1
ATOM 1644 C CA . LEU A 1 219 ? 6.605 11.781 20.062 1 95.62 219 LEU A CA 1
ATOM 1645 C C . LEU A 1 219 ? 6.371 12.258 21.5 1 95.62 219 LEU A C 1
ATOM 1647 O O . LEU A 1 219 ? 5.969 13.406 21.703 1 95.62 219 LEU A O 1
ATOM 1651 N N . HIS A 1 220 ? 6.57 11.383 22.422 1 94.75 220 HIS A N 1
ATOM 1652 C CA . HIS A 1 220 ? 6.504 11.828 23.797 1 94.75 220 HIS A CA 1
ATOM 1653 C C . HIS A 1 220 ? 7.594 12.859 24.094 1 94.75 220 HIS A C 1
ATOM 1655 O O . HIS A 1 220 ? 7.32 13.898 24.703 1 94.75 220 HIS A O 1
ATOM 1661 N N . ASP A 1 221 ? 8.75 12.562 23.672 1 95.31 221 ASP A N 1
ATOM 1662 C CA . ASP A 1 221 ? 9.875 13.484 23.828 1 95.31 221 ASP A CA 1
ATOM 1663 C C . ASP A 1 221 ? 9.633 14.789 23.078 1 95.31 221 ASP A C 1
ATOM 1665 O O . ASP A 1 221 ? 9.969 15.867 23.562 1 95.31 221 ASP A O 1
ATOM 1669 N N . VAL A 1 222 ? 9.117 14.688 21.875 1 96.31 222 VAL A N 1
ATOM 1670 C CA . VAL A 1 222 ? 8.828 15.867 21.062 1 96.31 222 VAL A CA 1
ATOM 1671 C C . VAL A 1 222 ? 7.824 16.766 21.797 1 96.31 222 VAL A C 1
ATOM 1673 O O . VAL A 1 222 ? 8.023 17.969 21.891 1 96.31 222 VAL A O 1
ATOM 1676 N N . ARG A 1 223 ? 6.766 16.156 22.281 1 96.44 223 ARG A N 1
ATOM 1677 C CA . ARG A 1 223 ? 5.734 16.891 23 1 96.44 223 ARG A CA 1
ATOM 1678 C C . ARG A 1 223 ? 6.328 17.625 24.203 1 96.44 223 ARG A C 1
ATOM 1680 O O . ARG A 1 223 ? 6.078 18.828 24.391 1 96.44 223 ARG A O 1
ATOM 1687 N N . GLN A 1 224 ? 7.113 16.953 24.938 1 95.44 224 GLN A N 1
ATOM 1688 C CA . GLN A 1 224 ? 7.727 17.547 26.141 1 95.44 224 GLN A CA 1
ATOM 1689 C C . GLN A 1 224 ? 8.648 18.703 25.766 1 95.44 224 GLN A C 1
ATOM 1691 O O . GLN A 1 224 ? 8.656 19.734 26.438 1 95.44 224 GLN A O 1
ATOM 1696 N N . HIS A 1 225 ? 9.375 18.5 24.734 1 95.62 225 HIS A N 1
ATOM 1697 C CA . HIS A 1 225 ? 10.297 19.547 24.297 1 95.62 225 HIS A CA 1
ATOM 1698 C C . HIS A 1 225 ? 9.547 20.781 23.828 1 95.62 225 HIS A C 1
ATOM 1700 O O . HIS A 1 225 ? 9.961 21.906 24.125 1 95.62 225 HIS A O 1
ATOM 1706 N N . LEU A 1 226 ? 8.492 20.578 23.109 1 96 226 LEU A N 1
ATOM 1707 C CA . LEU A 1 226 ? 7.684 21.688 22.625 1 96 226 LEU A CA 1
ATOM 1708 C C . LEU A 1 226 ? 7.008 22.422 23.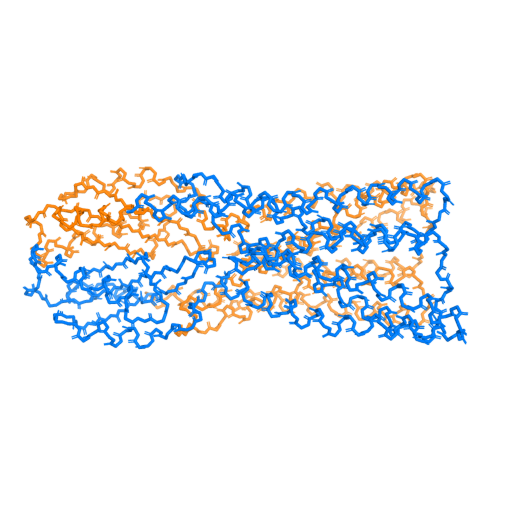781 1 96 226 LEU A C 1
ATOM 1710 O O . LEU A 1 226 ? 6.895 23.641 23.766 1 96 226 LEU A O 1
ATOM 1714 N N . GLU A 1 227 ? 6.586 21.703 24.766 1 96.19 227 GLU A N 1
ATOM 1715 C CA . GLU A 1 227 ? 5.867 22.281 25.906 1 96.19 227 GLU A CA 1
ATOM 1716 C C . GLU A 1 227 ? 6.805 23.078 26.812 1 96.19 227 GLU A C 1
ATOM 1718 O O . GLU A 1 227 ? 6.348 23.859 27.641 1 96.19 227 GLU A O 1
ATOM 1723 N N . LYS A 1 228 ? 8.086 22.953 26.625 1 95.06 228 LYS A N 1
ATOM 1724 C CA . LYS A 1 228 ? 9.07 23.672 27.406 1 95.06 228 LYS A CA 1
ATOM 1725 C C . LYS A 1 228 ? 9.344 25.062 26.812 1 95.06 228 LYS A C 1
ATOM 1727 O O . LYS A 1 228 ? 9.938 25.922 27.469 1 95.06 228 LYS A O 1
ATOM 1732 N N . LEU A 1 229 ? 8.898 25.266 25.625 1 94.12 229 LEU A N 1
ATOM 1733 C CA . LEU A 1 229 ? 9.109 26.562 25 1 94.12 229 LEU A CA 1
ATOM 1734 C C . LEU A 1 229 ? 8.305 27.656 25.703 1 94.12 229 LEU A C 1
ATOM 1736 O O . LEU A 1 229 ? 7.199 27.391 26.188 1 94.12 229 LEU A O 1
ATOM 1740 N N . PRO A 1 230 ? 8.797 28.844 25.719 1 90.56 230 PRO A N 1
ATOM 1741 C CA . PRO A 1 230 ? 8.094 29.938 26.422 1 90.56 230 PRO A CA 1
ATOM 1742 C C . PRO A 1 230 ? 6.719 30.219 25.828 1 90.56 230 PRO A C 1
ATOM 1744 O O . PRO A 1 230 ? 6.582 30.344 24.609 1 90.56 230 PRO A O 1
ATOM 1747 N N . GLY A 1 231 ? 5.672 30.281 26.719 1 89.94 231 GLY A N 1
ATOM 1748 C CA . GLY A 1 231 ? 4.332 30.656 26.297 1 89.94 231 GLY A CA 1
ATOM 1749 C C . GLY A 1 231 ? 3.467 29.469 25.922 1 89.94 231 GLY A C 1
ATOM 1750 O O . GLY A 1 231 ? 2.254 29.609 25.75 1 89.94 231 GLY A O 1
ATOM 1751 N N . VAL A 1 232 ? 4.117 28.328 25.797 1 94.31 232 VAL A N 1
ATOM 1752 C CA . VAL A 1 232 ? 3.371 27.125 25.391 1 94.31 232 VAL A CA 1
ATOM 1753 C C . VAL A 1 232 ? 2.736 26.484 26.625 1 94.31 232 VAL A C 1
ATOM 1755 O O . VAL A 1 232 ? 3.426 26.188 27.594 1 94.31 232 VAL A O 1
ATOM 1758 N N . LEU A 1 233 ? 1.452 26.234 26.547 1 94.12 233 LEU A N 1
ATOM 1759 C CA . LEU A 1 233 ? 0.719 25.656 27.672 1 94.12 233 LEU A CA 1
ATOM 1760 C C . LEU A 1 233 ? 0.508 24.172 27.469 1 94.12 233 LEU A C 1
ATOM 1762 O O . LEU A 1 233 ? 0.541 23.391 28.438 1 94.12 233 LEU A O 1
ATOM 1766 N N . ALA A 1 234 ? 0.216 23.844 26.25 1 94.88 234 ALA A N 1
ATOM 1767 C CA . ALA A 1 234 ? -0.057 22.438 25.953 1 94.88 234 ALA A CA 1
ATOM 1768 C C . ALA A 1 234 ? 0.112 22.141 24.453 1 94.88 234 ALA A C 1
ATOM 1770 O O . ALA A 1 234 ? -0.056 23.047 23.625 1 94.88 234 ALA A O 1
ATOM 1771 N N . VAL A 1 235 ? 0.484 20.938 24.188 1 95.69 235 VAL A N 1
ATOM 1772 C CA . VAL A 1 235 ? 0.562 20.453 22.828 1 95.69 235 VAL A CA 1
ATOM 1773 C C . VAL A 1 235 ? -0.341 19.234 22.656 1 95.69 235 VAL A C 1
ATOM 1775 O O . VAL A 1 235 ? -0.244 18.266 23.438 1 95.69 235 VAL A O 1
ATOM 1778 N N . HIS A 1 236 ? -1.304 19.297 21.734 1 93.38 236 HIS A N 1
ATOM 1779 C CA . HIS A 1 236 ? -2.184 18.156 21.484 1 93.38 236 HIS A CA 1
ATOM 1780 C C . HIS A 1 236 ? -2.379 17.938 19.984 1 93.38 236 HIS A C 1
ATOM 1782 O O . HIS A 1 236 ? -1.874 18.719 19.172 1 93.38 236 HIS A O 1
ATOM 1788 N N . ASP A 1 237 ? -2.957 16.781 19.688 1 93.69 237 ASP A N 1
ATOM 1789 C CA . ASP A 1 237 ? -3.172 16.391 18.297 1 93.69 237 ASP A CA 1
ATOM 1790 C C . ASP A 1 237 ? -1.855 16.375 17.516 1 93.69 237 ASP A C 1
ATOM 1792 O O . ASP A 1 237 ? -1.756 16.953 16.438 1 93.69 237 ASP A O 1
ATOM 1796 N N . LEU A 1 238 ? -0.88 15.867 18.203 1 95.38 238 LEU A N 1
ATOM 1797 C CA . LEU A 1 238 ? 0.458 15.727 17.625 1 95.38 238 LEU A CA 1
ATOM 1798 C C . LEU A 1 238 ? 0.547 14.492 16.75 1 95.38 238 LEU A C 1
ATOM 1800 O O . LEU A 1 238 ? 0.358 13.367 17.219 1 95.38 238 LEU A O 1
ATOM 1804 N N . HIS A 1 239 ? 0.78 14.68 15.469 1 95.25 239 HIS A N 1
ATOM 1805 C CA . HIS A 1 239 ? 0.916 13.602 14.492 1 95.25 239 HIS A CA 1
ATOM 1806 C C . HIS A 1 239 ? 2.219 13.727 13.711 1 95.25 239 HIS A C 1
ATOM 1808 O O . HIS A 1 239 ? 2.584 14.82 13.273 1 95.25 239 HIS A O 1
ATOM 1814 N N . ALA A 1 240 ? 2.918 12.703 13.633 1 95.94 240 ALA A N 1
ATOM 1815 C CA . ALA A 1 240 ? 4.117 12.625 12.805 1 95.94 240 ALA A CA 1
ATOM 1816 C C . ALA A 1 240 ? 4.105 11.375 11.938 1 95.94 240 ALA A C 1
ATOM 1818 O O . ALA A 1 240 ? 3.73 10.297 12.398 1 95.94 240 ALA A O 1
ATOM 1819 N N . SER A 1 241 ? 4.41 11.5 10.688 1 94.81 241 SER A N 1
ATOM 1820 C CA . SER A 1 241 ? 4.48 10.391 9.742 1 94.81 241 SER A CA 1
ATOM 1821 C C . SER A 1 241 ? 5.492 10.664 8.641 1 94.81 241 SER A C 1
ATOM 1823 O O . SER A 1 241 ? 6.25 11.633 8.711 1 94.81 241 SER A O 1
ATOM 1825 N N . GLN A 1 242 ? 5.617 9.758 7.738 1 94.06 242 GLN A N 1
ATOM 1826 C CA . GLN A 1 242 ? 6.488 9.922 6.578 1 94.06 242 GLN A CA 1
ATOM 1827 C C . GLN A 1 242 ? 5.707 9.781 5.277 1 94.06 242 GLN A C 1
ATOM 1829 O O . GLN A 1 242 ? 4.992 8.797 5.078 1 94.06 242 GLN A O 1
ATOM 1834 N N . ILE A 1 243 ? 5.863 10.773 4.41 1 92.06 243 ILE A N 1
ATOM 1835 C CA . ILE A 1 243 ? 5.254 10.68 3.086 1 92.06 243 ILE A CA 1
ATOM 1836 C C . ILE A 1 243 ? 6.07 9.734 2.209 1 92.06 243 ILE A C 1
ATOM 1838 O O . ILE A 1 243 ? 5.508 8.891 1.504 1 92.06 243 ILE A O 1
ATOM 1842 N N . ALA A 1 244 ? 7.309 9.875 2.238 1 91.88 244 ALA A N 1
ATOM 1843 C CA . ALA A 1 244 ? 8.297 9.047 1.55 1 91.88 244 ALA A CA 1
ATOM 1844 C C . ALA A 1 244 ? 9.492 8.758 2.453 1 91.88 244 ALA A C 1
ATOM 1846 O O . ALA A 1 244 ? 9.516 9.18 3.611 1 91.88 244 ALA A O 1
ATOM 1847 N N . SER A 1 245 ? 10.492 8.023 1.966 1 88.75 245 SER A N 1
ATOM 1848 C CA . SER A 1 245 ? 11.641 7.594 2.76 1 88.75 245 SER A CA 1
ATOM 1849 C C . SER A 1 245 ? 12.289 8.773 3.479 1 88.75 245 SER A C 1
ATOM 1851 O O . SER A 1 245 ? 12.625 8.68 4.66 1 88.75 245 SER A O 1
ATOM 1853 N N . ASN A 1 246 ? 12.383 9.867 2.861 1 87.5 246 ASN A N 1
ATOM 1854 C CA . ASN A 1 246 ? 13.141 10.992 3.408 1 87.5 246 ASN A CA 1
ATOM 1855 C C . ASN A 1 246 ? 12.266 12.242 3.539 1 87.5 246 ASN A C 1
ATOM 1857 O O . ASN A 1 246 ? 12.742 13.352 3.316 1 87.5 246 ASN A O 1
ATOM 1861 N N . LEU A 1 247 ? 11.055 12 3.84 1 92.44 247 LEU A N 1
ATOM 1862 C CA . LEU A 1 247 ? 10.156 13.148 3.936 1 92.44 247 LEU A CA 1
ATOM 1863 C C . LEU A 1 247 ? 9.219 13.008 5.133 1 92.44 247 LEU A C 1
ATOM 1865 O O . LEU A 1 247 ? 8.008 12.836 4.961 1 92.44 247 LEU A O 1
ATOM 1869 N N . PRO A 1 248 ? 9.867 13.156 6.301 1 94.62 248 PRO A N 1
ATOM 1870 C CA . PRO A 1 248 ? 9.023 13.188 7.496 1 94.62 248 PRO A CA 1
ATOM 1871 C C . PRO A 1 248 ? 8.219 14.484 7.613 1 94.62 248 PRO A C 1
ATOM 1873 O O . PRO A 1 248 ? 8.711 15.555 7.258 1 94.62 248 PRO A O 1
ATOM 1876 N N . VAL A 1 249 ? 6.984 14.383 8.094 1 95.38 249 VAL A N 1
ATOM 1877 C CA . VAL A 1 249 ? 6.105 15.531 8.289 1 95.38 249 VAL A CA 1
ATOM 1878 C C . VAL A 1 249 ? 5.496 15.484 9.695 1 95.38 249 VAL A C 1
ATOM 1880 O O . VAL A 1 249 ? 5.398 14.414 10.297 1 95.38 249 VAL A O 1
ATOM 1883 N N . LEU A 1 250 ? 5.109 16.641 10.211 1 96.5 250 LEU A N 1
ATOM 1884 C CA . LEU A 1 250 ? 4.574 16.734 11.562 1 96.5 250 LEU A CA 1
ATOM 1885 C C . LEU A 1 250 ? 3.508 17.812 11.656 1 96.5 250 LEU A C 1
ATOM 1887 O O . LEU A 1 250 ? 3.668 18.906 11.094 1 96.5 250 LEU A O 1
ATOM 1891 N N . THR A 1 251 ? 2.414 17.547 12.273 1 96.38 251 THR A N 1
ATOM 1892 C CA . THR A 1 251 ? 1.378 18.516 12.609 1 96.38 251 THR A CA 1
ATOM 1893 C C . THR A 1 251 ? 1.08 18.5 14.102 1 96.38 251 THR A C 1
ATOM 1895 O O . THR A 1 251 ? 1.162 17.453 14.75 1 96.38 251 THR A O 1
ATOM 1898 N N . ALA A 1 252 ? 0.761 19.641 14.625 1 97.06 252 ALA A N 1
ATOM 1899 C CA . ALA A 1 252 ? 0.435 19.719 16.047 1 97.06 252 ALA A CA 1
ATOM 1900 C C . ALA A 1 252 ? -0.413 20.953 16.344 1 97.06 252 ALA A C 1
ATOM 1902 O O . ALA A 1 25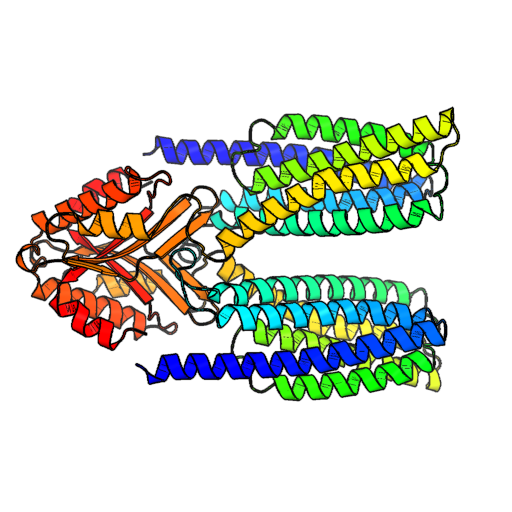2 ? -0.343 21.953 15.633 1 97.06 252 ALA A O 1
ATOM 1903 N N . HIS A 1 253 ? -1.258 20.875 17.297 1 95.88 253 HIS A N 1
ATOM 1904 C CA . HIS A 1 253 ? -1.924 22.016 17.906 1 95.88 253 HIS A CA 1
ATOM 1905 C C . HIS A 1 253 ? -1.184 22.469 19.156 1 95.88 253 HIS A C 1
ATOM 1907 O O . HIS A 1 253 ? -0.906 21.672 20.047 1 95.88 253 HIS A O 1
ATOM 1913 N N . VAL A 1 254 ? -0.894 23.719 19.188 1 95.5 254 VAL A N 1
ATOM 1914 C CA . VAL A 1 254 ? -0.137 24.297 20.297 1 95.5 254 VAL A CA 1
ATOM 1915 C C . VAL A 1 254 ? -0.975 25.359 21 1 95.5 254 VAL A C 1
ATOM 1917 O O . VAL A 1 254 ? -1.292 26.391 20.422 1 95.5 254 VAL A O 1
ATOM 1920 N N . VAL A 1 255 ? -1.291 25.109 22.234 1 94.31 255 VAL A N 1
ATOM 1921 C CA . VAL A 1 255 ? -2.043 26.062 23.047 1 94.31 255 VAL A CA 1
ATOM 1922 C C . VAL A 1 255 ? -1.084 27.062 23.703 1 94.31 255 VAL A C 1
ATOM 1924 O O . VAL A 1 255 ? -0.12 26.656 24.359 1 94.31 255 VAL A O 1
ATOM 1927 N N . VAL A 1 256 ? -1.392 28.297 23.5 1 92.31 256 VAL A N 1
ATOM 1928 C CA . VAL A 1 256 ? -0.482 29.328 23.984 1 92.31 256 VAL A CA 1
ATOM 1929 C C . VAL A 1 256 ? -1.247 30.312 24.859 1 92.31 256 VAL A C 1
ATOM 1931 O O . VAL A 1 256 ? -2.461 30.484 24.703 1 92.31 256 VAL A O 1
ATOM 1934 N N . ALA A 1 257 ? -0.511 31.016 25.734 1 88.19 257 ALA A N 1
ATOM 1935 C CA . ALA A 1 257 ? -1.075 32.062 26.594 1 88.19 257 ALA A CA 1
ATOM 1936 C C . ALA A 1 257 ? -1.53 33.25 25.766 1 88.19 257 ALA A C 1
ATOM 1938 O O . ALA A 1 257 ? -0.913 33.594 24.766 1 88.19 257 ALA A O 1
ATOM 1939 N N . ASP A 1 258 ? -2.521 33.906 26.219 1 83.44 258 ASP A N 1
ATOM 1940 C CA . ASP A 1 258 ? -3.15 35 25.5 1 83.44 258 ASP A CA 1
ATOM 1941 C C . ASP A 1 258 ? -2.17 36.156 25.281 1 83.44 258 ASP A C 1
ATOM 1943 O O . ASP A 1 258 ? -2.23 36.844 24.266 1 83.44 258 ASP A O 1
ATOM 1947 N N . GLU A 1 259 ? -1.283 36.281 26.172 1 78.62 259 GLU A N 1
ATOM 1948 C CA . GLU A 1 259 ? -0.334 37.375 26.141 1 78.62 259 GLU A CA 1
ATOM 1949 C C . GLU A 1 259 ? 0.647 37.219 24.984 1 78.62 259 GLU A C 1
ATOM 1951 O O . GLU A 1 259 ? 1.302 38.188 24.578 1 78.62 259 GLU A O 1
ATOM 1956 N N . MET A 1 260 ? 0.562 36.062 24.453 1 79.06 260 MET A N 1
ATOM 1957 C CA . MET A 1 260 ? 1.53 35.75 23.406 1 79.06 260 MET A CA 1
ATOM 1958 C C . MET A 1 260 ? 0.952 36.062 22.016 1 79.06 260 MET A C 1
ATOM 1960 O O . MET A 1 260 ? 1.65 35.969 21.016 1 79.06 260 MET A O 1
ATOM 1964 N N . PHE A 1 261 ? -0.234 36.469 22.047 1 78.88 261 PHE A N 1
ATOM 1965 C CA . PHE A 1 261 ? -0.867 36.688 20.766 1 78.88 261 PHE A CA 1
ATOM 1966 C C . PHE A 1 261 ? -0.576 38.094 20.25 1 78.88 261 PHE A C 1
ATOM 1968 O O . PHE A 1 261 ? -1.402 39 20.391 1 78.88 261 PHE A O 1
ATOM 1975 N N . SER A 1 262 ? 0.502 38.281 19.844 1 77.56 262 SER A N 1
ATOM 1976 C CA . SER A 1 262 ? 0.982 39.406 19.047 1 77.56 262 SER A CA 1
ATOM 1977 C C . SER A 1 262 ? 1.731 38.906 17.812 1 77.56 262 SER A C 1
ATOM 1979 O O . SER A 1 262 ? 2.189 37.781 17.75 1 77.56 262 SER A O 1
ATOM 1981 N N . SER A 1 263 ? 1.744 39.75 16.844 1 74.56 263 SER A N 1
ATOM 1982 C CA . SER A 1 263 ? 2.391 39.375 15.594 1 74.56 263 SER A CA 1
ATOM 1983 C C . SER A 1 263 ? 3.836 38.938 15.828 1 74.56 263 SER A C 1
ATOM 1985 O O . SER A 1 263 ? 4.27 37.906 15.336 1 74.56 263 SER A O 1
ATOM 1987 N N . ASP A 1 264 ? 4.543 39.656 16.531 1 77.81 264 ASP A N 1
ATOM 1988 C CA . ASP A 1 264 ? 5.961 39.406 16.766 1 77.81 264 ASP A CA 1
ATOM 1989 C C . ASP A 1 264 ? 6.164 38.156 17.625 1 77.81 264 ASP A C 1
ATOM 1991 O O . ASP A 1 264 ? 7 37.312 17.297 1 77.81 264 ASP A O 1
ATOM 1995 N N . SER A 1 265 ? 5.395 38.062 18.594 1 83 265 SER A N 1
ATOM 1996 C CA . SER A 1 265 ? 5.566 36.938 19.516 1 83 265 SER A CA 1
ATOM 1997 C C . SER A 1 265 ? 5.137 35.625 18.875 1 83 265 SER A C 1
ATOM 1999 O O . SER A 1 265 ? 5.785 34.594 19.078 1 83 265 SER A O 1
ATOM 2001 N N . THR A 1 266 ? 4.113 35.719 18.172 1 84.38 266 THR A N 1
ATOM 2002 C CA . THR A 1 266 ? 3.615 34.5 17.5 1 84.38 266 THR A CA 1
ATOM 2003 C C . THR A 1 266 ? 4.59 34.062 16.422 1 84.38 266 THR A C 1
ATOM 2005 O O . THR A 1 266 ? 4.832 32.844 16.281 1 84.38 266 THR A O 1
ATOM 2008 N N . GLY A 1 267 ? 5.047 34.938 15.648 1 86.56 267 GLY A N 1
ATOM 2009 C CA . GLY A 1 267 ? 6.031 34.594 14.633 1 86.56 267 GLY A CA 1
ATOM 2010 C C . GLY A 1 267 ? 7.289 33.969 15.203 1 86.56 267 GLY A C 1
ATOM 2011 O O . GLY A 1 267 ? 7.828 33.031 14.633 1 86.56 267 GLY A O 1
ATOM 2012 N N . GLU A 1 268 ? 7.73 34.594 16.234 1 88.75 268 GLU A N 1
ATOM 2013 C CA . GLU A 1 268 ? 8.93 34.062 16.891 1 88.75 268 GLU A CA 1
ATOM 2014 C C . GLU A 1 268 ? 8.688 32.656 17.438 1 88.75 268 GLU A C 1
ATOM 2016 O O . GLU A 1 268 ? 9.539 31.766 17.297 1 88.75 268 GLU A O 1
ATOM 2021 N N . LEU A 1 269 ? 7.582 32.469 18.031 1 90.81 269 LEU A N 1
ATOM 2022 C CA . LEU A 1 269 ? 7.242 31.172 18.562 1 90.81 269 LEU A CA 1
ATOM 2023 C C . LEU A 1 269 ? 7.188 30.125 17.453 1 90.81 269 LEU A C 1
ATOM 2025 O O . LEU A 1 269 ? 7.688 29.016 17.609 1 90.81 269 LEU A O 1
ATOM 2029 N N . LEU A 1 270 ? 6.586 30.5 16.391 1 91.75 270 LEU A N 1
ATOM 2030 C CA . LEU A 1 270 ? 6.492 29.609 15.25 1 91.75 270 LEU A CA 1
ATOM 2031 C C . LEU A 1 270 ? 7.883 29.203 14.766 1 91.75 270 LEU A C 1
ATOM 2033 O O . LEU A 1 270 ? 8.117 28.031 14.453 1 91.75 270 LEU A O 1
ATOM 2037 N N . ARG A 1 271 ? 8.742 30.109 14.688 1 91.56 271 ARG A N 1
ATOM 2038 C CA . ARG A 1 271 ? 10.117 29.828 14.281 1 91.56 271 ARG A CA 1
ATOM 2039 C C . ARG A 1 271 ? 10.789 28.875 15.25 1 91.56 271 ARG A C 1
ATOM 2041 O O . ARG A 1 271 ? 11.477 27.938 14.828 1 91.56 271 ARG A O 1
ATOM 2048 N N . LEU A 1 272 ? 10.586 29.109 16.484 1 93 272 LEU A N 1
ATOM 2049 C CA . LEU A 1 272 ? 11.18 28.25 17.5 1 93 272 LEU A CA 1
ATOM 2050 C C . LEU A 1 272 ? 10.633 26.828 17.406 1 93 272 LEU A C 1
ATOM 2052 O O . LEU A 1 272 ? 11.391 25.859 17.531 1 93 272 LEU A O 1
ATOM 2056 N N . LEU A 1 273 ? 9.383 26.719 17.219 1 94.69 273 LEU A N 1
ATOM 2057 C CA . LEU A 1 273 ? 8.75 25.406 17.078 1 94.69 273 LEU A CA 1
ATOM 2058 C C . LEU A 1 273 ? 9.32 24.656 15.891 1 94.69 273 LEU A C 1
ATOM 2060 O O . LEU A 1 273 ? 9.695 23.484 16.016 1 94.69 273 LEU A O 1
ATOM 2064 N N . GLN A 1 274 ? 9.383 25.281 14.781 1 93.81 274 GLN A N 1
ATOM 2065 C CA . GLN A 1 274 ? 9.859 24.656 13.547 1 93.81 274 GLN A CA 1
ATOM 2066 C C . GLN A 1 274 ? 11.336 24.281 13.656 1 93.81 274 GLN A C 1
ATOM 2068 O O . GLN A 1 274 ? 11.75 23.219 13.203 1 93.81 274 GLN A O 1
ATOM 2073 N N . GLN A 1 275 ? 12.102 25.156 14.234 1 92.81 275 GLN A N 1
ATOM 2074 C CA . GLN A 1 275 ? 13.516 24.875 14.438 1 92.81 275 GLN A CA 1
ATOM 2075 C C . GLN A 1 275 ? 13.711 23.703 15.398 1 92.81 275 GLN A C 1
ATOM 2077 O O . GLN A 1 275 ? 14.609 22.875 15.219 1 92.81 275 GLN A O 1
ATOM 2082 N N . CYS A 1 276 ? 12.922 23.672 16.375 1 93.31 276 CYS A N 1
ATOM 2083 C CA . CYS A 1 276 ? 13.008 22.609 17.359 1 93.31 276 CYS A CA 1
ATOM 2084 C C . CYS A 1 276 ? 12.867 21.234 16.703 1 93.31 276 CYS A C 1
ATOM 2086 O O . CYS A 1 276 ? 13.727 20.375 16.891 1 93.31 276 CYS A O 1
ATOM 2088 N N . VAL A 1 277 ? 11.898 21.016 15.898 1 94.25 277 VAL A N 1
ATOM 2089 C CA . VAL A 1 277 ? 11.625 19.703 15.328 1 94.25 277 VAL A CA 1
ATOM 2090 C C . VAL A 1 277 ? 12.578 19.438 14.164 1 94.25 277 VAL A C 1
ATOM 2092 O O . VAL A 1 277 ? 12.82 18.281 13.805 1 94.25 277 VAL A O 1
ATOM 2095 N N . ALA A 1 278 ? 13.148 20.453 13.617 1 93.44 278 ALA A N 1
ATOM 2096 C CA . ALA A 1 278 ? 14.062 20.297 12.484 1 93.44 278 ALA A CA 1
ATOM 2097 C C . ALA A 1 278 ? 15.469 19.938 12.953 1 93.44 278 ALA A C 1
ATOM 2099 O O . ALA A 1 278 ? 16.203 19.234 12.258 1 93.44 278 ALA A O 1
ATOM 2100 N N . GLU A 1 279 ? 15.781 20.359 14.203 1 92.94 279 GLU A N 1
ATOM 2101 C CA . GLU A 1 279 ? 17.203 20.344 14.523 1 92.94 279 GLU A CA 1
ATOM 2102 C C . GLU A 1 279 ? 17.469 19.531 15.797 1 92.94 279 GLU A C 1
ATOM 2104 O O . GLU A 1 279 ? 18.578 19.062 16.016 1 92.94 279 GLU A O 1
ATOM 2109 N N . HIS A 1 280 ? 16.578 19.359 16.578 1 93.44 280 HIS A N 1
ATOM 2110 C CA . HIS A 1 280 ? 16.875 18.875 17.922 1 93.44 280 HIS A CA 1
ATOM 2111 C C . HIS A 1 280 ? 16.703 17.359 18.016 1 93.44 280 HIS A C 1
ATOM 2113 O O . HIS A 1 280 ? 17.031 16.766 19.047 1 93.44 280 HIS A O 1
ATOM 2119 N N . PHE A 1 281 ? 16.219 16.734 17.047 1 93.88 281 PHE A N 1
ATOM 2120 C CA . PHE A 1 281 ? 15.953 15.297 17.109 1 93.88 281 PHE A CA 1
ATOM 2121 C C . PHE A 1 281 ? 16.703 14.555 16 1 93.88 281 PHE A C 1
ATOM 2123 O O . PHE A 1 281 ? 17.203 15.18 15.062 1 93.88 281 PHE A O 1
ATOM 2130 N N . GLU A 1 282 ? 16.812 13.242 16.172 1 92 282 GLU A N 1
ATOM 2131 C CA . GLU A 1 282 ? 17.484 12.414 15.195 1 92 282 GLU A CA 1
ATOM 2132 C C . GLU A 1 282 ? 16.828 12.523 13.82 1 92 282 GLU A C 1
ATOM 2134 O O . GLU A 1 282 ? 17.531 12.617 12.805 1 92 282 GLU A O 1
ATOM 2139 N N . VAL A 1 283 ? 15.531 12.469 13.875 1 93.5 283 VAL A N 1
ATOM 2140 C CA . VAL A 1 283 ? 14.773 12.664 12.641 1 93.5 283 VAL A CA 1
ATOM 2141 C C . VAL A 1 283 ? 14.492 14.148 12.438 1 93.5 283 VAL A C 1
ATOM 2143 O O . VAL A 1 283 ? 13.797 14.773 13.234 1 93.5 283 VAL A O 1
ATOM 2146 N N . SER A 1 284 ? 15.023 14.664 11.422 1 93.31 284 SER A N 1
ATOM 2147 C CA . SER A 1 284 ? 14.812 16.078 11.109 1 93.31 284 SER A CA 1
ATOM 2148 C C . SER A 1 284 ? 13.508 16.281 10.352 1 93.31 284 SER A C 1
ATOM 2150 O O . SER A 1 284 ? 13.344 15.773 9.242 1 93.31 284 SER A O 1
ATOM 2152 N N . ILE A 1 285 ? 12.656 17.031 10.938 1 93.88 285 ILE A N 1
ATOM 2153 C CA . ILE A 1 285 ? 11.375 17.312 10.305 1 93.88 285 ILE A CA 1
ATOM 2154 C C . ILE A 1 285 ? 11.391 18.719 9.703 1 93.88 285 ILE A C 1
ATOM 2156 O O . ILE A 1 285 ? 11.289 19.703 10.43 1 93.88 285 ILE A O 1
ATOM 2160 N N . SER A 1 286 ? 11.484 18.719 8.438 1 87.38 286 SER A N 1
ATOM 2161 C CA . SER A 1 286 ? 11.555 20.016 7.773 1 87.38 286 SER A CA 1
ATOM 2162 C C . SER A 1 286 ? 10.164 20.5 7.379 1 87.38 286 SER A C 1
ATOM 2164 O O . SER A 1 286 ? 9.961 21.703 7.152 1 87.38 286 SER A O 1
ATOM 2166 N N . HIS A 1 287 ? 9.258 19.641 7.25 1 92.06 287 HIS A N 1
ATOM 2167 C CA . HIS A 1 287 ? 7.895 20.016 6.902 1 92.06 287 HIS A CA 1
ATOM 2168 C C . HIS A 1 287 ? 6.949 19.812 8.086 1 92.06 287 HIS A C 1
ATOM 2170 O O . HIS A 1 287 ? 6.445 18.703 8.305 1 92.06 287 HIS A O 1
ATOM 2176 N N . SER A 1 288 ? 6.762 20.906 8.773 1 95.19 288 SER A N 1
ATOM 2177 C CA . SER A 1 288 ? 5.891 20.875 9.953 1 95.19 288 SER A CA 1
ATOM 2178 C C . SER A 1 288 ? 4.809 21.953 9.859 1 95.19 288 SER A C 1
ATOM 2180 O O . SER A 1 288 ? 4.988 22.969 9.188 1 95.19 288 SER A O 1
ATOM 2182 N N . THR A 1 289 ? 3.684 21.688 10.391 1 95.19 289 THR A N 1
ATOM 2183 C CA . THR A 1 289 ? 2.564 22.625 10.5 1 95.19 289 THR A CA 1
ATOM 2184 C C . THR A 1 289 ? 2.084 22.719 11.945 1 95.19 289 THR A C 1
ATOM 2186 O O . THR A 1 289 ? 1.636 21.719 12.523 1 95.19 289 THR A O 1
ATOM 2189 N N . PHE A 1 290 ? 2.166 23.922 12.523 1 96.25 290 PHE A N 1
ATOM 2190 C CA . PHE A 1 290 ? 1.762 24.156 13.906 1 96.25 290 PHE A CA 1
ATOM 2191 C C . PHE A 1 290 ? 0.561 25.094 13.969 1 96.25 290 PHE A C 1
ATOM 2193 O O . PHE A 1 290 ? 0.642 26.25 13.539 1 96.25 290 PHE A O 1
ATOM 2200 N N . GLN A 1 291 ? -0.515 24.609 14.422 1 95.44 291 GLN A N 1
ATOM 2201 C CA . GLN A 1 291 ? -1.672 25.438 14.711 1 95.44 291 GLN A CA 1
ATOM 2202 C C . GLN A 1 291 ? -1.584 26.031 16.109 1 95.44 291 GLN A C 1
ATOM 2204 O O . GLN A 1 291 ? -1.756 25.328 17.109 1 95.44 291 GLN A O 1
ATOM 2209 N N . ILE A 1 292 ? -1.335 27.297 16.141 1 92.31 292 ILE A N 1
ATOM 2210 C CA . ILE A 1 292 ? -1.272 28 17.422 1 92.31 292 ILE A CA 1
ATOM 2211 C C . ILE A 1 292 ? -2.67 28.469 17.828 1 92.31 292 ILE A C 1
ATOM 2213 O O . ILE A 1 292 ? -3.34 29.172 17.062 1 92.31 292 ILE A O 1
ATOM 2217 N N . GLU A 1 293 ? -3.061 27.984 18.938 1 91.25 293 GLU A N 1
ATOM 2218 C CA . GLU A 1 293 ? -4.41 28.344 19.359 1 91.25 293 GLU A CA 1
ATOM 2219 C C . GLU A 1 293 ? -4.418 28.875 20.797 1 91.25 293 GLU A C 1
ATOM 2221 O O . GLU A 1 293 ? -3.607 28.453 21.625 1 91.25 293 GLU A O 1
ATOM 2226 N N . PRO A 1 294 ? -5.305 29.859 21.062 1 87.94 294 PRO A N 1
ATOM 2227 C CA . PRO A 1 294 ? -5.426 30.375 22.438 1 87.94 294 PRO A CA 1
ATOM 2228 C C . PRO A 1 294 ? -6.062 29.375 23.391 1 87.94 294 PRO A C 1
ATOM 2230 O O . PRO A 1 294 ? -6.719 28.422 22.953 1 87.94 294 PRO A O 1
ATOM 2233 N N . ALA A 1 295 ? -5.809 29.578 24.625 1 82.88 295 ALA A N 1
ATOM 2234 C CA . ALA A 1 295 ? -6.328 28.656 25.641 1 82.88 295 ALA A CA 1
ATOM 2235 C C . ALA A 1 295 ? -7.852 28.594 25.594 1 82.88 295 ALA A C 1
ATOM 2237 O O . ALA A 1 295 ? -8.445 27.547 25.891 1 82.88 295 ALA A O 1
ATOM 2238 N N . SER A 1 296 ? -8.484 29.609 25.172 1 74.69 296 SER A N 1
ATOM 2239 C CA . SER A 1 296 ? -9.945 29.672 25.094 1 74.69 296 SER A CA 1
ATOM 2240 C C . SER A 1 296 ? -10.461 28.812 23.938 1 74.69 296 SER A C 1
ATOM 2242 O O . SER A 1 296 ? -11.617 28.375 23.953 1 74.69 296 SER A O 1
ATOM 2244 N N . HIS A 1 297 ? -9.695 28.625 22.984 1 70.56 297 HIS A N 1
ATOM 2245 C CA . HIS A 1 297 ? -10.086 27.875 21.797 1 70.56 297 HIS A CA 1
ATOM 2246 C C . HIS A 1 297 ? -10.148 26.375 22.109 1 70.56 297 HIS A C 1
ATOM 2248 O O . HIS A 1 297 ? -10.977 25.656 21.531 1 70.56 297 HIS A O 1
ATOM 2254 N N . ARG A 1 298 ? -9.188 25.891 22.906 1 60.12 298 ARG A N 1
ATOM 2255 C CA . ARG A 1 298 ? -9.148 24.484 23.25 1 60.12 298 ARG A CA 1
ATOM 2256 C C . ARG A 1 298 ? -10.508 24 23.75 1 60.12 298 ARG A C 1
ATOM 2258 O O . ARG A 1 298 ? -10.93 22.875 23.453 1 60.12 298 ARG A O 1
ATOM 2265 N N . ARG A 1 299 ? -11.133 24.875 24.469 1 53.41 299 ARG A N 1
ATOM 2266 C CA . ARG A 1 299 ? -12.422 24.5 25.062 1 53.41 299 ARG A CA 1
ATOM 2267 C C . ARG A 1 299 ? -13.461 24.219 23.969 1 53.41 299 ARG A C 1
ATOM 2269 O O . ARG A 1 299 ? -14.32 23.359 24.141 1 53.41 299 ARG A O 1
ATOM 2276 N N . SER A 1 300 ? -13.289 24.828 22.891 1 49.97 300 SER A N 1
ATOM 2277 C CA . SER A 1 300 ? -14.289 24.672 21.844 1 49.97 300 SER A CA 1
ATOM 2278 C C . SER A 1 300 ? -14.008 23.438 21 1 49.97 300 SER A C 1
ATOM 2280 O O . SER A 1 300 ? -14.938 22.812 20.469 1 49.97 300 SER A O 1
ATOM 2282 N N . GLU A 1 301 ? -12.68 23.141 20.781 1 51.97 301 GLU A N 1
ATOM 2283 C CA . GLU A 1 301 ? -12.328 21.984 19.969 1 51.97 301 GLU A CA 1
ATOM 2284 C C . GLU A 1 301 ? -12.617 20.688 20.719 1 51.97 301 GLU A C 1
ATOM 2286 O O . GLU A 1 301 ? -12.984 19.688 20.094 1 51.97 301 GLU A O 1
ATOM 2291 N N . TYR A 1 302 ? -12.117 20.672 22.078 1 45 302 TYR A N 1
ATOM 2292 C CA . TYR A 1 302 ? -12.367 19.484 22.891 1 45 302 TYR A CA 1
ATOM 2293 C C . TYR A 1 302 ? -13.844 19.125 22.875 1 45 302 TYR A C 1
ATOM 2295 O O . TYR A 1 302 ? -14.203 17.969 23.109 1 45 302 TYR A O 1
ATOM 2303 N N . HIS A 1 303 ? -14.703 20.141 22.875 1 37.78 303 HIS A N 1
ATOM 2304 C CA . HIS A 1 303 ? -16.078 19.672 22.781 1 37.78 303 HIS A CA 1
ATOM 2305 C C . HIS A 1 303 ? -16.297 18.859 21.516 1 37.78 303 HIS A C 1
ATOM 2307 O O . HIS A 1 303 ? -17.375 18.266 21.344 1 37.78 303 HIS A O 1
ATOM 2313 N N . VAL A 1 304 ? -15.359 19.172 20.656 1 37.41 304 VAL A N 1
ATOM 2314 C CA . VAL A 1 304 ? -15.469 18.312 19.484 1 37.41 304 VAL A CA 1
ATOM 2315 C C . VAL A 1 304 ? -14.5 17.141 19.609 1 37.41 304 VAL A C 1
ATOM 2317 O O . VAL A 1 304 ? -13.461 17.109 18.938 1 37.41 304 VAL A O 1
ATOM 2320 N N . ASP A 1 305 ? -13.531 17.062 20.625 1 33 305 ASP A N 1
ATOM 2321 C CA . ASP A 1 305 ? -12.625 15.906 20.688 1 33 305 ASP A CA 1
ATOM 2322 C C . ASP A 1 305 ? -13.328 14.625 20.25 1 33 305 ASP A C 1
ATOM 2324 O O . ASP A 1 305 ? -14.258 14.164 20.922 1 33 305 ASP A O 1
ATOM 2328 N N . CYS A 1 306 ? -13.352 14.5 19.094 1 27.5 306 CYS A N 1
ATOM 2329 C CA . CYS A 1 306 ? -13.617 13.156 18.594 1 27.5 306 CYS A CA 1
ATOM 2330 C C . CYS A 1 306 ? -12.484 12.203 18.953 1 27.5 306 CYS A C 1
ATOM 2332 O O . CYS A 1 306 ? -11.312 12.586 18.906 1 27.5 306 CYS A O 1
ATOM 2334 N N . MET B 1 1 ? -20.719 14.367 20.812 1 28.59 1 MET B N 1
ATOM 2335 C CA . MET B 1 1 ? -19.344 14.047 20.422 1 28.59 1 MET B CA 1
ATOM 2336 C C . MET B 1 1 ? -19 12.609 20.797 1 28.59 1 MET B C 1
ATOM 2338 O O . MET B 1 1 ? -18.094 12.008 20.219 1 28.59 1 MET B O 1
ATOM 2342 N N . SER B 1 2 ? -19.453 12.25 21.906 1 33.97 2 SER B N 1
ATOM 2343 C CA . SER B 1 2 ? -19.422 10.898 22.453 1 33.97 2 SER B CA 1
ATOM 2344 C C . SER B 1 2 ? -20.234 9.938 21.578 1 33.97 2 SER B C 1
ATOM 2346 O O . SER B 1 2 ? -19.891 8.766 21.453 1 33.97 2 SER B O 1
ATOM 2348 N N . HIS B 1 3 ? -21.094 10.578 21.062 1 38.66 3 HIS B N 1
ATOM 2349 C CA . HIS B 1 3 ? -22.047 9.742 20.328 1 38.66 3 HIS B CA 1
ATOM 2350 C C . HIS B 1 3 ? -21.469 9.312 18.984 1 38.66 3 HIS B C 1
ATOM 2352 O O . HIS B 1 3 ? -21.734 8.203 18.516 1 38.66 3 HIS B O 1
ATOM 2358 N N . ASP B 1 4 ? -20.719 10.234 18.25 1 42.06 4 ASP B N 1
ATOM 2359 C CA . ASP B 1 4 ? -20.25 9.891 16.922 1 42.06 4 ASP B CA 1
ATOM 2360 C C . ASP B 1 4 ? -19.078 8.906 16.969 1 42.06 4 ASP B C 1
ATOM 2362 O O . ASP B 1 4 ? -18.984 8.008 16.125 1 42.06 4 ASP B O 1
ATOM 2366 N N . HIS B 1 5 ? -18.125 9.086 18.031 1 48.19 5 HIS B N 1
ATOM 2367 C CA . HIS B 1 5 ? -17.078 8.078 18.203 1 48.19 5 HIS B CA 1
ATOM 2368 C C . HIS B 1 5 ? -17.688 6.727 18.578 1 48.19 5 HIS B C 1
ATOM 2370 O O . HIS B 1 5 ? -17.172 5.684 18.156 1 48.19 5 HIS B O 1
ATOM 2376 N N . SER B 1 6 ? -18.719 6.879 19.422 1 47.84 6 SER B N 1
ATOM 2377 C CA . SER B 1 6 ? -19.375 5.641 19.828 1 47.84 6 SER B CA 1
ATOM 2378 C C . SER B 1 6 ? -20 4.938 18.625 1 47.84 6 SER B C 1
ATOM 2380 O O . SER B 1 6 ? -19.953 3.711 18.516 1 47.84 6 SER B O 1
ATOM 2382 N N . HIS B 1 7 ? -20.516 5.805 17.766 1 50.88 7 HIS B N 1
ATOM 2383 C CA . HIS B 1 7 ? -21.156 5.223 16.578 1 50.88 7 HIS B CA 1
ATOM 2384 C C . HIS B 1 7 ? -20.125 4.609 15.641 1 50.88 7 HIS B C 1
ATOM 2386 O O . HIS B 1 7 ? -20.375 3.561 15.039 1 50.88 7 HIS B O 1
ATOM 2392 N N . ASP B 1 8 ? -18.953 5.215 15.656 1 65.5 8 ASP B N 1
ATOM 2393 C CA . ASP B 1 8 ? -17.922 4.691 14.773 1 65.5 8 ASP B CA 1
ATOM 2394 C C . ASP B 1 8 ? -17.375 3.361 15.297 1 65.5 8 ASP B C 1
ATOM 2396 O O . ASP B 1 8 ? -17.172 2.422 14.523 1 65.5 8 ASP B O 1
ATOM 2400 N N . HIS B 1 9 ? -17.422 3.312 16.609 1 73.75 9 HIS B N 1
ATOM 2401 C CA . HIS B 1 9 ? -16.938 2.074 17.219 1 73.75 9 HIS B CA 1
ATOM 2402 C C . HIS B 1 9 ? -17.938 0.939 17.031 1 73.75 9 HIS B C 1
ATOM 2404 O O . HIS B 1 9 ? -17.547 -0.2 16.766 1 73.75 9 HIS B O 1
ATOM 2410 N N . GLY B 1 10 ? -19.141 1.323 17.125 1 79.75 10 GLY B N 1
ATOM 2411 C CA . GLY B 1 10 ? -20.188 0.333 16.922 1 79.75 10 GLY B CA 1
ATOM 2412 C C . GLY B 1 10 ? -20.219 -0.218 15.516 1 79.75 10 GLY B C 1
ATOM 2413 O O . GLY B 1 10 ? -20.312 -1.432 15.312 1 79.75 10 GLY B O 1
ATOM 2414 N N . LEU B 1 11 ? -20.125 0.638 14.641 1 87.19 11 LEU B N 1
ATOM 2415 C CA . LEU B 1 11 ? -20.125 0.239 13.242 1 87.19 11 LEU B CA 1
ATOM 2416 C C . LEU B 1 11 ? -18.891 -0.617 12.922 1 87.19 11 LEU B C 1
ATOM 2418 O O . LEU B 1 11 ? -19 -1.604 12.188 1 87.19 11 LEU B O 1
ATOM 2422 N N . ALA B 1 12 ? -17.844 -0.312 13.484 1 90.25 12 ALA B N 1
ATOM 2423 C CA . ALA B 1 12 ? -16.609 -1.068 13.273 1 90.25 12 ALA B CA 1
ATOM 2424 C C . ALA B 1 12 ? -16.734 -2.482 13.836 1 90.25 12 ALA B C 1
ATOM 2426 O O . ALA B 1 12 ? -16.297 -3.447 13.211 1 90.25 12 ALA B O 1
ATOM 2427 N N . GLU B 1 13 ? -17.281 -2.57 14.945 1 93.06 13 GLU B N 1
ATOM 2428 C CA . GLU B 1 13 ? -17.484 -3.875 15.578 1 93.06 13 GLU B CA 1
ATOM 2429 C C . GLU B 1 13 ? -18.438 -4.738 14.758 1 93.06 13 GLU B C 1
ATOM 2431 O O . GLU B 1 13 ? -18.234 -5.945 14.625 1 93.06 13 GLU B O 1
ATOM 2436 N N . MET B 1 14 ? -19.422 -4.152 14.32 1 93.75 14 MET B N 1
ATOM 2437 C CA . MET B 1 14 ? -20.391 -4.863 13.484 1 93.75 14 MET B CA 1
ATOM 2438 C C . MET B 1 14 ? -19.734 -5.387 12.211 1 93.75 14 MET B C 1
ATOM 2440 O O . MET B 1 14 ? -19.953 -6.539 11.828 1 93.75 14 MET B O 1
ATOM 2444 N N . ASN B 1 15 ? -19 -4.551 11.602 1 95.06 15 ASN B N 1
ATOM 2445 C CA . ASN B 1 15 ? -18.281 -4.961 10.391 1 95.06 15 ASN B CA 1
ATOM 2446 C C . ASN B 1 15 ? -17.297 -6.094 10.68 1 95.06 15 ASN B C 1
ATOM 2448 O O . ASN B 1 15 ? -17.172 -7.027 9.883 1 95.06 15 ASN B O 1
ATOM 2452 N N . ARG B 1 16 ? -16.625 -6.012 11.766 1 96 16 ARG B N 1
ATOM 2453 C CA . ARG B 1 16 ? -15.695 -7.062 12.164 1 96 16 ARG B CA 1
ATOM 2454 C C . ARG B 1 16 ? -16.422 -8.398 12.32 1 96 16 ARG B C 1
ATOM 2456 O O . ARG B 1 16 ? -15.922 -9.43 11.859 1 96 16 ARG B O 1
ATOM 2463 N N . LYS B 1 17 ? -17.516 -8.383 12.945 1 96.75 17 LYS B N 1
ATOM 2464 C CA . LYS B 1 17 ? -18.312 -9.594 13.148 1 96.75 17 LYS B CA 1
ATOM 2465 C C . LYS B 1 17 ? -18.781 -10.18 11.82 1 96.75 17 LYS B C 1
ATOM 2467 O O . LYS B 1 17 ? -18.75 -11.391 11.617 1 96.75 17 LYS B O 1
ATOM 2472 N N . ARG B 1 18 ? -19.234 -9.336 11 1 97.06 18 ARG B N 1
ATOM 2473 C CA . ARG B 1 18 ? -19.672 -9.766 9.672 1 97.06 18 ARG B CA 1
ATOM 2474 C C . ARG B 1 18 ? -18.531 -10.469 8.938 1 97.06 18 ARG B C 1
ATOM 2476 O O . ARG B 1 18 ? -18.719 -11.547 8.359 1 97.06 18 ARG B O 1
ATOM 2483 N N . LEU B 1 19 ? -17.375 -9.852 9.016 1 97.38 19 LEU B N 1
ATOM 2484 C CA . LEU B 1 19 ? -16.203 -10.422 8.359 1 97.38 19 LEU B CA 1
ATOM 2485 C C . LEU B 1 19 ? -15.805 -11.742 9 1 97.38 19 LEU B C 1
ATOM 2487 O O . LEU B 1 19 ? -15.406 -12.68 8.312 1 97.38 19 LEU B O 1
ATOM 2491 N N . ALA B 1 20 ? -15.93 -11.805 10.289 1 97.69 20 ALA B N 1
ATOM 2492 C CA . ALA B 1 20 ? -15.594 -13.031 11 1 97.69 20 ALA B CA 1
ATOM 2493 C C . ALA B 1 20 ? -16.5 -14.18 10.578 1 97.69 20 ALA B C 1
ATOM 2495 O O . ALA B 1 20 ? -16.047 -15.305 10.375 1 97.69 20 ALA B O 1
ATOM 2496 N N . TRP B 1 21 ? -17.734 -13.914 10.43 1 97 21 TRP B N 1
ATOM 2497 C CA . TRP B 1 21 ? -18.688 -14.914 9.992 1 97 21 TRP B CA 1
ATOM 2498 C C . TRP B 1 21 ? -18.391 -15.367 8.562 1 97 21 TRP B C 1
ATOM 2500 O O . TRP B 1 21 ? -18.375 -16.562 8.273 1 97 21 TRP B O 1
ATOM 2510 N N . ALA B 1 22 ? -18.203 -14.422 7.723 1 96.75 22 ALA B N 1
ATOM 2511 C CA . ALA B 1 22 ? -17.906 -14.75 6.332 1 96.75 22 ALA B CA 1
ATOM 2512 C C . ALA B 1 22 ? -16.625 -15.578 6.234 1 96.75 22 ALA B C 1
ATOM 2514 O O . ALA B 1 22 ? -16.578 -16.578 5.504 1 96.75 22 ALA B O 1
ATOM 2515 N N . PHE B 1 23 ? -15.633 -15.172 6.984 1 97.44 23 PHE B N 1
ATOM 2516 C CA . PHE B 1 23 ? -14.375 -15.914 7.016 1 97.44 23 PHE B CA 1
ATOM 2517 C C . PHE B 1 23 ? -14.594 -17.328 7.551 1 97.44 23 PHE B C 1
ATOM 2519 O O . PHE B 1 23 ? -14.062 -18.297 7.008 1 97.44 23 PHE B O 1
ATOM 2526 N N . GLY B 1 24 ? -15.32 -17.391 8.562 1 97.69 24 GLY B N 1
ATOM 2527 C CA . GLY B 1 24 ? -15.625 -18.688 9.133 1 97.69 24 GLY B CA 1
ATOM 2528 C C . GLY B 1 24 ? -16.297 -19.641 8.148 1 97.69 24 GLY B C 1
ATOM 2529 O O . GLY B 1 24 ? -15.922 -20.812 8.055 1 97.69 24 GLY B O 1
ATOM 2530 N N . ILE B 1 25 ? -17.234 -19.156 7.461 1 96.56 25 ILE B N 1
ATOM 2531 C CA . ILE B 1 25 ? -17.953 -19.953 6.473 1 96.56 25 ILE B CA 1
ATOM 2532 C C . ILE B 1 25 ? -17 -20.422 5.379 1 96.56 25 ILE B C 1
ATOM 2534 O O . ILE B 1 25 ? -16.922 -21.609 5.078 1 96.56 25 ILE B O 1
ATOM 2538 N N . THR B 1 26 ? -16.266 -19.516 4.852 1 94.81 26 THR B N 1
ATOM 2539 C CA . THR B 1 26 ? -15.359 -19.812 3.75 1 94.81 26 THR B CA 1
ATOM 2540 C C . THR B 1 26 ? -14.258 -20.766 4.207 1 94.81 26 THR B C 1
ATOM 2542 O O . THR B 1 26 ? -13.906 -21.703 3.49 1 94.81 26 THR B O 1
ATOM 2545 N N . ALA B 1 27 ? -13.75 -20.516 5.352 1 96.62 27 ALA B N 1
ATOM 2546 C CA . ALA B 1 27 ? -12.695 -21.359 5.887 1 96.62 27 ALA B CA 1
ATOM 2547 C C . ALA B 1 27 ? -13.195 -22.781 6.117 1 96.62 27 ALA B C 1
ATOM 2549 O O . ALA B 1 27 ? -12.484 -23.75 5.848 1 96.62 27 ALA B O 1
ATOM 2550 N N . THR B 1 28 ? -14.391 -22.891 6.582 1 96.81 28 THR B N 1
ATOM 2551 C CA . THR B 1 28 ? -14.984 -24.203 6.828 1 96.81 28 THR B CA 1
ATOM 2552 C C . THR B 1 28 ? -15.172 -24.969 5.516 1 96.81 28 THR B C 1
ATOM 2554 O O . THR B 1 28 ? -14.852 -26.156 5.43 1 96.81 28 THR B O 1
ATOM 2557 N N . ILE B 1 29 ? -15.609 -24.328 4.543 1 94.44 29 ILE B N 1
ATOM 2558 C CA . ILE B 1 29 ? -15.82 -24.953 3.244 1 94.44 29 ILE B CA 1
ATOM 2559 C C . ILE B 1 29 ? -14.477 -25.359 2.635 1 94.44 29 ILE B C 1
ATOM 2561 O O . ILE B 1 29 ? -14.352 -26.422 2.035 1 94.44 29 ILE B O 1
ATOM 2565 N N . LEU B 1 30 ? -13.492 -24.484 2.756 1 94.81 30 LEU B N 1
ATOM 2566 C CA . LEU B 1 30 ? -12.156 -24.781 2.262 1 94.81 30 LEU B CA 1
ATOM 2567 C C . LEU B 1 30 ? -11.609 -26.047 2.918 1 94.81 30 LEU B C 1
ATOM 2569 O O . LEU B 1 30 ? -11.102 -26.938 2.232 1 94.81 30 LEU B O 1
ATOM 2573 N N . ILE B 1 31 ? -11.766 -26.125 4.215 1 96.38 31 ILE B N 1
ATOM 2574 C CA . ILE B 1 31 ? -11.273 -27.281 4.949 1 96.38 31 ILE B CA 1
ATOM 2575 C C . ILE B 1 31 ? -12.016 -28.531 4.496 1 96.38 31 ILE B C 1
ATOM 2577 O O . ILE B 1 31 ? -11.406 -29.578 4.254 1 96.38 31 ILE B O 1
ATOM 2581 N N . ALA B 1 32 ? -13.297 -28.469 4.355 1 94.44 32 ALA B N 1
ATOM 2582 C CA . ALA B 1 32 ? -14.109 -29.594 3.885 1 94.44 32 ALA B CA 1
ATOM 2583 C C . ALA B 1 32 ? -13.672 -30.031 2.492 1 94.44 32 ALA B C 1
ATOM 2585 O O . ALA B 1 32 ? -13.594 -31.234 2.213 1 94.44 32 ALA B O 1
ATOM 2586 N N . GLU B 1 33 ? -13.398 -29.078 1.739 1 92.88 33 GLU B N 1
ATOM 2587 C CA . GLU B 1 33 ? -12.984 -29.391 0.375 1 92.88 33 GLU B CA 1
ATOM 2588 C C . GLU B 1 33 ? -11.609 -30.062 0.357 1 92.88 33 GLU B C 1
ATOM 2590 O O . GLU B 1 33 ? -11.391 -31 -0.401 1 92.88 33 GLU B O 1
ATOM 2595 N N . VAL B 1 34 ? -10.727 -29.594 1.084 1 93.19 34 VAL B N 1
ATOM 2596 C CA . VAL B 1 34 ? -9.398 -30.188 1.164 1 93.19 34 VAL B CA 1
ATOM 2597 C C . VAL B 1 34 ? -9.5 -31.625 1.67 1 93.19 34 VAL B C 1
ATOM 2599 O O . VAL B 1 34 ? -8.891 -32.531 1.102 1 93.19 34 VAL B O 1
ATOM 2602 N N . VAL B 1 35 ? -10.289 -31.828 2.652 1 94.06 35 VAL B N 1
ATOM 2603 C CA . VAL B 1 35 ? -10.508 -33.156 3.199 1 94.06 35 VAL B CA 1
ATOM 2604 C C . VAL B 1 35 ? -11.156 -34.062 2.143 1 94.06 35 VAL B C 1
ATOM 2606 O O . VAL B 1 35 ? -10.719 -35.188 1.933 1 94.06 35 VAL B O 1
ATOM 2609 N N . GLY B 1 36 ? -12.148 -33.5 1.516 1 89.81 36 GLY B N 1
ATOM 2610 C CA . GLY B 1 36 ? -12.789 -34.25 0.439 1 89.81 36 GLY B CA 1
ATOM 2611 C C . GLY B 1 36 ? -11.836 -34.625 -0.684 1 89.81 36 GLY B C 1
ATOM 2612 O O . GLY B 1 36 ? -11.867 -35.719 -1.196 1 89.81 36 GLY B O 1
ATOM 2613 N N . ALA B 1 37 ? -10.977 -33.719 -1.065 1 89.81 37 ALA B N 1
ATOM 2614 C CA . ALA B 1 37 ? -9.992 -33.969 -2.123 1 89.81 37 ALA B CA 1
ATOM 2615 C C . ALA B 1 37 ? -9.016 -35.062 -1.727 1 89.81 37 ALA B C 1
ATOM 2617 O O . ALA B 1 37 ? -8.672 -35.938 -2.543 1 89.81 37 ALA B O 1
ATOM 2618 N N . LEU B 1 38 ? -8.633 -35.094 -0.474 1 90.75 38 LEU B N 1
ATOM 2619 C CA . LEU B 1 38 ? -7.676 -36.062 0.02 1 90.75 38 LEU B CA 1
ATOM 2620 C C . LEU B 1 38 ? -8.32 -37.438 0.121 1 90.75 38 LEU B C 1
ATOM 2622 O O . LEU B 1 38 ? -7.691 -38.469 -0.194 1 90.75 38 LEU B O 1
ATOM 2626 N N . LEU B 1 39 ? -9.547 -37.5 0.486 1 90.62 39 LEU B N 1
ATOM 2627 C CA . LEU B 1 39 ? -10.25 -38.75 0.649 1 90.62 39 LEU B CA 1
ATOM 2628 C C . LEU B 1 39 ? -10.602 -39.375 -0.706 1 90.62 39 LEU B C 1
ATOM 2630 O O . LEU B 1 39 ? -10.609 -40.594 -0.861 1 90.62 39 LEU B O 1
ATOM 2634 N N . THR B 1 40 ? -10.805 -38.531 -1.655 1 87.12 40 THR B N 1
ATOM 2635 C CA . THR B 1 40 ? -11.242 -39.031 -2.959 1 87.12 40 THR B CA 1
ATOM 2636 C C . THR B 1 40 ? -10.086 -39.031 -3.957 1 87.12 40 THR B C 1
ATOM 2638 O O . THR B 1 40 ? -10.25 -39.438 -5.102 1 87.12 40 THR B O 1
ATOM 2641 N N . ASN B 1 41 ? -8.977 -38.438 -3.557 1 86.38 41 ASN B N 1
ATOM 2642 C CA . ASN B 1 41 ? -7.812 -38.281 -4.426 1 86.38 41 ASN B CA 1
ATOM 2643 C C . ASN B 1 41 ? -8.156 -37.562 -5.715 1 86.38 41 ASN B C 1
ATOM 2645 O O . ASN B 1 41 ? -7.797 -38 -6.805 1 86.38 41 ASN B O 1
ATOM 2649 N N . SER B 1 42 ? -8.969 -36.625 -5.598 1 84.94 42 SER B N 1
ATOM 2650 C CA . SER B 1 42 ? -9.422 -35.844 -6.746 1 84.94 42 SER B CA 1
ATOM 2651 C C . SER B 1 42 ? -8.547 -34.625 -6.969 1 84.94 42 SER B C 1
ATOM 2653 O O . SER B 1 42 ? -8.555 -33.688 -6.164 1 84.94 42 SER B O 1
ATOM 2655 N N . LEU B 1 43 ? -7.848 -34.625 -8.086 1 79.62 43 LEU B N 1
ATOM 2656 C CA . LEU B 1 43 ? -7.016 -33.469 -8.438 1 79.62 43 LEU B CA 1
ATOM 2657 C C . LEU B 1 43 ? -7.879 -32.25 -8.711 1 79.62 43 LEU B C 1
ATOM 2659 O O . LEU B 1 43 ? -7.488 -31.109 -8.383 1 79.62 43 LEU B O 1
ATOM 2663 N N . ALA B 1 44 ? -8.984 -32.469 -9.312 1 77.38 44 ALA B N 1
ATOM 2664 C CA . ALA B 1 44 ? -9.906 -31.359 -9.625 1 77.38 44 ALA B CA 1
ATOM 2665 C C . ALA B 1 44 ? -10.336 -30.641 -8.352 1 77.38 44 ALA B C 1
ATOM 2667 O O . ALA B 1 44 ? -10.383 -29.406 -8.312 1 77.38 44 ALA B O 1
ATOM 2668 N N . LEU B 1 45 ? -10.555 -31.391 -7.344 1 83.19 45 LEU B N 1
ATOM 2669 C CA . LEU B 1 45 ? -10.969 -30.828 -6.066 1 83.19 45 LEU B CA 1
ATOM 2670 C C . LEU B 1 45 ? -9.812 -30.078 -5.406 1 83.19 45 LEU B C 1
ATOM 2672 O O . LEU B 1 45 ? -10.023 -29.031 -4.781 1 83.19 45 LEU B O 1
ATOM 2676 N N . LEU B 1 46 ? -8.727 -30.578 -5.527 1 84.62 46 LEU B N 1
ATOM 2677 C CA . LEU B 1 46 ? -7.559 -29.922 -4.949 1 84.62 46 LEU B CA 1
ATOM 2678 C C . LEU B 1 46 ? -7.285 -28.578 -5.637 1 84.62 46 LEU B C 1
ATOM 2680 O O . LEU B 1 46 ? -6.938 -27.609 -4.977 1 84.62 46 LEU B O 1
ATOM 2684 N N . VAL B 1 47 ? -7.375 -28.531 -6.945 1 79.69 47 VAL B N 1
ATOM 2685 C CA . VAL B 1 47 ? -7.18 -27.297 -7.711 1 79.69 47 VAL B CA 1
ATOM 2686 C C . VAL B 1 47 ? -8.219 -26.25 -7.293 1 79.69 47 VAL B C 1
ATOM 2688 O O . VAL B 1 47 ? -7.887 -25.078 -7.098 1 79.69 47 VAL B O 1
ATOM 2691 N N . ASP B 1 48 ? -9.391 -26.672 -7.156 1 83.62 48 ASP B N 1
ATOM 2692 C CA . ASP B 1 48 ? -10.438 -25.781 -6.699 1 83.62 48 ASP B CA 1
ATOM 2693 C C . ASP B 1 48 ? -10.141 -25.234 -5.301 1 83.62 48 ASP B C 1
ATOM 2695 O O . ASP B 1 48 ? -10.383 -24.062 -5.012 1 83.62 48 ASP B O 1
ATOM 2699 N N . ALA B 1 49 ? -9.68 -26.125 -4.48 1 87.38 49 ALA B N 1
ATOM 2700 C CA . ALA B 1 49 ? -9.328 -25.734 -3.121 1 87.38 49 ALA B CA 1
ATOM 2701 C C . ALA B 1 49 ? -8.242 -24.656 -3.123 1 87.38 49 ALA B C 1
ATOM 2703 O O . ALA B 1 49 ? -8.258 -23.75 -2.283 1 87.38 49 ALA B O 1
ATOM 2704 N N . ALA B 1 50 ? -7.332 -24.719 -3.975 1 82.5 50 ALA B N 1
ATOM 2705 C CA . ALA B 1 50 ? -6.285 -23.719 -4.094 1 82.5 50 ALA B CA 1
ATOM 2706 C C . ALA B 1 50 ? -6.879 -22.344 -4.441 1 82.5 50 ALA B C 1
ATOM 2708 O O . ALA B 1 50 ? -6.438 -21.328 -3.922 1 82.5 50 ALA B O 1
ATOM 2709 N N . HIS B 1 51 ? -7.777 -22.375 -5.297 1 81.62 51 HIS B N 1
ATOM 2710 C CA . HIS B 1 51 ? -8.469 -21.141 -5.641 1 81.62 51 HIS B CA 1
ATOM 2711 C C . HIS B 1 51 ? -9.211 -20.578 -4.438 1 81.62 51 HIS B C 1
ATOM 2713 O O . HIS B 1 51 ? -9.133 -19.375 -4.164 1 81.62 51 HIS B O 1
ATOM 2719 N N . MET B 1 52 ? -9.805 -21.453 -3.734 1 88.62 52 MET B N 1
ATOM 2720 C CA . MET B 1 52 ? -10.547 -21.031 -2.547 1 88.62 52 MET B CA 1
ATOM 2721 C C . MET B 1 52 ? -9.602 -20.516 -1.468 1 88.62 52 MET B C 1
ATOM 2723 O O . MET B 1 52 ? -9.977 -19.656 -0.667 1 88.62 52 MET B O 1
ATOM 2727 N N . LEU B 1 53 ? -8.477 -21.016 -1.461 1 88.81 53 LEU B N 1
ATOM 2728 C CA . LEU B 1 53 ? -7.488 -20.562 -0.49 1 88.81 53 LEU B CA 1
ATOM 2729 C C . LEU B 1 53 ? -7.176 -19.078 -0.683 1 88.81 53 LEU B C 1
ATOM 2731 O O . LEU B 1 53 ? -7.078 -18.328 0.291 1 88.81 53 LEU B O 1
ATOM 2735 N N . THR B 1 54 ? -7.043 -18.672 -1.896 1 86 54 THR B N 1
ATOM 2736 C CA . THR B 1 54 ? -6.766 -17.266 -2.195 1 86 54 THR B CA 1
ATOM 2737 C C . THR B 1 54 ? -7.902 -16.375 -1.71 1 86 54 THR B C 1
ATOM 2739 O O . THR B 1 54 ? -7.664 -15.297 -1.165 1 86 54 THR B O 1
ATOM 2742 N N . ASP B 1 55 ? -9.047 -16.875 -1.865 1 89.38 55 ASP B N 1
ATOM 2743 C CA . ASP B 1 55 ? -10.211 -16.125 -1.396 1 89.38 55 ASP B CA 1
ATOM 2744 C C . ASP B 1 55 ? -10.234 -16.047 0.128 1 89.38 55 ASP B C 1
ATOM 2746 O O . ASP B 1 55 ? -10.547 -15 0.694 1 89.38 55 ASP B O 1
ATOM 2750 N N . THR B 1 56 ? -9.992 -17.156 0.664 1 93.06 56 THR B N 1
ATOM 2751 C CA . THR B 1 56 ? -9.953 -17.219 2.121 1 93.06 56 THR B CA 1
ATOM 2752 C C . THR B 1 56 ? -8.883 -16.281 2.67 1 93.06 56 THR B C 1
ATOM 2754 O O . THR B 1 56 ? -9.094 -15.625 3.693 1 93.06 56 THR B O 1
ATOM 2757 N N . LEU B 1 57 ? -7.805 -16.141 1.978 1 92 57 LEU B N 1
ATOM 2758 C CA . LEU B 1 57 ? -6.738 -15.227 2.379 1 92 57 LEU B CA 1
ATOM 2759 C C . LEU B 1 57 ? -7.203 -13.781 2.293 1 92 57 LEU B C 1
ATOM 2761 O O . LEU B 1 57 ? -6.84 -12.953 3.135 1 92 57 LEU B O 1
ATOM 2765 N N . GLY B 1 58 ? -7.953 -13.578 1.29 1 93.19 58 GLY B N 1
ATOM 2766 C CA . GLY B 1 58 ? -8.516 -12.242 1.178 1 93.19 58 GLY B CA 1
ATOM 2767 C C . GLY B 1 58 ? -9.398 -11.867 2.354 1 93.19 58 GLY B C 1
ATOM 2768 O O . GLY B 1 58 ? -9.25 -10.789 2.928 1 93.19 58 GLY B O 1
ATOM 2769 N N . LEU B 1 59 ? -10.25 -12.773 2.713 1 95.25 59 LEU B N 1
ATOM 2770 C CA . LEU B 1 59 ? -11.148 -12.516 3.836 1 95.25 59 LEU B CA 1
ATOM 2771 C C . LEU B 1 59 ? -10.367 -12.438 5.145 1 95.25 59 LEU B C 1
ATOM 2773 O O . LEU B 1 59 ? -10.719 -11.664 6.039 1 95.25 59 LEU B O 1
ATOM 2777 N N . LEU B 1 60 ? -9.383 -13.195 5.238 1 96.19 60 LEU B N 1
ATOM 2778 C CA . LEU B 1 60 ? -8.531 -13.133 6.422 1 96.19 60 LEU B CA 1
ATOM 2779 C C . LEU B 1 60 ? -7.859 -11.766 6.543 1 96.19 60 LEU B C 1
ATOM 2781 O O . LEU B 1 60 ? -7.766 -11.211 7.641 1 96.19 60 LEU B O 1
ATOM 2785 N N . MET B 1 61 ? -7.414 -11.305 5.473 1 95.44 61 MET B N 1
ATOM 2786 C CA . MET B 1 61 ? -6.805 -9.984 5.465 1 95.44 61 MET B CA 1
ATOM 2787 C C . MET B 1 61 ? -7.809 -8.914 5.895 1 95.44 61 MET B C 1
ATOM 2789 O O . MET B 1 61 ? -7.477 -8.031 6.688 1 95.44 61 MET B O 1
ATOM 2793 N N . ALA B 1 62 ? -8.969 -9.062 5.367 1 96.88 62 ALA B N 1
ATOM 2794 C CA . ALA B 1 62 ? -10.023 -8.117 5.723 1 96.88 62 ALA B CA 1
ATOM 2795 C C . ALA B 1 62 ? -10.328 -8.172 7.215 1 96.88 62 ALA B C 1
ATOM 2797 O O . ALA B 1 62 ? -10.453 -7.129 7.867 1 96.88 62 ALA B O 1
ATOM 2798 N N . LEU B 1 63 ? -10.438 -9.336 7.691 1 97.44 63 LEU B N 1
ATOM 2799 C CA . LEU B 1 63 ? -10.75 -9.523 9.102 1 97.44 63 LEU B CA 1
ATOM 2800 C C . LEU B 1 63 ? -9.617 -9 9.984 1 97.44 63 LEU B C 1
ATOM 2802 O O . LEU B 1 63 ? -9.859 -8.367 11.008 1 97.44 63 LEU B O 1
ATOM 2806 N N . THR B 1 64 ? -8.445 -9.242 9.609 1 97.12 64 THR B N 1
ATOM 2807 C CA . THR B 1 64 ? -7.289 -8.766 10.352 1 97.12 64 THR B CA 1
ATOM 2808 C C . THR B 1 64 ? -7.27 -7.238 10.398 1 97.12 64 THR B C 1
ATOM 2810 O O . THR B 1 64 ? -7.031 -6.648 11.453 1 97.12 64 THR B O 1
ATOM 2813 N N . ALA B 1 65 ? -7.496 -6.676 9.266 1 96.56 65 ALA B N 1
ATOM 2814 C CA . ALA B 1 65 ? -7.547 -5.215 9.211 1 96.56 65 ALA B CA 1
ATOM 2815 C C . ALA B 1 65 ? -8.641 -4.672 10.117 1 96.56 65 ALA B C 1
ATOM 2817 O O . ALA B 1 65 ? -8.43 -3.695 10.844 1 96.56 65 ALA B O 1
ATOM 2818 N N . ALA B 1 66 ? -9.773 -5.316 10.055 1 96.12 66 ALA B N 1
ATOM 2819 C CA . ALA B 1 66 ? -10.891 -4.887 10.898 1 96.12 66 ALA B CA 1
ATOM 2820 C C . ALA B 1 66 ? -10.547 -5.004 12.375 1 96.12 66 ALA B C 1
ATOM 2822 O O . ALA B 1 66 ? -10.969 -4.172 13.188 1 96.12 66 ALA B O 1
ATOM 2823 N N . ASN B 1 67 ? -9.828 -6.008 12.742 1 96.5 67 ASN B N 1
ATOM 2824 C CA . ASN B 1 67 ? -9.383 -6.172 14.125 1 96.5 67 ASN B CA 1
ATOM 2825 C C . ASN B 1 67 ? -8.375 -5.098 14.523 1 96.5 67 ASN B C 1
ATOM 2827 O O . ASN B 1 67 ? -8.43 -4.57 15.633 1 96.5 67 ASN B O 1
ATOM 2831 N N . LEU B 1 68 ? -7.539 -4.781 13.656 1 94.94 68 LEU B N 1
ATOM 2832 C CA . LEU B 1 68 ? -6.484 -3.811 13.93 1 94.94 68 LEU B CA 1
ATOM 2833 C C . LEU B 1 68 ? -7.07 -2.416 14.133 1 94.94 68 LEU B C 1
ATOM 2835 O O . LEU B 1 68 ? -6.613 -1.665 15 1 94.94 68 LEU B O 1
ATOM 2839 N N . VAL B 1 69 ? -8.023 -2.105 13.359 1 92.75 69 VAL B N 1
ATOM 2840 C CA . VAL B 1 69 ? -8.617 -0.773 13.398 1 92.75 69 VAL B CA 1
ATOM 2841 C C . VAL B 1 69 ? -9.273 -0.541 14.758 1 92.75 69 VAL B C 1
ATOM 2843 O O . VAL B 1 69 ? -9.461 0.604 15.18 1 92.75 69 VAL B O 1
ATOM 2846 N N . MET B 1 70 ? -9.539 -1.601 15.461 1 92.69 70 MET B N 1
ATOM 2847 C CA . MET B 1 70 ? -10.195 -1.495 16.766 1 92.69 70 MET B CA 1
ATOM 2848 C C . MET B 1 70 ? -9.195 -1.109 17.844 1 92.69 70 MET B C 1
ATOM 2850 O O . MET B 1 70 ? -9.578 -0.706 18.953 1 92.69 70 MET B O 1
ATOM 2854 N N . ARG B 1 71 ? -7.977 -1.122 17.531 1 92.94 71 ARG B N 1
ATOM 2855 C CA . ARG B 1 71 ? -6.953 -0.79 18.516 1 92.94 71 ARG B CA 1
ATOM 2856 C C . ARG B 1 71 ? -6.836 0.72 18.688 1 92.94 71 ARG B C 1
ATOM 2858 O O . ARG B 1 71 ? -6.953 1.478 17.734 1 92.94 71 ARG B O 1
ATOM 2865 N N . LYS B 1 72 ? -6.539 1.113 19.906 1 91.75 72 LYS B N 1
ATOM 2866 C CA . LYS B 1 72 ? -6.418 2.531 20.234 1 91.75 72 LYS B CA 1
ATOM 2867 C C . LYS B 1 72 ? -5.129 3.119 19.672 1 91.75 72 LYS B C 1
ATOM 2869 O O . LYS B 1 72 ? -4.148 2.4 19.469 1 91.75 72 LYS B O 1
ATOM 2874 N N . SER B 1 73 ? -5.172 4.418 19.438 1 92.06 73 SER B N 1
ATOM 2875 C CA . SER B 1 73 ? -3.996 5.129 18.953 1 92.06 73 SER B CA 1
ATOM 2876 C C . SER B 1 73 ? -2.906 5.199 20.016 1 92.06 73 SER B C 1
ATOM 2878 O O . SER B 1 73 ? -3.195 5.148 21.203 1 92.06 73 SER B O 1
ATOM 2880 N N . THR B 1 74 ? -1.635 5.199 19.594 1 92.31 74 THR B N 1
ATOM 2881 C CA . THR B 1 74 ? -0.45 5.352 20.438 1 92.31 74 THR B CA 1
ATOM 2882 C C . THR B 1 74 ? 0.49 6.406 19.859 1 92.31 74 THR B C 1
ATOM 2884 O O . THR B 1 74 ? 0.219 6.969 18.797 1 92.31 74 THR B O 1
ATOM 2887 N N . ASP B 1 75 ? 1.571 6.684 20.578 1 90.56 75 ASP B N 1
ATOM 2888 C CA . ASP B 1 75 ? 2.559 7.641 20.094 1 90.56 75 ASP B CA 1
ATOM 2889 C C . ASP B 1 75 ? 3.273 7.117 18.844 1 90.56 75 ASP B C 1
ATOM 2891 O O . ASP B 1 75 ? 3.779 7.902 18.047 1 90.56 75 ASP B O 1
ATOM 2895 N N . GLN B 1 76 ? 3.305 5.891 18.719 1 91.81 76 GLN B N 1
ATOM 2896 C CA . GLN B 1 76 ? 3.932 5.289 17.547 1 91.81 76 GLN B CA 1
ATOM 2897 C C . GLN B 1 76 ? 2.969 5.266 16.375 1 91.81 76 GLN B C 1
ATOM 2899 O O . GLN B 1 76 ? 3.398 5.27 15.211 1 91.81 76 GLN B O 1
ATOM 2904 N N . ARG B 1 77 ? 1.703 5.168 16.766 1 93.69 77 ARG B N 1
ATOM 2905 C CA . ARG B 1 77 ? 0.625 5.18 15.781 1 93.69 77 ARG B CA 1
ATOM 2906 C C . ARG B 1 77 ? -0.438 6.211 16.141 1 93.69 77 ARG B C 1
ATOM 2908 O O . ARG B 1 77 ? -1.466 5.867 16.734 1 93.69 77 ARG B O 1
ATOM 2915 N N . THR B 1 78 ? -0.18 7.344 15.648 1 91.56 78 THR B N 1
ATOM 2916 C CA . THR B 1 78 ? -1.003 8.453 16.125 1 91.56 78 THR B CA 1
ATOM 2917 C C . THR B 1 78 ? -2.4 8.383 15.516 1 91.56 78 THR B C 1
ATOM 2919 O O . THR B 1 78 ? -3.355 8.922 16.078 1 91.56 78 THR B O 1
ATOM 2922 N N . TRP B 1 79 ? -2.506 7.734 14.391 1 91.25 79 TRP B N 1
ATOM 2923 C CA . TRP B 1 79 ? -3.803 7.535 13.758 1 91.25 79 TRP B CA 1
ATOM 2924 C C . TRP B 1 79 ? -4.34 6.137 14.047 1 91.25 79 TRP B C 1
ATOM 2926 O O . TRP B 1 79 ? -5.293 5.688 13.398 1 91.25 79 TRP B O 1
ATOM 2936 N N . GLY B 1 80 ? -3.617 5.492 15.008 1 92.38 80 GLY B N 1
ATOM 2937 C CA . GLY B 1 80 ? -3.947 4.082 15.164 1 92.38 80 GLY B CA 1
ATOM 2938 C C . GLY B 1 80 ? -3.689 3.27 13.906 1 92.38 80 GLY B C 1
ATOM 2939 O O . GLY B 1 80 ? -2.742 3.545 13.164 1 92.38 80 GLY B O 1
ATOM 2940 N N . PHE B 1 81 ? -4.586 2.238 13.711 1 93.94 81 PHE B N 1
ATOM 2941 C CA . PHE B 1 81 ? -4.449 1.373 12.547 1 93.94 81 PHE B CA 1
ATOM 2942 C C . PHE B 1 81 ? -5.539 1.663 11.523 1 93.94 81 PHE B C 1
ATOM 2944 O O . PHE B 1 81 ? -6.016 0.753 10.836 1 93.94 81 PHE B O 1
ATOM 2951 N N . ARG B 1 82 ? -5.871 2.875 11.461 1 93.5 82 ARG B N 1
ATOM 2952 C CA . ARG B 1 82 ? -6.965 3.242 10.57 1 93.5 82 ARG B CA 1
ATOM 2953 C C . ARG B 1 82 ? -6.602 2.951 9.117 1 93.5 82 ARG B C 1
ATOM 2955 O O . ARG B 1 82 ? -7.449 2.514 8.336 1 93.5 82 ARG B O 1
ATOM 2962 N N . ARG B 1 83 ? -5.344 3.082 8.836 1 95.5 83 ARG B N 1
ATOM 2963 C CA . ARG B 1 83 ? -4.879 2.912 7.465 1 95.5 83 ARG B CA 1
ATOM 2964 C C . ARG B 1 83 ? -4.844 1.438 7.078 1 95.5 83 ARG B C 1
ATOM 2966 O O . ARG B 1 83 ? -4.723 1.104 5.898 1 95.5 83 ARG B O 1
ATOM 2973 N N . ALA B 1 84 ? -4.938 0.614 7.984 1 95.56 84 ALA B N 1
ATOM 2974 C CA . ALA B 1 84 ? -4.941 -0.818 7.703 1 95.56 84 ALA B CA 1
ATOM 2975 C C . ALA B 1 84 ? -6.102 -1.189 6.781 1 95.56 84 ALA B C 1
ATOM 2977 O O . ALA B 1 84 ? -5.984 -2.113 5.969 1 95.56 84 ALA B O 1
ATOM 2978 N N . GLU B 1 85 ? -7.16 -0.457 6.914 1 95.62 85 GLU B N 1
ATOM 2979 C CA . GLU B 1 85 ? -8.32 -0.674 6.051 1 95.6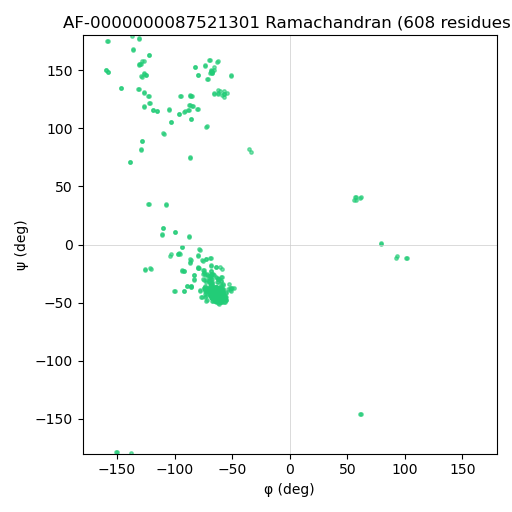2 85 GLU B CA 1
ATOM 2980 C C . GLU B 1 85 ? -7.949 -0.499 4.582 1 95.62 85 GLU B C 1
ATOM 2982 O O . GLU B 1 85 ? -8.281 -1.346 3.748 1 95.62 85 GLU B O 1
ATOM 2987 N N . VAL B 1 86 ? -7.25 0.559 4.293 1 96.38 86 VAL B N 1
ATOM 2988 C CA . VAL B 1 86 ? -6.898 0.894 2.918 1 96.38 86 VAL B CA 1
ATOM 2989 C C . VAL B 1 86 ? -5.848 -0.085 2.398 1 96.38 86 VAL B C 1
ATOM 2991 O O . VAL B 1 86 ? -5.93 -0.546 1.258 1 96.38 86 VAL B O 1
ATOM 2994 N N . LEU B 1 87 ? -4.941 -0.425 3.199 1 95.94 87 LEU B N 1
ATOM 2995 C CA . LEU B 1 87 ? -3.887 -1.359 2.818 1 95.94 87 LEU B CA 1
ATOM 2996 C C . LEU B 1 87 ? -4.465 -2.738 2.518 1 95.94 87 LEU B C 1
ATOM 2998 O O . LEU B 1 87 ? -4.125 -3.352 1.505 1 95.94 87 LEU B O 1
ATOM 3002 N N . SER B 1 88 ? -5.266 -3.182 3.439 1 96.25 88 SER B N 1
ATOM 3003 C CA . SER B 1 88 ? -5.922 -4.469 3.242 1 96.25 88 SER B CA 1
ATOM 3004 C C . SER B 1 88 ? -6.727 -4.488 1.947 1 96.25 88 SER B C 1
ATOM 3006 O O . SER B 1 88 ? -6.629 -5.434 1.162 1 96.25 88 SER B O 1
ATOM 3008 N N . ALA B 1 89 ? -7.48 -3.465 1.741 1 96.81 89 ALA B N 1
ATOM 3009 C CA . ALA B 1 89 ? -8.289 -3.371 0.528 1 96.81 89 ALA B CA 1
ATOM 3010 C C . ALA B 1 89 ? -7.41 -3.387 -0.719 1 96.81 89 ALA B C 1
ATOM 3012 O O . ALA B 1 89 ? -7.773 -3.988 -1.733 1 96.81 89 ALA B O 1
ATOM 3013 N N . THR B 1 90 ? -6.316 -2.711 -0.651 1 95.88 90 THR B N 1
ATOM 3014 C CA . THR B 1 90 ? -5.387 -2.666 -1.774 1 95.88 90 THR B CA 1
ATOM 3015 C C . THR B 1 90 ? -4.863 -4.062 -2.1 1 95.88 90 THR B C 1
ATOM 3017 O O . THR B 1 90 ? -4.887 -4.484 -3.258 1 95.88 90 THR B O 1
ATOM 3020 N N . LEU B 1 91 ? -4.453 -4.734 -1.094 1 93.5 91 LEU B N 1
ATOM 3021 C CA . LEU B 1 91 ? -3.898 -6.07 -1.282 1 93.5 91 LEU B CA 1
ATOM 3022 C C . LEU B 1 91 ? -4.965 -7.031 -1.804 1 93.5 91 LEU B C 1
ATOM 3024 O O . LEU B 1 91 ? -4.691 -7.84 -2.693 1 93.5 91 LEU B O 1
ATOM 3028 N N . GLN B 1 92 ? -6.094 -6.922 -1.261 1 94.5 92 GLN B N 1
ATOM 3029 C CA . GLN B 1 92 ? -7.199 -7.766 -1.702 1 94.5 92 GLN B CA 1
ATOM 3030 C C . GLN B 1 92 ? -7.555 -7.492 -3.16 1 94.5 92 GLN B C 1
ATOM 3032 O O . GLN B 1 92 ? -7.738 -8.422 -3.947 1 94.5 92 GLN B O 1
ATOM 3037 N N . ALA B 1 93 ? -7.66 -6.234 -3.461 1 95.5 93 ALA B N 1
ATOM 3038 C CA . ALA B 1 93 ? -7.984 -5.859 -4.836 1 95.5 93 ALA B CA 1
ATOM 3039 C C . ALA B 1 93 ? -6.906 -6.332 -5.805 1 95.5 93 ALA B C 1
ATOM 3041 O O . ALA B 1 93 ? -7.211 -6.816 -6.895 1 95.5 93 ALA B O 1
ATOM 3042 N N . ALA B 1 94 ? -5.711 -6.199 -5.422 1 93.12 94 ALA B N 1
ATOM 3043 C CA . ALA B 1 94 ? -4.598 -6.648 -6.246 1 93.12 94 ALA B CA 1
ATOM 3044 C C . ALA B 1 94 ? -4.645 -8.164 -6.457 1 93.12 94 ALA B C 1
ATOM 3046 O O . ALA B 1 94 ? -4.434 -8.648 -7.566 1 93.12 94 ALA B O 1
ATOM 3047 N N . LEU B 1 95 ? -4.852 -8.82 -5.391 1 91.19 95 LEU B N 1
ATOM 3048 C CA . LEU B 1 95 ? -4.953 -10.273 -5.473 1 91.19 95 LEU B CA 1
ATOM 3049 C C . LEU B 1 95 ? -6.105 -10.688 -6.383 1 91.19 95 LEU B C 1
ATOM 3051 O O . LEU B 1 95 ? -5.945 -11.578 -7.223 1 91.19 95 LEU B O 1
ATOM 3055 N N . LEU B 1 96 ? -7.207 -10.055 -6.176 1 92.88 96 LEU B N 1
ATOM 3056 C CA . LEU B 1 96 ? -8.375 -10.328 -7.004 1 92.88 96 LEU B CA 1
ATOM 3057 C C . LEU B 1 96 ? -8.078 -10.055 -8.477 1 92.88 96 LEU B C 1
ATOM 3059 O O . LEU B 1 96 ? -8.484 -10.82 -9.352 1 92.88 96 LEU B O 1
ATOM 3063 N N . LEU B 1 97 ? -7.41 -9.008 -8.711 1 93.31 97 LEU B N 1
ATOM 3064 C CA . LEU B 1 97 ? -7.051 -8.648 -10.078 1 93.31 97 LEU B CA 1
ATOM 3065 C C . LEU B 1 97 ? -6.121 -9.688 -10.688 1 93.31 97 LEU B C 1
ATOM 3067 O O . LEU B 1 97 ? -6.332 -10.117 -11.828 1 93.31 97 LEU B O 1
ATOM 3071 N N . ALA B 1 98 ? -5.152 -10.078 -9.969 1 89.38 98 ALA B N 1
ATOM 3072 C CA . ALA B 1 98 ? -4.211 -11.086 -10.445 1 89.38 98 ALA B CA 1
ATOM 3073 C C . ALA B 1 98 ? -4.922 -12.398 -10.766 1 89.38 98 ALA B C 1
ATOM 3075 O O . ALA B 1 98 ? -4.727 -12.969 -11.844 1 89.38 98 ALA B O 1
ATOM 3076 N N . VAL B 1 99 ? -5.711 -12.82 -9.891 1 88.62 99 VAL B N 1
ATOM 3077 C CA . VAL B 1 99 ? -6.453 -14.062 -10.07 1 88.62 99 VAL B CA 1
ATOM 3078 C C . VAL B 1 99 ? -7.422 -13.922 -11.242 1 88.62 99 VAL B C 1
ATOM 3080 O O . VAL B 1 99 ? -7.578 -14.852 -12.039 1 88.62 99 VAL B O 1
ATOM 3083 N N . GLY B 1 100 ? -8.078 -12.773 -11.289 1 91.25 100 GLY B N 1
ATOM 3084 C CA . GLY B 1 100 ? -9 -12.531 -12.391 1 91.25 100 GLY B CA 1
ATOM 3085 C C . GLY B 1 100 ? -8.328 -12.547 -13.75 1 91.25 100 GLY B C 1
ATOM 3086 O O . GLY B 1 100 ? -8.852 -13.148 -14.695 1 91.25 100 GLY B O 1
ATOM 3087 N N . ILE B 1 101 ? -7.227 -11.969 -13.844 1 90.88 101 ILE B N 1
ATOM 3088 C CA . ILE B 1 101 ? -6.473 -11.938 -15.094 1 90.88 101 ILE B CA 1
ATOM 3089 C C . ILE B 1 101 ? -6.004 -13.344 -15.453 1 90.88 101 ILE B C 1
ATOM 3091 O O . ILE B 1 101 ? -6.137 -13.773 -16.594 1 90.88 101 ILE B O 1
ATOM 3095 N N . TYR B 1 102 ? -5.461 -14.039 -14.531 1 88.44 102 TYR B N 1
ATOM 3096 C CA . TYR B 1 102 ? -5.039 -15.414 -14.758 1 88.44 102 TYR B CA 1
ATOM 3097 C C . TYR B 1 102 ? -6.203 -16.266 -15.242 1 88.44 102 TYR B C 1
ATOM 3099 O O . TYR B 1 102 ? -6.055 -17.062 -16.188 1 88.44 102 TYR B O 1
ATOM 3107 N N . ALA B 1 103 ? -7.273 -16.125 -14.594 1 87.75 103 ALA B N 1
ATOM 3108 C CA . ALA B 1 103 ? -8.461 -16.891 -14.961 1 87.75 103 ALA B CA 1
ATOM 3109 C C . ALA B 1 103 ? -8.891 -16.578 -16.391 1 87.75 103 ALA B C 1
ATOM 3111 O O . ALA B 1 103 ? -9.312 -17.469 -17.141 1 87.75 103 ALA B O 1
ATOM 3112 N N . ALA B 1 104 ? -8.836 -15.352 -16.734 1 91.81 104 ALA B N 1
ATOM 3113 C CA . ALA B 1 104 ? -9.195 -14.945 -18.094 1 91.81 104 ALA B CA 1
ATOM 3114 C C . ALA B 1 104 ? -8.258 -15.57 -19.125 1 91.81 104 ALA B C 1
ATOM 3116 O O . ALA B 1 104 ? -8.711 -16.078 -20.156 1 91.81 104 ALA B O 1
ATOM 3117 N N . ILE B 1 105 ? -7.047 -15.602 -18.891 1 90.12 105 ILE B N 1
ATOM 3118 C CA . ILE B 1 105 ? -6.055 -16.188 -19.781 1 90.12 105 ILE B CA 1
ATOM 3119 C C . ILE B 1 105 ? -6.289 -17.688 -19.891 1 90.12 105 ILE B C 1
ATOM 3121 O O . ILE B 1 105 ? -6.289 -18.234 -21 1 90.12 105 ILE B O 1
ATOM 3125 N N . ASP B 1 106 ? -6.445 -18.266 -18.766 1 87.75 106 ASP B N 1
ATOM 3126 C CA . ASP B 1 106 ? -6.707 -19.703 -18.75 1 87.75 106 ASP B CA 1
ATOM 3127 C C . ASP B 1 106 ? -7.973 -20.031 -19.531 1 87.75 106 ASP B C 1
ATOM 3129 O O . ASP B 1 106 ? -8.016 -21.047 -20.25 1 87.75 106 ASP B O 1
ATOM 3133 N N . ALA B 1 107 ? -8.977 -19.219 -19.359 1 88.62 107 ALA B N 1
ATOM 3134 C CA . ALA B 1 107 ? -10.234 -19.438 -20.047 1 88.62 107 ALA B CA 1
ATOM 3135 C C . ALA B 1 107 ? -10.047 -19.359 -21.562 1 88.62 107 ALA B C 1
ATOM 3137 O O . ALA B 1 107 ? -10.609 -20.172 -22.312 1 88.62 107 ALA B O 1
ATOM 3138 N N . VAL B 1 108 ? -9.305 -18.516 -22.031 1 90.44 108 VAL B N 1
ATOM 3139 C CA . VAL B 1 108 ? -9.031 -18.375 -23.453 1 90.44 108 VAL B CA 1
ATOM 3140 C C . VAL B 1 108 ? -8.281 -19.609 -23.953 1 90.44 108 VAL B C 1
ATOM 3142 O O . VAL B 1 108 ? -8.586 -20.125 -25.031 1 90.44 108 VAL B O 1
ATOM 3145 N N . ARG B 1 109 ? -7.371 -20.062 -23.234 1 88 109 ARG B N 1
ATOM 3146 C CA . ARG B 1 109 ? -6.621 -21.266 -23.594 1 88 109 ARG B CA 1
ATOM 3147 C C . ARG B 1 109 ? -7.535 -22.469 -23.703 1 88 109 ARG B C 1
ATOM 3149 O O . ARG B 1 109 ? -7.371 -23.312 -24.594 1 88 109 ARG B O 1
ATOM 3156 N N . ARG B 1 110 ? -8.461 -22.531 -22.859 1 85.12 110 ARG B N 1
ATOM 3157 C CA . ARG B 1 110 ? -9.352 -23.688 -22.766 1 85.12 110 ARG B CA 1
ATOM 3158 C C . ARG B 1 110 ? -10.359 -23.688 -23.906 1 85.12 110 ARG B C 1
ATOM 3160 O O . ARG B 1 110 ? -10.977 -24.719 -24.203 1 85.12 110 ARG B O 1
ATOM 3167 N N . ILE B 1 111 ? -10.562 -22.578 -24.453 1 84.12 111 ILE B N 1
ATOM 3168 C CA . ILE B 1 111 ? -11.43 -22.531 -25.625 1 84.12 111 ILE B CA 1
ATOM 3169 C C . ILE B 1 111 ? -10.867 -23.453 -26.703 1 84.12 111 ILE B C 1
ATOM 3171 O O . ILE B 1 111 ? -11.625 -24.125 -27.406 1 84.12 111 ILE B O 1
ATOM 3175 N N . PHE B 1 112 ? -9.586 -23.547 -26.797 1 83.44 112 PHE B N 1
ATOM 3176 C CA . PHE B 1 112 ? -8.93 -24.328 -27.844 1 83.44 112 PHE B CA 1
ATOM 3177 C C . PHE B 1 112 ? -8.633 -25.75 -27.359 1 83.44 112 PHE B C 1
ATOM 3179 O O . PHE B 1 112 ? -8.375 -26.641 -28.172 1 83.44 112 PHE B O 1
ATOM 3186 N N . GLU B 1 113 ? -8.578 -25.875 -26.125 1 76.44 113 GLU B N 1
ATOM 3187 C CA . GLU B 1 113 ? -8.375 -27.188 -25.531 1 76.44 113 GLU B CA 1
ATOM 3188 C C . GLU B 1 113 ? -9.414 -27.469 -24.453 1 76.44 113 GLU B C 1
ATOM 3190 O O . GLU B 1 113 ? -9.156 -27.266 -23.266 1 76.44 113 GLU B O 1
ATOM 3195 N N . PRO B 1 114 ? -10.461 -27.859 -24.922 1 65.56 114 PRO B N 1
ATOM 3196 C CA . PRO B 1 114 ? -11.57 -27.969 -23.969 1 65.56 114 PRO B CA 1
ATOM 3197 C C . PRO B 1 114 ? -11.266 -28.906 -22.812 1 65.56 114 PRO B C 1
ATOM 3199 O O . PRO B 1 114 ? -10.586 -29.922 -23 1 65.56 114 PRO B O 1
ATOM 3202 N N . ALA B 1 115 ? -11.516 -28.281 -21.641 1 60.12 115 ALA B N 1
ATOM 3203 C CA . ALA B 1 115 ? -11.25 -29.016 -20.406 1 60.12 115 ALA B CA 1
ATOM 3204 C C . ALA B 1 115 ? -12.227 -30.172 -20.25 1 60.12 115 ALA B C 1
ATOM 3206 O O . ALA B 1 115 ? -13.32 -30.156 -20.812 1 60.12 115 ALA B O 1
ATOM 3207 N N . GLU B 1 116 ? -11.664 -31.188 -19.594 1 60.28 116 GLU B N 1
ATOM 3208 C CA . GLU B 1 116 ? -12.492 -32.375 -19.312 1 60.28 116 GLU B CA 1
ATOM 3209 C C . GLU B 1 116 ? -13.664 -32 -18.406 1 60.28 116 GLU B C 1
ATOM 3211 O O . GLU B 1 116 ? -13.656 -30.969 -17.75 1 60.28 116 GLU B O 1
ATOM 3216 N N . ILE B 1 117 ? -14.648 -32.844 -18.5 1 58.53 117 ILE B N 1
ATOM 3217 C CA . ILE B 1 117 ? -15.906 -32.719 -17.781 1 58.53 117 ILE B CA 1
ATOM 3218 C C . ILE B 1 117 ? -15.633 -32.656 -16.281 1 58.53 117 ILE B C 1
ATOM 3220 O O . ILE B 1 117 ? -14.797 -33.375 -15.75 1 58.53 117 ILE B O 1
ATOM 3224 N N . GLN B 1 118 ? -16.281 -31.688 -15.688 1 61.84 118 GLN B N 1
ATOM 3225 C CA . GLN B 1 118 ? -16.141 -31.5 -14.242 1 61.84 118 GLN B CA 1
ATOM 3226 C C . GLN B 1 118 ? -16.641 -32.719 -13.484 1 61.84 118 GLN B C 1
ATOM 3228 O O . GLN B 1 118 ? -17.656 -33.312 -13.844 1 61.84 118 GLN B O 1
ATOM 3233 N N . SER B 1 119 ? -15.953 -33.219 -12.562 1 67.56 119 SER B N 1
ATOM 3234 C CA . SER B 1 119 ? -16.312 -34.375 -11.742 1 67.56 119 SER B CA 1
ATOM 3235 C C . SER B 1 119 ? -17.516 -34.094 -10.867 1 67.56 119 SER B C 1
ATOM 3237 O O . SER B 1 119 ? -17.859 -32.906 -10.641 1 67.56 119 SER B O 1
ATOM 3239 N N . THR B 1 120 ? -18.312 -35.094 -10.539 1 76.31 120 THR B N 1
ATOM 3240 C CA . THR B 1 120 ? -19.453 -35 -9.633 1 76.31 120 THR B CA 1
ATOM 3241 C C . THR B 1 120 ? -19.047 -34.344 -8.328 1 76.31 120 THR B C 1
ATOM 3243 O O . THR B 1 120 ? -19.812 -33.531 -7.777 1 76.31 120 THR B O 1
ATOM 3246 N N . GLY B 1 121 ? -17.859 -34.656 -7.883 1 75.25 121 GLY B N 1
ATOM 3247 C CA . GLY B 1 121 ? -17.359 -34.062 -6.664 1 75.25 121 GLY B CA 1
ATOM 3248 C C . GLY B 1 121 ? -17.234 -32.531 -6.773 1 75.25 121 GLY B C 1
ATOM 3249 O O . GLY B 1 121 ? -17.609 -31.812 -5.852 1 75.25 121 GLY B O 1
ATOM 3250 N N . LEU B 1 122 ? -16.812 -32.156 -7.906 1 77.44 122 LEU B N 1
ATOM 3251 C CA . LEU B 1 122 ? -16.641 -30.719 -8.133 1 77.44 122 LEU B CA 1
ATOM 3252 C C . LEU B 1 122 ? -18 -30.016 -8.141 1 77.44 122 LEU B C 1
ATOM 3254 O O . LEU B 1 122 ? -18.125 -28.891 -7.621 1 77.44 122 LEU B O 1
ATOM 3258 N N . LEU B 1 123 ? -18.969 -30.672 -8.594 1 85 123 LEU B N 1
ATOM 3259 C CA . LEU B 1 123 ? -20.312 -30.078 -8.648 1 85 123 LEU B CA 1
ATOM 3260 C C . LEU B 1 123 ? -20.922 -29.969 -7.254 1 85 123 LEU B C 1
ATOM 3262 O O . LEU B 1 123 ? -21.547 -28.969 -6.918 1 85 123 LEU B O 1
ATOM 3266 N N . VAL B 1 124 ? -20.781 -31 -6.512 1 86.69 124 VAL B N 1
ATOM 3267 C CA . VAL B 1 124 ? -21.312 -31 -5.152 1 86.69 124 VAL B CA 1
ATOM 3268 C C . VAL B 1 124 ? -20.672 -29.891 -4.34 1 86.69 124 VAL B C 1
ATOM 3270 O O . VAL B 1 124 ? -21.375 -29.078 -3.719 1 86.69 124 VAL B O 1
ATOM 3273 N N . PHE B 1 125 ? -19.406 -29.812 -4.379 1 85.75 125 PHE B N 1
ATOM 3274 C CA . PHE B 1 125 ? -18.703 -28.781 -3.621 1 85.75 125 PHE B CA 1
ATOM 3275 C C . PHE B 1 125 ? -18.969 -27.406 -4.219 1 85.75 125 PHE B C 1
ATOM 3277 O O . PHE B 1 125 ? -18.938 -26.391 -3.508 1 85.75 125 PHE B O 1
ATOM 3284 N N . GLY B 1 126 ? -19.203 -27.344 -5.492 1 87 126 GLY B N 1
ATOM 3285 C CA . GLY B 1 126 ? -19.609 -26.109 -6.117 1 87 126 GLY B CA 1
ATOM 3286 C C . GLY B 1 126 ? -20.922 -25.562 -5.562 1 87 126 GLY B C 1
ATOM 3287 O O . GLY B 1 126 ? -21.031 -24.359 -5.305 1 87 126 GLY B O 1
ATOM 3288 N N . VAL B 1 127 ? -21.812 -26.438 -5.395 1 92 127 VAL B N 1
ATOM 3289 C CA . VAL B 1 127 ? -23.109 -26.047 -4.867 1 92 127 VAL B CA 1
ATOM 3290 C C . VAL B 1 127 ? -22.969 -25.609 -3.41 1 92 127 VAL B C 1
ATOM 3292 O O . VAL B 1 127 ? -23.516 -24.578 -3.008 1 92 127 VAL B O 1
ATOM 3295 N N . ILE B 1 128 ? -22.25 -26.344 -2.645 1 92.5 128 ILE B N 1
ATOM 3296 C CA . ILE B 1 128 ? -22.016 -26.016 -1.243 1 92.5 128 ILE B CA 1
ATOM 3297 C C . ILE B 1 128 ? -21.312 -24.656 -1.148 1 92.5 128 ILE B C 1
ATOM 3299 O O . ILE B 1 128 ? -21.688 -23.812 -0.341 1 92.5 128 ILE B O 1
ATOM 3303 N N . GLY B 1 129 ? -20.344 -24.531 -1.943 1 91.31 129 GLY B N 1
ATOM 3304 C CA . GLY B 1 129 ? -19.625 -23.266 -1.98 1 91.31 129 GLY B CA 1
ATOM 3305 C C . GLY B 1 129 ? -20.516 -22.094 -2.348 1 91.31 129 GLY B C 1
ATOM 3306 O O . GLY B 1 129 ? -20.406 -21.031 -1.738 1 91.31 129 GLY B O 1
ATOM 3307 N N . LEU B 1 130 ? -21.375 -22.266 -3.275 1 94.25 130 LEU B N 1
ATO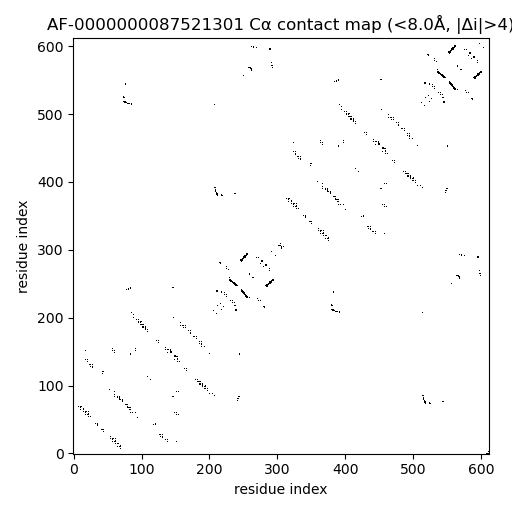M 3308 C CA . LEU B 1 130 ? -22.281 -21.219 -3.691 1 94.25 130 LEU B CA 1
ATOM 3309 C C . LEU B 1 130 ? -23.219 -20.812 -2.547 1 94.25 130 LEU B C 1
ATOM 3311 O O . LEU B 1 130 ? -23.406 -19.625 -2.283 1 94.25 130 LEU B O 1
ATOM 3315 N N . LEU B 1 131 ? -23.734 -21.781 -1.936 1 96 131 LEU B N 1
ATOM 3316 C CA . LEU B 1 131 ? -24.625 -21.516 -0.809 1 96 131 LEU B CA 1
ATOM 3317 C C . LEU B 1 131 ? -23.891 -20.75 0.286 1 96 131 LEU B C 1
ATOM 3319 O O . LEU B 1 131 ? -24.422 -19.781 0.838 1 96 131 LEU B O 1
ATOM 3323 N N . GLY B 1 132 ? -22.734 -21.219 0.634 1 95.62 132 GLY B N 1
ATOM 3324 C CA . GLY B 1 132 ? -21.922 -20.516 1.62 1 95.62 132 GLY B CA 1
ATOM 3325 C C . GLY B 1 132 ? -21.641 -19.078 1.239 1 95.62 132 GLY B C 1
ATOM 3326 O O . GLY B 1 132 ? -21.75 -18.172 2.072 1 95.62 132 GLY B O 1
ATOM 3327 N N . ASN B 1 133 ? -21.312 -18.875 0.023 1 95 133 ASN B N 1
ATOM 3328 C CA . ASN B 1 133 ? -21.016 -17.531 -0.459 1 95 133 ASN B CA 1
ATOM 3329 C C . ASN B 1 133 ? -22.25 -16.641 -0.465 1 95 133 ASN B C 1
ATOM 3331 O O . ASN B 1 133 ? -22.156 -15.445 -0.185 1 95 133 ASN B O 1
ATOM 3335 N N . LEU B 1 134 ? -23.344 -17.219 -0.789 1 96.75 134 LEU B N 1
ATOM 3336 C CA . LEU B 1 134 ? -24.594 -16.453 -0.762 1 96.75 134 LEU B CA 1
ATOM 3337 C C . LEU B 1 134 ? -24.922 -16 0.658 1 96.75 134 LEU B C 1
ATOM 3339 O O . LEU B 1 134 ? -25.359 -14.875 0.871 1 96.75 134 LEU B O 1
ATOM 3343 N N . VAL B 1 135 ? -24.734 -16.875 1.55 1 96.88 135 VAL B N 1
ATOM 3344 C CA . VAL B 1 135 ? -24.938 -16.516 2.951 1 96.88 135 VAL B CA 1
ATOM 3345 C C . VAL B 1 135 ? -23.953 -15.414 3.359 1 96.88 135 VAL B C 1
ATOM 3347 O O . VAL B 1 135 ? -24.359 -14.43 3.988 1 96.88 135 VAL B O 1
ATOM 3350 N N . SER B 1 136 ? -22.734 -15.594 3.045 1 96.5 136 SER B N 1
ATOM 3351 C CA . SER B 1 136 ? -21.719 -14.594 3.357 1 96.5 136 SER B CA 1
ATOM 3352 C C . SER B 1 136 ? -22.047 -13.25 2.725 1 96.5 136 SER B C 1
ATOM 3354 O O . SER B 1 136 ? -21.891 -12.203 3.354 1 96.5 136 SER B O 1
ATOM 3356 N N . MET B 1 137 ? -22.5 -13.32 1.521 1 95.75 137 MET B N 1
ATOM 3357 C CA . MET B 1 137 ? -22.891 -12.094 0.828 1 95.75 137 MET B CA 1
ATOM 3358 C C . MET B 1 137 ? -24.016 -11.383 1.571 1 95.75 137 MET B C 1
ATOM 3360 O O . MET B 1 137 ? -24 -10.156 1.704 1 95.75 137 MET B O 1
ATOM 3364 N N . TRP B 1 138 ? -24.891 -12.172 1.986 1 96.19 138 TRP B N 1
ATOM 3365 C CA . TRP B 1 138 ? -26.016 -11.609 2.725 1 96.19 138 TRP B CA 1
ATOM 3366 C C . TRP B 1 138 ? -25.562 -10.953 4.016 1 96.19 138 TRP B C 1
ATOM 3368 O O . TRP B 1 138 ? -26.031 -9.875 4.375 1 96.19 138 TRP B O 1
ATOM 3378 N N . ILE B 1 139 ? -24.656 -11.508 4.668 1 95.94 139 ILE B N 1
ATOM 3379 C CA . ILE B 1 139 ? -24.141 -11.023 5.941 1 95.94 139 ILE B CA 1
ATOM 3380 C C . ILE B 1 139 ? -23.391 -9.711 5.727 1 95.94 139 ILE B C 1
ATOM 3382 O O . ILE B 1 139 ? -23.547 -8.766 6.5 1 95.94 139 ILE B O 1
ATOM 3386 N N . ILE B 1 140 ? -22.625 -9.641 4.68 1 95.88 140 ILE B N 1
ATOM 3387 C CA . ILE B 1 140 ? -21.734 -8.508 4.457 1 95.88 140 ILE B CA 1
ATOM 3388 C C . ILE B 1 140 ? -22.484 -7.395 3.732 1 95.88 140 ILE B C 1
ATOM 3390 O O . ILE B 1 140 ? -22.078 -6.23 3.779 1 95.88 140 ILE B O 1
ATOM 3394 N N . PHE B 1 141 ? -23.578 -7.672 3.184 1 94.75 141 PHE B N 1
ATOM 3395 C CA . PHE B 1 141 ? -24.297 -6.789 2.271 1 94.75 141 PHE B CA 1
ATOM 3396 C C . PHE B 1 141 ? -24.625 -5.461 2.949 1 94.75 141 PHE B C 1
ATOM 3398 O O . PHE B 1 141 ? -24.406 -4.395 2.375 1 94.75 141 PHE B O 1
ATOM 3405 N N . ALA B 1 142 ? -25.016 -5.492 4.137 1 91.75 142 ALA B N 1
ATOM 3406 C CA . ALA B 1 142 ? -25.453 -4.285 4.832 1 91.75 142 ALA B CA 1
ATOM 3407 C C . ALA B 1 142 ? -24.281 -3.34 5.086 1 91.75 142 ALA B C 1
ATOM 3409 O O . ALA B 1 142 ? -24.469 -2.119 5.125 1 91.75 142 ALA B O 1
ATOM 3410 N N . GLY B 1 143 ? -23.125 -3.854 5.184 1 92.62 143 GLY B N 1
ATOM 3411 C CA . GLY B 1 143 ? -21.969 -3.023 5.504 1 92.62 143 GLY B CA 1
ATOM 3412 C C . GLY B 1 143 ? -21.016 -2.861 4.34 1 92.62 143 GLY B C 1
ATOM 3413 O O . GLY B 1 143 ? -19.906 -2.346 4.508 1 92.62 143 GLY B O 1
ATOM 3414 N N . ARG B 1 144 ? -21.453 -3.205 3.154 1 90.62 144 ARG B N 1
ATOM 3415 C CA . ARG B 1 144 ? -20.547 -3.322 2.023 1 90.62 144 ARG B CA 1
ATOM 3416 C C . ARG B 1 144 ? -20 -1.956 1.614 1 90.62 144 ARG B C 1
ATOM 3418 O O . ARG B 1 144 ? -18.938 -1.864 0.99 1 90.62 144 ARG B O 1
ATOM 3425 N N . GLN B 1 145 ? -20.625 -0.853 2.01 1 91.56 145 GLN B N 1
ATOM 3426 C CA . GLN B 1 145 ? -20.203 0.478 1.586 1 91.56 145 GLN B CA 1
ATOM 3427 C C . GLN B 1 145 ? -19.609 1.268 2.754 1 91.56 145 GLN B C 1
ATOM 3429 O O . GLN B 1 145 ? -19.344 2.463 2.627 1 91.56 145 GLN B O 1
ATOM 3434 N N . ASP B 1 146 ? -19.438 0.607 3.809 1 92.62 146 ASP B N 1
ATOM 3435 C CA . ASP B 1 146 ? -18.984 1.305 5.008 1 92.62 146 ASP B CA 1
ATOM 3436 C C . ASP B 1 146 ? -17.547 1.789 4.855 1 92.62 146 ASP B C 1
ATOM 3438 O O . ASP B 1 146 ? -17.188 2.861 5.348 1 92.62 146 ASP B O 1
ATOM 3442 N N . ASN B 1 147 ? -16.75 0.979 4.281 1 94.12 147 ASN B N 1
ATOM 3443 C CA . ASN B 1 147 ? -15.359 1.342 4.012 1 94.12 147 ASN B CA 1
ATOM 3444 C C . ASN B 1 147 ? -14.758 0.482 2.9 1 94.12 147 ASN B C 1
ATOM 3446 O O . ASN B 1 147 ? -15.406 -0.447 2.412 1 94.12 147 ASN B O 1
ATOM 3450 N N . LEU B 1 148 ? -13.586 0.789 2.543 1 95.25 148 LEU B N 1
ATOM 3451 C CA . LEU B 1 148 ? -12.953 0.135 1.399 1 95.25 148 LEU B CA 1
ATOM 3452 C C . LEU B 1 148 ? -12.648 -1.325 1.712 1 95.25 148 LEU B C 1
ATOM 3454 O O . LEU B 1 148 ? -12.68 -2.176 0.819 1 95.25 148 LEU B O 1
ATOM 3458 N N . ASN B 1 149 ? -12.328 -1.6 2.967 1 95.62 149 ASN B N 1
ATOM 3459 C CA . ASN B 1 149 ? -12.078 -2.971 3.396 1 95.62 149 ASN B CA 1
ATOM 3460 C C . ASN B 1 149 ? -13.312 -3.848 3.217 1 95.62 149 ASN B C 1
ATOM 3462 O O . ASN B 1 149 ? -13.219 -4.965 2.707 1 95.62 149 ASN B O 1
ATOM 3466 N N . MET B 1 150 ? -14.453 -3.34 3.559 1 95.94 150 MET B N 1
ATOM 3467 C CA . MET B 1 150 ? -15.719 -4.047 3.408 1 95.94 150 MET B CA 1
ATOM 3468 C C . MET B 1 150 ? -16.078 -4.223 1.937 1 95.94 150 MET B C 1
ATOM 3470 O O . MET B 1 150 ? -16.562 -5.281 1.529 1 95.94 150 MET B O 1
ATOM 3474 N N . ARG B 1 151 ? -15.844 -3.275 1.188 1 96 151 ARG B N 1
ATOM 3475 C CA . ARG B 1 151 ? -16.109 -3.354 -0.244 1 96 151 ARG B CA 1
ATOM 3476 C C . ARG B 1 151 ? -15.258 -4.434 -0.902 1 96 151 ARG B C 1
ATOM 3478 O O . ARG B 1 151 ? -15.75 -5.195 -1.74 1 96 151 ARG B O 1
ATOM 3485 N N . ALA B 1 152 ? -14.031 -4.43 -0.518 1 95.69 152 ALA B N 1
ATOM 3486 C CA . ALA B 1 152 ? -13.133 -5.445 -1.058 1 95.69 152 ALA B CA 1
ATOM 3487 C C . ALA B 1 152 ? -13.594 -6.848 -0.679 1 95.69 152 ALA B C 1
ATOM 3489 O O . ALA B 1 152 ? -13.594 -7.754 -1.515 1 95.69 152 ALA B O 1
ATOM 3490 N N . ALA B 1 153 ? -13.945 -6.965 0.546 1 95.44 153 ALA B N 1
ATOM 3491 C CA . ALA B 1 153 ? -14.438 -8.258 1.02 1 95.44 153 ALA B CA 1
ATOM 3492 C C . ALA B 1 153 ? -15.688 -8.68 0.263 1 95.44 153 ALA B C 1
ATOM 3494 O O . ALA B 1 153 ? -15.828 -9.844 -0.121 1 95.44 153 ALA B O 1
ATOM 3495 N N . PHE B 1 154 ? -16.562 -7.789 0.08 1 95.62 154 PHE B N 1
ATOM 3496 C CA . PHE B 1 154 ? -17.797 -8.086 -0.644 1 95.62 154 PHE B CA 1
ATOM 3497 C C . PHE B 1 154 ? -17.484 -8.5 -2.078 1 95.62 154 PHE B C 1
ATOM 3499 O O . PHE B 1 154 ? -18.078 -9.461 -2.588 1 95.62 154 PHE B O 1
ATOM 3506 N N . LEU B 1 155 ? -16.609 -7.797 -2.729 1 94 155 LEU B N 1
ATOM 3507 C CA . LEU B 1 155 ? -16.234 -8.125 -4.102 1 94 155 LEU B CA 1
ATOM 3508 C C . LEU B 1 155 ? -15.633 -9.523 -4.18 1 94 155 LEU B C 1
ATOM 3510 O O . LEU B 1 155 ? -15.844 -10.234 -5.164 1 94 155 LEU B O 1
ATOM 3514 N N . GLU B 1 156 ? -14.875 -9.828 -3.195 1 94.12 156 GLU B N 1
ATOM 3515 C CA . GLU B 1 156 ? -14.273 -11.156 -3.129 1 94.12 156 GLU B CA 1
ATOM 3516 C C . GLU B 1 156 ? -15.344 -12.242 -3.043 1 94.12 156 GLU B C 1
ATOM 3518 O O . GLU B 1 156 ? -15.312 -13.219 -3.797 1 94.12 156 GLU B O 1
ATOM 3523 N N . VAL B 1 157 ? -16.25 -12.047 -2.174 1 94 157 VAL B N 1
ATOM 3524 C CA . VAL B 1 157 ? -17.312 -13.031 -1.98 1 94 157 VAL B CA 1
ATOM 3525 C C . VAL B 1 157 ? -18.188 -13.102 -3.229 1 94 157 VAL B C 1
ATOM 3527 O O . VAL B 1 157 ? -18.641 -14.18 -3.623 1 94 157 VAL B O 1
ATOM 3530 N N . LEU B 1 158 ? -18.453 -12.016 -3.801 1 93.31 158 LEU B N 1
ATOM 3531 C CA . LEU B 1 158 ? -19.203 -11.961 -5.047 1 93.31 158 LEU B CA 1
ATOM 3532 C C . LEU B 1 158 ? -18.5 -12.742 -6.148 1 93.31 158 LEU B C 1
ATOM 3534 O O . LEU B 1 158 ? -19.141 -13.492 -6.891 1 93.31 158 LEU B O 1
ATOM 3538 N N . ASN B 1 159 ? -17.219 -12.477 -6.227 1 91.69 159 ASN B N 1
ATOM 3539 C CA . ASN B 1 159 ? -16.406 -13.203 -7.203 1 91.69 159 ASN B CA 1
ATOM 3540 C C . ASN B 1 159 ? -16.516 -14.711 -7.004 1 91.69 159 ASN B C 1
ATOM 3542 O O . ASN B 1 159 ? -16.672 -15.461 -7.969 1 91.69 159 ASN B O 1
ATOM 3546 N N . ASP B 1 160 ? -16.422 -15.109 -5.82 1 91.94 160 ASP B N 1
ATOM 3547 C CA . ASP B 1 160 ? -16.5 -16.531 -5.496 1 91.94 160 ASP B CA 1
ATOM 3548 C C . ASP B 1 160 ? -17.875 -17.094 -5.852 1 91.94 160 ASP B C 1
ATOM 3550 O O . ASP B 1 160 ? -17.984 -18.188 -6.395 1 91.94 160 ASP B O 1
ATOM 3554 N N . ALA B 1 161 ? -18.875 -16.375 -5.543 1 92.62 161 ALA B N 1
ATOM 3555 C CA . ALA B 1 161 ? -20.25 -16.797 -5.863 1 92.62 161 ALA B CA 1
ATOM 3556 C C . ALA B 1 161 ? -20.453 -16.922 -7.371 1 92.62 161 ALA B C 1
ATOM 3558 O O . ALA B 1 161 ? -20.984 -17.922 -7.855 1 92.62 161 ALA B O 1
ATOM 3559 N N . LEU B 1 162 ? -20 -15.984 -8.07 1 91.06 162 LEU B N 1
ATOM 3560 C CA . LEU B 1 162 ? -20.141 -15.984 -9.523 1 91.06 162 LEU B CA 1
ATOM 3561 C C . LEU B 1 162 ? -19.344 -17.125 -10.133 1 91.06 162 LEU B C 1
ATOM 3563 O O . LEU B 1 162 ? -19.797 -17.766 -11.094 1 91.06 162 LEU B O 1
ATOM 3567 N N . GLY B 1 163 ? -18.203 -17.359 -9.594 1 86.56 163 GLY B N 1
ATOM 3568 C CA . GLY B 1 163 ? -17.406 -18.484 -10.039 1 86.56 163 GLY B CA 1
ATOM 3569 C C . GLY B 1 163 ? -18.109 -19.828 -9.883 1 86.56 163 GLY B C 1
ATOM 3570 O O . GLY B 1 163 ? -18.094 -20.656 -10.789 1 86.56 163 GLY B O 1
ATOM 3571 N N . SER B 1 164 ? -18.703 -20.016 -8.75 1 88.62 164 SER B N 1
ATOM 3572 C CA . SER B 1 164 ? -19.469 -21.234 -8.508 1 88.62 164 SER B CA 1
ATOM 3573 C C . SER B 1 164 ? -20.641 -21.344 -9.469 1 88.62 164 SER B C 1
ATOM 3575 O O . SER B 1 164 ? -20.922 -22.438 -10 1 88.62 164 SER B O 1
ATOM 3577 N N . VAL B 1 165 ? -21.297 -20.281 -9.703 1 89.38 165 VAL B N 1
ATOM 3578 C CA . VAL B 1 165 ? -22.406 -20.281 -10.648 1 89.38 165 VAL B CA 1
ATOM 3579 C C . VAL B 1 165 ? -21.922 -20.672 -12.039 1 89.38 165 VAL B C 1
ATOM 3581 O O . VAL B 1 165 ? -22.547 -21.484 -12.719 1 89.38 165 VAL B O 1
ATOM 3584 N N . ALA B 1 166 ? -20.812 -20.156 -12.398 1 85.62 166 ALA B N 1
ATOM 3585 C CA . ALA B 1 166 ? -20.25 -20.469 -13.703 1 85.62 166 ALA B CA 1
ATOM 3586 C C . ALA B 1 166 ? -19.938 -21.953 -13.836 1 85.62 166 ALA B C 1
ATOM 3588 O O . ALA B 1 166 ? -20.234 -22.562 -14.867 1 85.62 166 ALA B O 1
ATOM 3589 N N . VAL B 1 167 ? -19.391 -22.547 -12.805 1 80.56 167 VAL B N 1
ATOM 3590 C CA . VAL B 1 167 ? -19.031 -23.953 -12.812 1 80.56 167 VAL B CA 1
ATOM 3591 C C . VAL B 1 167 ? -20.297 -24.812 -12.914 1 80.56 167 VAL B C 1
ATOM 3593 O O . VAL B 1 167 ? -20.344 -25.766 -13.695 1 80.56 167 VAL B O 1
ATOM 3596 N N . ILE B 1 168 ? -21.266 -24.422 -12.172 1 85.25 168 ILE B N 1
ATOM 3597 C CA . ILE B 1 168 ? -22.516 -25.188 -12.125 1 85.25 168 ILE B CA 1
ATOM 3598 C C . ILE B 1 168 ? -23.219 -25.078 -13.477 1 85.25 168 ILE B C 1
ATOM 3600 O O . ILE B 1 168 ? -23.641 -26.094 -14.039 1 85.25 168 ILE B O 1
ATOM 3604 N N . VAL B 1 169 ? -23.344 -23.938 -13.961 1 85.19 169 VAL B N 1
ATOM 3605 C CA . VAL B 1 169 ? -24.016 -23.719 -15.234 1 85.19 169 VAL B CA 1
ATOM 3606 C C . VAL B 1 169 ? -23.266 -24.453 -16.359 1 85.19 169 VAL B C 1
ATOM 3608 O O . VAL B 1 169 ? -23.891 -25.094 -17.203 1 85.19 169 VAL B O 1
ATOM 3611 N N . ALA B 1 170 ? -22.016 -24.344 -16.375 1 82.38 170 ALA B N 1
ATOM 3612 C CA . ALA B 1 170 ? -21.203 -25.031 -17.375 1 82.38 170 ALA B CA 1
ATOM 3613 C C . ALA B 1 170 ? -21.406 -26.547 -17.312 1 82.38 170 ALA B C 1
ATOM 3615 O O . ALA B 1 170 ? -21.547 -27.203 -18.344 1 82.38 170 ALA B O 1
ATOM 3616 N N . ALA B 1 171 ? -21.453 -27.078 -16.094 1 81.12 171 ALA B N 1
ATOM 3617 C CA . ALA B 1 171 ? -21.656 -28.516 -15.922 1 81.12 171 ALA B CA 1
ATOM 3618 C C . ALA B 1 171 ? -23 -28.953 -16.484 1 81.12 171 ALA B C 1
ATOM 3620 O O . ALA B 1 171 ? -23.094 -29.984 -17.156 1 81.12 171 ALA B O 1
ATOM 3621 N N . VAL B 1 172 ? -23.938 -28.188 -16.203 1 83.88 172 VAL B N 1
ATOM 3622 C CA . VAL B 1 172 ? -25.281 -28.5 -16.672 1 83.88 172 VAL B CA 1
ATOM 3623 C C . VAL B 1 172 ? -25.328 -28.422 -18.203 1 83.88 172 VAL B C 1
ATOM 3625 O O . VAL B 1 172 ? -25.875 -29.297 -18.859 1 83.88 172 VAL B O 1
ATOM 3628 N N . VAL B 1 173 ? -24.781 -27.422 -18.719 1 85.12 173 VAL B N 1
ATOM 3629 C CA . VAL B 1 173 ? -24.781 -27.219 -20.172 1 85.12 173 VAL B CA 1
ATOM 3630 C C . VAL B 1 173 ? -24.016 -28.359 -20.859 1 85.12 173 VAL B C 1
ATOM 3632 O O . VAL B 1 173 ? -24.469 -28.906 -21.859 1 85.12 173 VAL B O 1
ATOM 3635 N N . ILE B 1 174 ? -22.938 -28.703 -20.312 1 78.94 174 ILE B N 1
ATOM 3636 C CA . ILE B 1 174 ? -22.141 -29.781 -20.891 1 78.94 174 ILE B CA 1
ATOM 3637 C C . ILE B 1 174 ? -22.906 -31.094 -20.797 1 78.94 174 ILE B C 1
ATOM 3639 O O . ILE B 1 174 ? -22.891 -31.891 -21.734 1 78.94 174 ILE B O 1
ATOM 3643 N N . TRP B 1 175 ? -23.609 -31.266 -19.719 1 80.81 175 TRP B N 1
ATOM 3644 C CA . TRP B 1 175 ? -24.375 -32.5 -19.516 1 80.81 175 TRP B CA 1
ATOM 3645 C C . TRP B 1 175 ? -25.531 -32.562 -20.516 1 80.81 175 TRP B C 1
ATOM 3647 O O . TRP B 1 175 ? -25.812 -33.656 -21.047 1 80.81 175 TRP B O 1
ATOM 3657 N N . LEU B 1 176 ? -26.016 -31.469 -20.797 1 85.62 176 LEU B N 1
ATOM 3658 C CA . LEU B 1 176 ? -27.203 -31.453 -21.641 1 85.62 176 LEU B CA 1
ATOM 3659 C C . LEU B 1 176 ? -26.812 -31.391 -23.109 1 85.62 176 LEU B C 1
ATOM 3661 O O . LEU B 1 176 ? -27.5 -31.953 -23.969 1 85.62 176 LEU B O 1
ATOM 3665 N N . THR B 1 177 ? -25.766 -30.703 -23.469 1 84.25 177 THR B N 1
ATOM 3666 C CA . THR B 1 177 ? -25.5 -30.406 -24.859 1 84.25 177 THR B CA 1
ATOM 3667 C C . THR B 1 177 ? -24.141 -30.969 -25.281 1 84.25 177 THR B C 1
ATOM 3669 O O . THR B 1 177 ? -23.859 -31.078 -26.484 1 84.25 177 THR B O 1
ATOM 3672 N N . GLY B 1 178 ? -23.281 -31.25 -24.438 1 78 178 GLY B N 1
ATOM 3673 C CA . GLY B 1 178 ? -21.938 -31.688 -24.75 1 78 178 GLY B CA 1
ATOM 3674 C C . GLY B 1 178 ? -21.016 -30.531 -25.141 1 78 178 GLY B C 1
ATOM 3675 O O . GLY B 1 178 ? -19.859 -30.766 -25.516 1 78 178 GLY B O 1
ATOM 3676 N N . TRP B 1 179 ? -21.625 -29.406 -25.094 1 81.06 179 TRP B N 1
ATOM 3677 C CA . TRP B 1 179 ? -20.844 -28.219 -25.484 1 81.06 179 TRP B CA 1
ATOM 3678 C C . TRP B 1 179 ? -19.812 -27.875 -24.422 1 81.06 179 TRP B C 1
ATOM 3680 O O . TRP B 1 179 ? -20.109 -27.141 -23.469 1 81.06 179 TRP B O 1
ATOM 3690 N N . ALA B 1 180 ? -18.578 -28.219 -24.641 1 77.44 180 ALA B N 1
ATOM 3691 C CA . ALA B 1 180 ? -17.5 -28.125 -23.641 1 77.44 180 ALA B CA 1
ATOM 3692 C C . ALA B 1 180 ? -16.984 -26.688 -23.531 1 77.44 180 ALA B C 1
ATOM 3694 O O . ALA B 1 180 ? -16.438 -26.312 -22.484 1 77.44 180 ALA B O 1
ATOM 3695 N N . THR B 1 181 ? -17.266 -25.922 -24.578 1 82 181 THR B N 1
ATOM 3696 C CA . THR B 1 181 ? -16.719 -24.562 -24.578 1 82 181 THR B CA 1
ATOM 3697 C C . THR B 1 181 ? -17.562 -23.656 -23.688 1 82 181 THR B C 1
ATOM 3699 O O . THR B 1 181 ? -17.188 -22.516 -23.438 1 82 181 THR B O 1
ATOM 3702 N N . ALA B 1 182 ? -18.578 -24.141 -23.172 1 81.38 182 ALA B N 1
ATOM 3703 C CA . ALA B 1 182 ? -19.469 -23.359 -22.312 1 81.38 182 ALA B CA 1
ATOM 3704 C C . ALA B 1 182 ? -18.75 -22.922 -21.031 1 81.38 182 ALA B C 1
ATOM 3706 O O . ALA B 1 182 ? -18.953 -21.812 -20.547 1 81.38 182 ALA B O 1
ATOM 3707 N N . ASP B 1 183 ? -17.922 -23.719 -20.5 1 82.69 183 ASP B N 1
ATOM 3708 C CA . ASP B 1 183 ? -17.172 -23.438 -19.281 1 82.69 183 ASP B CA 1
ATOM 3709 C C . ASP B 1 183 ? -16.234 -22.25 -19.484 1 82.69 183 ASP B C 1
ATOM 3711 O O . ASP B 1 183 ? -16.172 -21.359 -18.641 1 82.69 183 ASP B O 1
ATOM 3715 N N . SER B 1 184 ? -15.609 -22.219 -20.625 1 87.31 184 SER B N 1
ATOM 3716 C CA . SER B 1 184 ? -14.672 -21.141 -20.922 1 87.31 184 SER B CA 1
ATOM 3717 C C . SER B 1 184 ? -15.398 -19.812 -21.125 1 87.31 184 SER B C 1
ATOM 3719 O O . SER B 1 184 ? -14.93 -18.766 -20.656 1 87.31 184 SER B O 1
ATOM 3721 N N . LEU B 1 185 ? -16.469 -19.875 -21.688 1 87.12 185 LEU B N 1
ATOM 3722 C CA . LEU B 1 185 ? -17.234 -18.656 -21.922 1 87.12 185 LEU B CA 1
ATOM 3723 C C . LEU B 1 185 ? -17.781 -18.078 -20.609 1 87.12 185 LEU B C 1
ATOM 3725 O O . LEU B 1 185 ? -17.766 -16.859 -20.422 1 87.12 185 LEU B O 1
ATOM 3729 N N . ALA B 1 186 ? -18.25 -18.953 -19.812 1 86.5 186 ALA B N 1
ATOM 3730 C CA . ALA B 1 186 ? -18.719 -18.516 -18.5 1 86.5 186 ALA B CA 1
ATOM 3731 C C . ALA B 1 186 ? -17.594 -17.875 -17.688 1 86.5 186 ALA B C 1
ATOM 3733 O O . ALA B 1 186 ? -17.781 -16.828 -17.047 1 86.5 186 ALA B O 1
ATOM 3734 N N . ALA B 1 187 ? -16.453 -18.422 -17.703 1 87.81 187 ALA B N 1
ATOM 3735 C CA . ALA B 1 187 ? -15.289 -17.891 -16.984 1 87.81 187 ALA B CA 1
ATOM 3736 C C . ALA B 1 187 ? -14.898 -16.516 -17.516 1 87.81 187 ALA B C 1
ATOM 3738 O O . ALA B 1 187 ? -14.562 -15.617 -16.75 1 87.81 187 ALA B O 1
ATOM 3739 N N . LEU B 1 188 ? -15.008 -16.406 -18.797 1 91.19 188 LEU B N 1
ATOM 3740 C CA . LEU B 1 188 ? -14.68 -15.117 -19.406 1 91.19 188 LEU B CA 1
ATOM 3741 C C . LEU B 1 188 ? -15.703 -14.055 -19.031 1 91.19 188 LEU B C 1
ATOM 3743 O O . LEU B 1 188 ? -15.344 -12.891 -18.812 1 91.19 188 LEU B O 1
ATOM 3747 N N . PHE B 1 189 ? -16.875 -14.484 -18.922 1 90.94 189 PHE B N 1
ATOM 3748 C CA . PHE B 1 189 ? -17.938 -13.57 -18.5 1 90.94 189 PHE B CA 1
ATOM 3749 C C . PHE B 1 189 ? -17.688 -13.086 -17.078 1 90.94 189 PHE B C 1
ATOM 3751 O O . PHE B 1 189 ? -17.812 -11.898 -16.781 1 90.94 189 PHE B O 1
ATOM 3758 N N . ILE B 1 190 ? -17.344 -13.906 -16.203 1 90.19 190 ILE B N 1
ATOM 3759 C CA . ILE B 1 190 ? -17.078 -13.555 -14.805 1 90.19 190 ILE B CA 1
ATOM 3760 C C . ILE B 1 190 ? -15.875 -12.617 -14.727 1 90.19 190 ILE B C 1
ATOM 3762 O O . ILE B 1 190 ? -15.898 -11.625 -14 1 90.19 190 ILE B O 1
ATOM 3766 N N . ALA B 1 191 ? -14.891 -12.961 -15.461 1 93.12 191 ALA B N 1
ATOM 3767 C CA . ALA B 1 191 ? -13.703 -12.109 -15.5 1 93.12 191 ALA B CA 1
ATOM 3768 C C . ALA B 1 191 ? -14.062 -10.695 -15.961 1 93.12 191 ALA B C 1
ATOM 3770 O O . ALA B 1 191 ? -13.555 -9.711 -15.414 1 93.12 191 ALA B O 1
ATOM 3771 N N . ALA B 1 192 ? -14.945 -10.609 -16.875 1 94.06 192 ALA B N 1
ATOM 3772 C CA . ALA B 1 192 ? -15.359 -9.312 -17.422 1 94.06 192 ALA B CA 1
ATOM 3773 C C . ALA B 1 192 ? -16.125 -8.5 -16.375 1 94.06 192 ALA B C 1
ATOM 3775 O O . ALA B 1 192 ? -16.156 -7.27 -16.453 1 94.06 192 ALA B O 1
ATOM 3776 N N . LEU B 1 193 ? -16.719 -9.172 -15.469 1 92.56 193 LEU B N 1
ATOM 3777 C CA . LEU B 1 193 ? -17.484 -8.492 -14.422 1 92.56 193 LEU B CA 1
ATOM 3778 C C . LEU B 1 193 ? -16.562 -8.086 -13.273 1 92.56 193 LEU B C 1
ATOM 3780 O O . LEU B 1 193 ? -16.703 -6.988 -12.727 1 92.56 193 LEU B O 1
ATOM 3784 N N . ILE B 1 194 ? -15.594 -8.891 -12.969 1 92.75 194 ILE B N 1
ATOM 3785 C CA . ILE B 1 194 ? -14.836 -8.75 -11.727 1 92.75 194 ILE B CA 1
ATOM 3786 C C . ILE B 1 194 ? -13.609 -7.875 -11.969 1 92.75 194 ILE B C 1
ATOM 3788 O O . ILE B 1 194 ? -13.289 -7.016 -11.141 1 92.75 194 ILE B O 1
ATOM 3792 N N . VAL B 1 195 ? -12.961 -8.031 -13.078 1 95.06 195 VAL B N 1
ATOM 3793 C CA . VAL B 1 195 ? -11.664 -7.398 -13.328 1 95.06 195 VAL B CA 1
ATOM 3794 C C . VAL B 1 195 ? -11.828 -5.879 -13.32 1 95.06 195 VAL B C 1
ATOM 3796 O O . VAL B 1 195 ? -11.086 -5.172 -12.641 1 95.06 195 VAL B O 1
ATOM 3799 N N . PRO B 1 196 ? -12.836 -5.367 -14.016 1 96 196 PRO B N 1
ATOM 3800 C CA . PRO B 1 196 ? -12.992 -3.912 -13.984 1 96 196 PRO B CA 1
ATOM 3801 C C . PRO B 1 196 ? -13.312 -3.385 -12.586 1 96 196 PRO B C 1
ATOM 3803 O O . PRO B 1 196 ? -12.859 -2.297 -12.211 1 96 196 PRO B O 1
ATOM 3806 N N . ARG B 1 197 ? -14.07 -4.105 -11.859 1 94.94 197 ARG B N 1
ATOM 3807 C CA . ARG B 1 197 ? -14.422 -3.691 -10.508 1 94.94 197 ARG B CA 1
ATOM 3808 C C . ARG B 1 197 ? -13.203 -3.723 -9.594 1 94.94 197 ARG B C 1
ATOM 3810 O O . ARG B 1 197 ? -13.023 -2.832 -8.758 1 94.94 197 ARG B O 1
ATOM 3817 N N . ALA B 1 198 ? -12.438 -4.738 -9.734 1 95.94 198 ALA B N 1
ATOM 3818 C CA . ALA B 1 198 ? -11.203 -4.844 -8.961 1 95.94 198 ALA B CA 1
ATOM 3819 C C . ALA B 1 198 ? -10.234 -3.723 -9.32 1 95.94 198 ALA B C 1
ATOM 3821 O O . ALA B 1 198 ? -9.57 -3.164 -8.445 1 95.94 198 ALA B O 1
ATOM 3822 N N . LEU B 1 199 ? -10.18 -3.373 -10.586 1 96.56 199 LEU B N 1
ATOM 3823 C CA . LEU B 1 199 ? -9.312 -2.293 -11.047 1 96.56 199 LEU B CA 1
ATOM 3824 C C . LEU B 1 199 ? -9.766 -0.953 -10.477 1 96.56 199 LEU B C 1
ATOM 3826 O O . LEU B 1 199 ? -8.93 -0.138 -10.07 1 96.56 199 LEU B O 1
ATOM 3830 N N . LYS B 1 200 ? -11.008 -0.781 -10.477 1 97.19 200 LYS B N 1
ATOM 3831 C CA . LYS B 1 200 ? -11.555 0.45 -9.914 1 97.19 200 LYS B CA 1
ATOM 3832 C C . LYS B 1 200 ? -11.227 0.56 -8.422 1 97.19 200 LYS B C 1
ATOM 3834 O O . LYS B 1 200 ? -10.805 1.618 -7.953 1 97.19 200 LYS B O 1
ATOM 3839 N N . LEU B 1 201 ? -11.469 -0.522 -7.73 1 96 201 LEU B N 1
ATOM 3840 C CA . LEU B 1 201 ? -11.172 -0.544 -6.301 1 96 201 LEU B CA 1
ATOM 3841 C C . LEU B 1 201 ? -9.688 -0.308 -6.055 1 96 201 LEU B C 1
ATOM 3843 O O . LEU B 1 201 ? -9.312 0.463 -5.164 1 96 201 LEU B O 1
ATOM 3847 N N . LEU B 1 202 ? -8.891 -0.931 -6.812 1 96.56 202 LEU B N 1
ATOM 3848 C CA . LEU B 1 202 ? -7.449 -0.744 -6.707 1 96.56 202 LEU B CA 1
ATOM 3849 C C . LEU B 1 202 ? -7.07 0.711 -6.965 1 96.56 202 LEU B C 1
ATOM 3851 O O . LEU B 1 202 ? -6.23 1.271 -6.258 1 96.56 202 LEU B O 1
ATOM 3855 N N . GLY B 1 203 ? -7.656 1.322 -7.906 1 96.62 203 GLY B N 1
ATOM 3856 C CA . GLY B 1 203 ? -7.43 2.729 -8.195 1 96.62 203 GLY B CA 1
ATOM 3857 C C . GLY B 1 203 ? -7.797 3.641 -7.039 1 96.62 203 GLY B C 1
ATOM 3858 O O . GLY B 1 203 ? -7.062 4.578 -6.723 1 96.62 203 GLY B O 1
ATOM 3859 N N . GLU B 1 204 ? -8.844 3.32 -6.461 1 96.06 204 GLU B N 1
ATOM 3860 C CA . GLU B 1 204 ? -9.305 4.129 -5.34 1 96.06 204 GLU B CA 1
ATOM 3861 C C . GLU B 1 204 ? -8.367 4.008 -4.141 1 96.06 204 GLU B C 1
ATOM 3863 O O . GLU B 1 204 ? -8.023 5.008 -3.514 1 96.06 204 GLU B O 1
ATOM 3868 N N . THR B 1 205 ? -8 2.801 -3.848 1 96.56 205 THR B N 1
ATOM 3869 C CA . THR B 1 205 ? -7.133 2.578 -2.697 1 96.56 205 THR B CA 1
ATOM 3870 C C . THR B 1 205 ? -5.742 3.152 -2.953 1 96.56 205 THR B C 1
ATOM 3872 O O . THR B 1 205 ? -5.141 3.75 -2.061 1 96.56 205 THR B O 1
ATOM 3875 N N . THR B 1 206 ? -5.258 3.029 -4.117 1 95.81 206 THR B N 1
ATOM 3876 C CA . THR B 1 206 ? -3.947 3.574 -4.457 1 95.81 206 THR B CA 1
ATOM 3877 C C . THR B 1 206 ? -3.973 5.102 -4.426 1 95.81 206 THR B C 1
ATOM 3879 O O . THR B 1 206 ? -2.982 5.734 -4.055 1 95.81 206 THR B O 1
ATOM 3882 N N . HIS B 1 207 ? -5.051 5.625 -4.84 1 95.75 207 HIS B N 1
ATOM 3883 C CA . HIS B 1 207 ? -5.238 7.07 -4.766 1 95.75 207 HIS B CA 1
ATOM 3884 C C . HIS B 1 207 ? -5.047 7.578 -3.34 1 95.75 207 HIS B C 1
ATOM 3886 O O . HIS B 1 207 ? -4.398 8.602 -3.125 1 95.75 207 HIS B O 1
ATOM 3892 N N . ILE B 1 208 ? -5.535 6.871 -2.4 1 95.44 208 ILE B N 1
ATOM 3893 C CA . ILE B 1 208 ? -5.434 7.242 -0.993 1 95.44 208 ILE B CA 1
ATOM 3894 C C . ILE B 1 208 ? -4.008 7.016 -0.502 1 95.44 208 ILE B C 1
ATOM 3896 O O . ILE B 1 208 ? -3.43 7.879 0.165 1 95.44 208 ILE B O 1
ATOM 3900 N N . LEU B 1 209 ? -3.447 5.902 -0.912 1 95.25 209 LEU B N 1
ATOM 3901 C CA . LEU B 1 209 ? -2.113 5.547 -0.439 1 95.25 209 LEU B CA 1
ATOM 3902 C C . LEU B 1 209 ? -1.067 6.508 -0.995 1 95.25 209 LEU B C 1
ATOM 3904 O O . LEU B 1 209 ? -0.015 6.707 -0.385 1 95.25 209 LEU B O 1
ATOM 3908 N N . LEU B 1 210 ? -1.4 7.145 -2.096 1 94.69 210 LEU B N 1
ATOM 3909 C CA . LEU B 1 210 ? -0.482 8.102 -2.701 1 94.69 210 LEU B CA 1
ATOM 3910 C C . LEU B 1 210 ? -0.672 9.492 -2.102 1 94.69 210 LEU B C 1
ATOM 3912 O O . LEU B 1 210 ? -0.079 10.461 -2.576 1 94.69 210 LEU B O 1
ATOM 3916 N N . GLU B 1 211 ? -1.448 9.586 -1.13 1 94.06 211 GLU B N 1
ATOM 3917 C CA . GLU B 1 211 ? -1.706 10.844 -0.442 1 94.06 211 GLU B CA 1
ATOM 3918 C C . GLU B 1 211 ? -2.322 11.875 -1.387 1 94.06 211 GLU B C 1
ATOM 3920 O O . GLU B 1 211 ? -1.964 13.055 -1.349 1 94.06 211 GLU B O 1
ATOM 3925 N N . SER B 1 212 ? -3.209 11.391 -2.209 1 94.5 212 SER B N 1
ATOM 3926 C CA . SER B 1 212 ? -3.869 12.273 -3.166 1 94.5 212 SER B CA 1
ATOM 3927 C C . SER B 1 212 ? -5.027 13.023 -2.521 1 94.5 212 SER B C 1
ATOM 3929 O O . SER B 1 212 ? -5.613 12.555 -1.543 1 94.5 212 SER B O 1
ATOM 3931 N N . THR B 1 213 ? -5.293 14.164 -3.074 1 96.06 213 THR B N 1
ATOM 3932 C CA . THR B 1 213 ? -6.449 14.938 -2.631 1 96.06 213 THR B CA 1
ATOM 3933 C C . THR B 1 213 ? -7.73 14.117 -2.764 1 96.06 213 THR B C 1
ATOM 3935 O O . THR B 1 213 ? -7.953 13.461 -3.787 1 96.06 213 THR B O 1
ATOM 3938 N N . PRO B 1 214 ? -8.508 14.07 -1.689 1 94.88 214 PRO B N 1
ATOM 3939 C CA . PRO B 1 214 ? -9.75 13.305 -1.771 1 94.88 214 PRO B CA 1
ATOM 3940 C C . PRO B 1 214 ? -10.594 13.672 -2.994 1 94.88 214 PRO B C 1
ATOM 3942 O O . PRO B 1 214 ? -10.672 14.844 -3.363 1 94.88 214 PRO B O 1
ATOM 3945 N N . ARG B 1 215 ? -11.234 12.641 -3.486 1 90.81 215 ARG B N 1
ATOM 3946 C CA . ARG B 1 215 ? -12.094 12.852 -4.648 1 90.81 215 ARG B CA 1
ATOM 3947 C C . ARG B 1 215 ? -13.273 13.742 -4.293 1 90.81 215 ARG B C 1
ATOM 3949 O O . ARG B 1 215 ? -13.898 13.578 -3.242 1 90.81 215 ARG B O 1
ATOM 3956 N N . GLY B 1 216 ? -13.469 14.734 -5.078 1 91.62 216 GLY B N 1
ATOM 3957 C CA . GLY B 1 216 ? -14.57 15.648 -4.828 1 91.62 216 GLY B CA 1
ATOM 3958 C C . GLY B 1 216 ? -14.125 16.953 -4.184 1 91.62 216 GLY B C 1
ATOM 3959 O O . GLY B 1 216 ? -14.922 17.875 -4.02 1 91.62 216 GLY B O 1
ATOM 3960 N N . LEU B 1 217 ? -12.945 16.938 -3.773 1 94.31 217 LEU B N 1
ATOM 3961 C CA . LEU B 1 217 ? -12.398 18.156 -3.17 1 94.31 217 LEU B CA 1
ATOM 3962 C C . LEU B 1 217 ? -11.445 18.859 -4.129 1 94.31 217 LEU B C 1
ATOM 3964 O O . LEU B 1 217 ? -10.406 18.312 -4.488 1 94.31 217 LEU B O 1
ATOM 3968 N N . ASP B 1 218 ? -11.812 20.016 -4.504 1 95.31 218 ASP B N 1
ATOM 3969 C CA .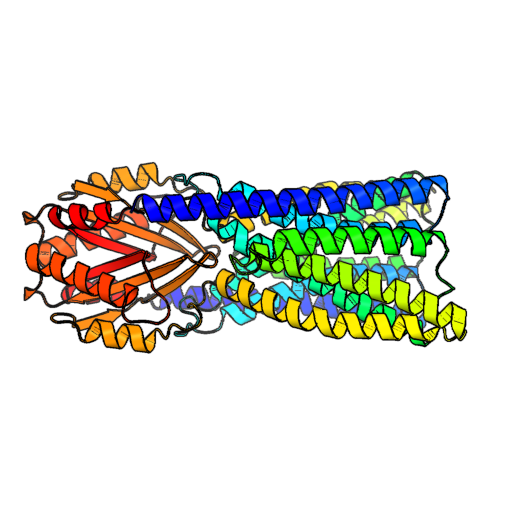 ASP B 1 218 ? -10.945 20.844 -5.344 1 95.31 218 ASP B CA 1
ATOM 3970 C C . ASP B 1 218 ? -10.133 21.828 -4.496 1 95.31 218 ASP B C 1
ATOM 3972 O O . ASP B 1 218 ? -10.68 22.797 -3.986 1 95.31 218 ASP B O 1
ATOM 3976 N N . LEU B 1 219 ? -8.828 21.641 -4.441 1 95.62 219 LEU B N 1
ATOM 3977 C CA . LEU B 1 219 ? -7.988 22.422 -3.549 1 95.62 219 LEU B CA 1
ATOM 3978 C C . LEU B 1 219 ? -7.859 23.859 -4.051 1 95.62 219 LEU B C 1
ATOM 3980 O O . LEU B 1 219 ? -7.566 24.766 -3.271 1 95.62 219 LEU B O 1
ATOM 3984 N N . HIS B 1 220 ? -8.016 24.031 -5.32 1 94.75 220 HIS B N 1
ATOM 3985 C CA . HIS B 1 220 ? -8.047 25.391 -5.828 1 94.75 220 HIS B CA 1
ATOM 3986 C C . HIS B 1 220 ? -9.234 26.172 -5.254 1 94.75 220 HIS B C 1
ATOM 3988 O O . HIS B 1 220 ? -9.078 27.312 -4.809 1 94.75 220 HIS B O 1
ATOM 3994 N N . ASP B 1 221 ? -10.344 25.547 -5.246 1 95.38 221 ASP B N 1
ATOM 3995 C CA . ASP B 1 221 ? -11.547 26.141 -4.68 1 95.38 221 ASP B CA 1
ATOM 3996 C C . ASP B 1 221 ? -11.391 26.375 -3.178 1 95.38 221 ASP B C 1
ATOM 3998 O O . ASP B 1 221 ? -11.844 27.391 -2.648 1 95.38 221 ASP B O 1
ATOM 4002 N N . VAL B 1 222 ? -10.82 25.422 -2.49 1 96.38 222 VAL B N 1
ATOM 4003 C CA . VAL B 1 222 ? -10.602 25.547 -1.053 1 96.38 222 VAL B CA 1
ATOM 4004 C C . VAL B 1 222 ? -9.711 26.75 -0.761 1 96.38 222 VAL B C 1
ATOM 4006 O O . VAL B 1 222 ? -10.023 27.562 0.113 1 96.38 222 VAL B O 1
ATOM 4009 N N . ARG B 1 223 ? -8.617 26.859 -1.5 1 96.44 223 ARG B N 1
ATOM 4010 C CA . ARG B 1 223 ? -7.688 27.969 -1.324 1 96.44 223 ARG B CA 1
ATOM 4011 C C . ARG B 1 223 ? -8.391 29.312 -1.52 1 96.44 223 ARG B C 1
ATOM 4013 O O . ARG B 1 223 ? -8.25 30.219 -0.694 1 96.44 223 ARG B O 1
ATOM 4020 N N . GLN B 1 224 ? -9.164 29.391 -2.545 1 95.56 224 GLN B N 1
ATOM 4021 C CA . GLN B 1 224 ? -9.867 30.641 -2.854 1 95.56 224 GLN B CA 1
ATOM 4022 C C . GLN B 1 224 ? -10.875 30.984 -1.758 1 95.56 224 GLN B C 1
ATOM 4024 O O . GLN B 1 224 ? -11 32.156 -1.373 1 95.56 224 GLN B O 1
ATOM 4029 N N . HIS B 1 225 ? -11.516 29.984 -1.296 1 95.75 225 HIS B N 1
ATOM 4030 C CA . HIS B 1 225 ? -12.516 30.188 -0.25 1 95.75 225 HIS B CA 1
ATOM 4031 C C . HIS B 1 225 ? -11.859 30.656 1.047 1 95.75 225 HIS B C 1
ATOM 4033 O O . HIS B 1 225 ? -12.383 31.562 1.721 1 95.75 225 HIS B O 1
ATOM 4039 N N . LEU B 1 226 ? -10.773 30.078 1.371 1 96.06 226 LEU B N 1
ATOM 4040 C CA . LEU B 1 226 ? -10.039 30.453 2.578 1 96.06 226 LEU B CA 1
ATOM 4041 C C . LEU B 1 226 ? -9.484 31.875 2.461 1 96.06 226 LEU B C 1
ATOM 4043 O O . LEU B 1 226 ? -9.484 32.625 3.438 1 96.06 226 LEU B O 1
ATOM 4047 N N . GLU B 1 227 ? -9.039 32.25 1.308 1 96.19 227 GLU B N 1
ATOM 4048 C CA . GLU B 1 227 ? -8.422 33.531 1.078 1 96.19 227 GLU B CA 1
ATOM 4049 C C . GLU B 1 227 ? -9.461 34.656 1.104 1 96.19 227 GLU B C 1
ATOM 4051 O O . GLU B 1 227 ? -9.117 35.844 1.222 1 96.19 227 GLU B O 1
ATOM 4056 N N . LYS B 1 228 ? -10.719 34.312 1.065 1 95.12 228 LYS B N 1
ATOM 4057 C CA . LYS B 1 228 ? -11.797 35.312 1.107 1 95.12 228 LYS B CA 1
ATOM 4058 C C . LYS B 1 228 ? -12.156 35.656 2.545 1 95.12 228 LYS B C 1
ATOM 4060 O O . LYS B 1 228 ? -12.859 36.656 2.787 1 95.12 228 LYS B O 1
ATOM 4065 N N . LEU B 1 229 ? -11.695 34.906 3.467 1 94.12 229 LEU B N 1
ATOM 4066 C CA . LEU B 1 229 ? -11.984 35.188 4.867 1 94.12 229 LEU B CA 1
ATOM 4067 C C . LEU B 1 229 ? -11.305 36.469 5.309 1 94.12 229 LEU B C 1
ATOM 4069 O O . LEU B 1 229 ? -10.203 36.812 4.844 1 94.12 229 LEU B O 1
ATOM 4073 N N . PRO B 1 230 ? -11.906 37.188 6.211 1 90.31 230 PRO B N 1
ATOM 4074 C CA . PRO B 1 230 ? -11.336 38.469 6.648 1 90.31 230 PRO B CA 1
ATOM 4075 C C . PRO B 1 230 ? -9.961 38.312 7.305 1 90.31 230 PRO B C 1
ATOM 4077 O O . PRO B 1 230 ? -9.789 37.438 8.164 1 90.31 230 PRO B O 1
ATOM 4080 N N . GLY B 1 231 ? -8.953 39.125 6.824 1 89.69 231 GLY B N 1
ATOM 4081 C CA . GLY B 1 231 ? -7.633 39.156 7.434 1 89.69 231 GLY B CA 1
ATOM 4082 C C . GLY B 1 231 ? -6.656 38.188 6.781 1 89.69 231 GLY B C 1
ATOM 4083 O O . GLY B 1 231 ? -5.453 38.25 7.047 1 89.69 231 GLY B O 1
ATOM 4084 N N . VAL B 1 232 ? -7.191 37.344 5.93 1 94.31 232 VAL B N 1
ATOM 4085 C CA . VAL B 1 232 ? -6.332 36.344 5.281 1 94.31 232 VAL B CA 1
ATOM 4086 C C . VAL B 1 232 ? -5.695 36.969 4.035 1 94.31 232 VAL B C 1
ATOM 4088 O O . VAL B 1 232 ? -6.398 37.469 3.16 1 94.31 232 VAL B O 1
ATOM 4091 N N . LEU B 1 233 ? -4.391 36.875 3.949 1 94.06 233 LEU B N 1
ATOM 4092 C CA . LEU B 1 233 ? -3.656 37.438 2.832 1 94.06 233 LEU B CA 1
ATOM 4093 C C . LEU B 1 233 ? -3.307 36.375 1.795 1 94.06 233 LEU B C 1
ATOM 4095 O O . LEU B 1 233 ? -3.311 36.656 0.593 1 94.06 233 LEU B O 1
ATOM 4099 N N . ALA B 1 234 ? -2.941 35.25 2.32 1 94.88 234 ALA B N 1
ATOM 4100 C CA . ALA B 1 234 ? -2.531 34.188 1.421 1 94.88 234 ALA B CA 1
ATOM 4101 C C . ALA B 1 234 ? -2.615 32.812 2.115 1 94.88 234 ALA B C 1
ATOM 4103 O O . ALA B 1 234 ? -2.504 32.75 3.34 1 94.88 234 ALA B O 1
ATOM 4104 N N . VAL B 1 235 ? -2.867 31.828 1.312 1 95.69 235 VAL B N 1
ATOM 4105 C CA . VAL B 1 235 ? -2.844 30.453 1.773 1 95.69 235 VAL B CA 1
ATOM 4106 C C . VAL B 1 235 ? -1.83 29.641 0.958 1 95.69 235 VAL B C 1
ATOM 4108 O O . VAL B 1 235 ? -1.877 29.656 -0.275 1 95.69 235 VAL B O 1
ATOM 4111 N N . HIS B 1 236 ? -0.837 29.047 1.625 1 93.38 236 HIS B N 1
ATOM 4112 C CA . HIS B 1 236 ? 0.15 28.234 0.935 1 93.38 236 HIS B CA 1
ATOM 4113 C C . HIS B 1 236 ? 0.426 26.938 1.7 1 93.38 236 HIS B C 1
ATOM 4115 O O . HIS B 1 236 ? -0.105 26.734 2.795 1 93.38 236 HIS B O 1
ATOM 4121 N N . ASP B 1 237 ? 1.112 26.047 1.007 1 93.62 237 ASP B N 1
ATOM 4122 C CA . ASP B 1 237 ? 1.418 24.734 1.569 1 93.62 237 ASP B CA 1
ATOM 4123 C C . ASP B 1 237 ? 0.142 24 1.977 1 93.62 237 ASP B C 1
ATOM 4125 O O . ASP B 1 237 ? 0.038 23.5 3.1 1 93.62 237 ASP B O 1
ATOM 4129 N N . LEU B 1 238 ? -0.812 24.141 1.117 1 95.38 238 LEU B N 1
ATOM 4130 C CA . LEU B 1 238 ? -2.107 23.484 1.303 1 95.38 238 LEU B CA 1
ATOM 4131 C C . LEU B 1 238 ? -2.049 22.016 0.884 1 95.38 238 LEU B C 1
ATOM 4133 O O . LEU B 1 238 ? -1.78 21.719 -0.279 1 95.38 238 LEU B O 1
ATOM 4137 N N . HIS B 1 239 ? -2.25 21.125 1.825 1 95.25 239 HIS B N 1
ATOM 4138 C CA . HIS B 1 239 ? -2.25 19.688 1.579 1 95.25 239 HIS B CA 1
ATOM 4139 C C . HIS B 1 239 ? -3.527 19.047 2.104 1 95.25 239 HIS B C 1
ATOM 4141 O O . HIS B 1 239 ? -3.967 19.344 3.217 1 95.25 239 HIS B O 1
ATOM 4147 N N . ALA B 1 240 ? -4.125 18.281 1.326 1 95.94 240 ALA B N 1
ATOM 4148 C CA . ALA B 1 240 ? -5.277 17.484 1.732 1 95.94 240 ALA B CA 1
ATOM 4149 C C . ALA B 1 240 ? -5.121 16.031 1.291 1 95.94 240 ALA B C 1
ATOM 4151 O O . ALA B 1 240 ? -4.672 15.758 0.173 1 95.94 240 ALA B O 1
ATOM 4152 N N . SER B 1 241 ? -5.391 15.102 2.146 1 94.88 241 SER B N 1
ATOM 4153 C CA . SER B 1 241 ? -5.324 13.672 1.859 1 94.88 241 SER B CA 1
ATOM 4154 C C . SER B 1 241 ? -6.312 12.891 2.721 1 94.88 241 SER B C 1
ATOM 4156 O O . SER B 1 241 ? -7.16 13.484 3.393 1 94.88 241 SER B O 1
ATOM 4158 N N . GLN B 1 242 ? -6.309 11.617 2.572 1 94.19 242 GLN B N 1
ATOM 4159 C CA . GLN B 1 242 ? -7.145 10.734 3.385 1 94.19 242 GLN B CA 1
ATOM 4160 C C . GLN B 1 242 ? -6.297 9.695 4.117 1 94.19 242 GLN B C 1
ATOM 4162 O O . GLN B 1 242 ? -5.492 9 3.504 1 94.19 242 GLN B O 1
ATOM 4167 N N . ILE B 1 243 ? -6.508 9.617 5.422 1 92.19 243 ILE B N 1
ATOM 4168 C CA . ILE B 1 243 ? -5.84 8.578 6.199 1 92.19 243 ILE B CA 1
ATOM 4169 C C . ILE B 1 243 ? -6.539 7.238 5.977 1 92.19 243 ILE B C 1
ATOM 4171 O O . ILE B 1 243 ? -5.879 6.215 5.785 1 92.19 243 ILE B O 1
ATOM 4175 N N . ALA B 1 244 ? -7.781 7.238 6.023 1 91.94 244 ALA B N 1
ATOM 4176 C CA . ALA B 1 244 ? -8.672 6.105 5.766 1 91.94 244 ALA B CA 1
ATOM 4177 C C . ALA B 1 244 ? -9.867 6.531 4.922 1 91.94 244 ALA B C 1
ATOM 4179 O O . ALA B 1 244 ? -9.977 7.695 4.531 1 91.94 244 ALA B O 1
ATOM 4180 N N . SER B 1 245 ? -10.766 5.602 4.594 1 89 245 SER B N 1
ATOM 4181 C CA . SER B 1 245 ? -11.906 5.859 3.711 1 89 245 SER B CA 1
ATOM 4182 C C . SER B 1 245 ? -12.68 7.09 4.156 1 89 245 SER B C 1
ATOM 4184 O O . SER B 1 245 ? -13.062 7.926 3.328 1 89 245 SER B O 1
ATOM 4186 N N . ASN B 1 246 ? -12.859 7.273 5.395 1 87.56 246 ASN B N 1
ATOM 4187 C CA . ASN B 1 246 ? -13.734 8.328 5.898 1 87.56 246 ASN B CA 1
ATOM 4188 C C . ASN B 1 246 ? -12.984 9.281 6.832 1 87.56 246 ASN B C 1
ATOM 4190 O O . ASN B 1 246 ? -13.539 9.75 7.82 1 87.56 246 ASN B O 1
ATOM 4194 N N . LEU B 1 247 ? -11.758 9.484 6.512 1 92.5 247 LEU B N 1
ATOM 4195 C CA . LEU B 1 247 ? -10.969 10.344 7.391 1 92.5 247 LEU B CA 1
ATOM 4196 C C . LEU B 1 247 ? -10.07 11.273 6.578 1 92.5 247 LEU B C 1
ATOM 4198 O O . LEU B 1 247 ? -8.844 11.141 6.605 1 92.5 247 LEU B O 1
ATOM 4202 N N . PRO B 1 248 ? -10.781 12.227 5.938 1 94.69 248 PRO B N 1
ATOM 4203 C CA . PRO B 1 248 ? -9.992 13.258 5.258 1 94.69 248 PRO B CA 1
ATOM 4204 C C . PRO B 1 248 ? -9.305 14.211 6.23 1 94.69 248 PRO B C 1
ATOM 4206 O O . PRO B 1 248 ? -9.875 14.547 7.273 1 94.69 248 PRO B O 1
ATOM 4209 N N . VAL B 1 249 ? -8.094 14.633 5.91 1 95.38 249 VAL B N 1
ATOM 4210 C CA . VAL B 1 249 ? -7.32 15.562 6.723 1 95.38 249 VAL B CA 1
ATOM 4211 C C . VAL B 1 249 ? -6.773 16.688 5.844 1 95.38 249 VAL B C 1
ATOM 4213 O O . VAL B 1 249 ? -6.609 16.516 4.633 1 95.38 249 VAL B O 1
ATOM 4216 N N . LEU B 1 250 ? -6.508 17.844 6.449 1 96.56 250 LEU B N 1
ATOM 4217 C CA . LEU B 1 250 ? -6.039 19 5.699 1 96.56 250 LEU B CA 1
ATOM 4218 C C . LEU B 1 250 ? -5.078 19.844 6.535 1 96.56 250 LEU B C 1
ATOM 4220 O O . LEU B 1 250 ? -5.309 20.062 7.727 1 96.56 250 LEU B O 1
ATOM 4224 N N . THR B 1 251 ? -3.98 20.266 5.973 1 96.38 251 THR B N 1
ATOM 4225 C CA . THR B 1 251 ? -3.051 21.203 6.574 1 96.38 251 THR B CA 1
ATOM 4226 C C . THR B 1 251 ? -2.816 22.391 5.648 1 96.38 251 THR B C 1
ATOM 4228 O O . THR B 1 251 ? -2.836 22.25 4.422 1 96.38 251 THR B O 1
ATOM 4231 N N . ALA B 1 252 ? -2.623 23.531 6.23 1 97.06 252 ALA B N 1
ATOM 4232 C CA . ALA B 1 252 ? -2.365 24.719 5.426 1 97.06 252 ALA B CA 1
ATOM 4233 C C . ALA B 1 252 ? -1.644 25.781 6.238 1 97.06 252 ALA B C 1
ATOM 4235 O O . ALA B 1 252 ? -1.773 25.844 7.465 1 97.06 252 ALA B O 1
ATOM 4236 N N . HIS B 1 253 ? -0.838 26.547 5.617 1 95.81 253 HIS B N 1
ATOM 4237 C CA . HIS B 1 253 ? -0.304 27.797 6.156 1 95.81 253 HIS B CA 1
ATOM 4238 C C . HIS B 1 253 ? -1.137 28.984 5.707 1 95.81 253 HIS B C 1
ATOM 4240 O O . HIS B 1 253 ? -1.381 29.172 4.512 1 95.81 253 HIS B O 1
ATOM 4246 N N . VAL B 1 254 ? -1.54 29.766 6.664 1 95.56 254 VAL B N 1
ATOM 4247 C CA . VAL B 1 254 ? -2.389 30.906 6.391 1 95.56 254 VAL B CA 1
ATOM 4248 C C . VAL B 1 254 ? -1.676 32.188 6.816 1 95.56 254 VAL B C 1
ATOM 4250 O O . VAL B 1 254 ? -1.426 32.406 8.008 1 95.56 254 VAL B O 1
ATOM 4253 N N . VAL B 1 255 ? -1.393 33.031 5.859 1 94.25 255 VAL B N 1
ATOM 4254 C CA . VAL B 1 255 ? -0.759 34.312 6.137 1 94.25 255 VAL B CA 1
ATOM 4255 C C . VAL B 1 255 ? -1.826 35.344 6.465 1 94.25 255 VAL B C 1
ATOM 4257 O O . VAL B 1 255 ? -2.775 35.531 5.703 1 94.25 255 VAL B O 1
ATOM 4260 N N . VAL B 1 256 ? -1.622 36 7.566 1 92.25 256 VAL B N 1
ATOM 4261 C CA . VAL B 1 256 ? -2.637 36.938 8.023 1 92.25 256 VAL B CA 1
ATOM 4262 C C . VAL B 1 256 ? -1.994 38.281 8.297 1 92.25 256 VAL B C 1
ATOM 4264 O O . VAL B 1 256 ? -0.794 38.375 8.57 1 92.25 256 VAL B O 1
ATOM 4267 N N . ALA B 1 257 ? -2.816 39.344 8.273 1 88.06 257 ALA B N 1
ATOM 4268 C CA . ALA B 1 257 ? -2.377 40.688 8.578 1 88.06 257 ALA B CA 1
ATOM 4269 C C . ALA B 1 257 ? -1.995 40.844 10.047 1 88.06 257 ALA B C 1
ATOM 4271 O O . ALA B 1 257 ? -2.6 40.188 10.914 1 88.06 257 ALA B O 1
ATOM 4272 N N . ASP B 1 258 ? -1.077 41.656 10.305 1 83.31 258 ASP B N 1
ATOM 4273 C CA . ASP B 1 258 ? -0.519 41.812 11.641 1 83.31 258 ASP B CA 1
ATOM 4274 C C . ASP B 1 258 ? -1.584 42.281 12.633 1 83.31 258 ASP B C 1
ATOM 4276 O O . ASP B 1 258 ? -1.546 41.938 13.805 1 83.31 258 AS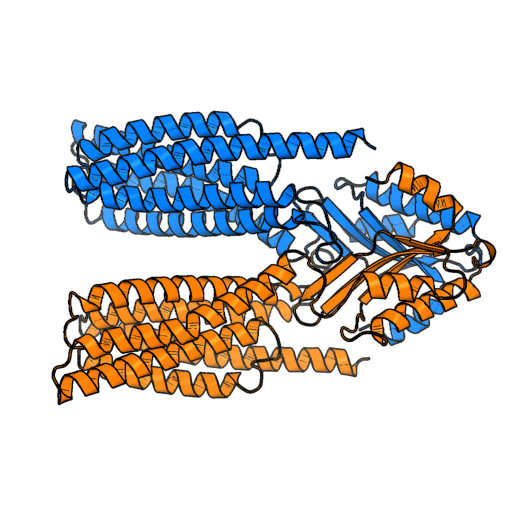P B O 1
ATOM 4280 N N . GLU B 1 259 ? -2.51 43 12.117 1 78.56 259 GLU B N 1
ATOM 4281 C CA . GLU B 1 259 ? -3.551 43.562 12.961 1 78.56 259 GLU B CA 1
ATOM 4282 C C . GLU B 1 259 ? -4.469 42.5 13.531 1 78.56 259 GLU B C 1
ATOM 4284 O O . GLU B 1 259 ? -5.188 42.719 14.5 1 78.56 259 GLU B O 1
ATOM 4289 N N . MET B 1 260 ? -4.262 41.375 12.953 1 79 260 MET B N 1
ATOM 4290 C CA . MET B 1 260 ? -5.156 40.281 13.336 1 79 260 MET B CA 1
ATOM 4291 C C . MET B 1 260 ? -4.551 39.438 14.461 1 79 260 MET B C 1
ATOM 4293 O O . MET B 1 260 ? -5.191 38.531 14.977 1 79 260 MET B O 1
ATOM 4297 N N . PHE B 1 261 ? -3.406 39.812 14.812 1 78.81 261 PHE B N 1
ATOM 4298 C CA . PHE B 1 261 ? -2.744 39 15.82 1 78.81 261 PHE B CA 1
ATOM 4299 C C . PHE B 1 261 ? -3.133 39.438 17.219 1 78.81 261 PHE B C 1
ATOM 4301 O O . PHE B 1 261 ? -2.402 40.188 17.859 1 78.81 261 PHE B O 1
ATOM 4308 N N . SER B 1 262 ? -4.195 39.125 17.562 1 77.56 262 SER B N 1
ATOM 4309 C CA . SER B 1 262 ? -4.734 39.156 18.922 1 77.56 262 SER B CA 1
ATOM 4310 C C . SER B 1 262 ? -5.383 37.812 19.281 1 77.56 262 SER B C 1
ATOM 4312 O O . SER B 1 262 ? -5.734 37.031 18.391 1 77.56 262 SER B O 1
ATOM 4314 N N . SER B 1 263 ? -5.434 37.562 20.531 1 74.56 263 SER B N 1
ATOM 4315 C CA . SER B 1 263 ? -5.988 36.312 20.969 1 74.56 263 SER B CA 1
ATOM 4316 C C . SER B 1 263 ? -7.402 36.094 20.438 1 74.56 263 SER B C 1
ATOM 4318 O O . SER B 1 263 ? -7.723 35.031 19.906 1 74.56 263 SER B O 1
ATOM 4320 N N . ASP B 1 264 ? -8.195 37.031 20.547 1 77.88 264 ASP B N 1
ATOM 4321 C CA . ASP B 1 264 ? -9.594 36.938 20.156 1 77.88 264 ASP B CA 1
ATOM 4322 C C . ASP B 1 264 ? -9.727 36.812 18.641 1 77.88 264 ASP B C 1
ATOM 4324 O O . ASP B 1 264 ? -10.477 35.969 18.125 1 77.88 264 ASP B O 1
ATOM 4328 N N . SER B 1 265 ? -9 37.594 17.969 1 83 265 SER B N 1
ATOM 4329 C CA . SER B 1 265 ? -9.109 37.594 16.516 1 83 265 SER B CA 1
ATOM 4330 C C . SER B 1 265 ? -8.547 36.312 15.898 1 83 265 SER B C 1
ATOM 4332 O O . SER B 1 265 ? -9.117 35.781 14.945 1 83 265 SER B O 1
ATOM 4334 N N . THR B 1 266 ? -7.504 35.906 16.453 1 84.44 266 THR B N 1
ATOM 4335 C CA . THR B 1 266 ? -6.875 34.688 15.953 1 84.44 266 THR B CA 1
ATOM 4336 C C . THR B 1 266 ? -7.762 33.469 16.219 1 84.44 266 THR B C 1
ATOM 4338 O O . THR B 1 266 ? -7.891 32.594 15.367 1 84.44 266 THR B O 1
ATOM 4341 N N . GLY B 1 267 ? -8.266 33.375 17.375 1 86.62 267 GLY B N 1
ATOM 4342 C CA . GLY B 1 267 ? -9.172 32.281 17.703 1 86.62 267 GLY B CA 1
ATOM 4343 C C . GLY B 1 267 ? -10.398 32.25 16.812 1 86.62 267 GLY B C 1
ATOM 4344 O O . GLY B 1 267 ? -10.828 31.172 16.391 1 86.62 267 GLY B O 1
ATOM 4345 N N . GLU B 1 268 ? -10.93 33.375 16.625 1 88.88 268 GLU B N 1
ATOM 4346 C CA . GLU B 1 268 ? -12.102 33.469 15.758 1 88.88 268 GLU B CA 1
ATOM 4347 C C . GLU B 1 268 ? -11.766 33.062 14.328 1 88.88 268 GLU B C 1
ATOM 4349 O O . GLU B 1 268 ? -12.531 32.344 13.688 1 88.88 268 GLU B O 1
ATOM 4354 N N . LEU B 1 269 ? -10.68 33.5 13.867 1 90.81 269 LEU B N 1
ATOM 4355 C CA . LEU B 1 269 ? -10.25 33.156 12.523 1 90.81 269 LEU B CA 1
ATOM 4356 C C . LEU B 1 269 ? -10.055 31.641 12.398 1 90.81 269 LEU B C 1
ATOM 4358 O O . LEU B 1 269 ? -10.461 31.031 11.406 1 90.81 269 LEU B O 1
ATOM 4362 N N . LEU B 1 270 ? -9.445 31.094 13.391 1 91.81 270 LEU B N 1
ATOM 4363 C CA . LEU B 1 270 ? -9.227 29.656 13.398 1 91.81 270 LEU B CA 1
ATOM 4364 C C . LEU B 1 270 ? -10.547 28.906 13.328 1 91.81 270 LEU B C 1
ATOM 4366 O O . LEU B 1 270 ? -10.672 27.922 12.594 1 91.81 270 LEU B O 1
ATOM 4370 N N . ARG B 1 271 ? -11.484 29.328 14.039 1 91.56 271 ARG B N 1
ATOM 4371 C CA . ARG B 1 271 ? -12.805 28.734 14.023 1 91.56 271 ARG B CA 1
ATOM 4372 C C . ARG B 1 271 ? -13.438 28.828 12.633 1 91.56 271 ARG B C 1
ATOM 4374 O O . ARG B 1 271 ? -14.023 27.875 12.141 1 91.56 271 ARG B O 1
ATOM 4381 N N . LEU B 1 272 ? -13.305 29.953 12.062 1 93.06 272 LEU B N 1
ATOM 4382 C CA . LEU B 1 272 ? -13.867 30.172 10.734 1 93.06 272 LEU B CA 1
ATOM 4383 C C . LEU B 1 272 ? -13.195 29.266 9.703 1 93.06 272 LEU B C 1
ATOM 4385 O O . LEU B 1 272 ? -13.867 28.703 8.836 1 93.06 272 LEU B O 1
ATOM 4389 N N . LEU B 1 273 ? -11.938 29.156 9.797 1 94.81 273 LEU B N 1
ATOM 4390 C CA . LEU B 1 273 ? -11.188 28.297 8.891 1 94.81 273 LEU B CA 1
ATOM 4391 C C . LEU B 1 273 ? -11.633 26.844 9.008 1 94.81 273 LEU B C 1
ATOM 4393 O O . LEU B 1 273 ? -11.914 26.188 8 1 94.81 273 LEU B O 1
ATOM 4397 N N . GLN B 1 274 ? -11.703 26.359 10.18 1 93.94 274 GLN B N 1
ATOM 4398 C CA . GLN B 1 274 ? -12.078 24.969 10.445 1 93.94 274 GLN B CA 1
ATOM 4399 C C . GLN B 1 274 ? -13.516 24.703 10.016 1 93.94 274 GLN B C 1
ATOM 4401 O O . GLN B 1 274 ? -13.812 23.656 9.445 1 93.94 274 GLN B O 1
ATOM 4406 N N . GLN B 1 275 ? -14.375 25.625 10.305 1 93 275 GLN B N 1
ATOM 4407 C CA . GLN B 1 275 ? -15.773 25.484 9.898 1 93 275 GLN B CA 1
ATOM 4408 C C . GLN B 1 275 ? -15.906 25.5 8.375 1 93 275 GLN B C 1
ATOM 4410 O O . GLN B 1 275 ? -16.719 24.766 7.812 1 93 275 GLN B O 1
ATOM 4415 N N . CYS B 1 276 ? -15.164 26.312 7.785 1 93.31 276 CYS B N 1
ATOM 4416 C CA . CYS B 1 276 ? -15.195 26.422 6.332 1 93.31 276 CYS B CA 1
ATOM 4417 C C . CYS B 1 276 ? -14.914 25.078 5.672 1 93.31 276 CYS B C 1
ATOM 4419 O O . CYS B 1 276 ? -15.695 24.609 4.848 1 93.31 276 CYS B O 1
ATOM 4421 N N . VAL B 1 277 ? -13.891 24.391 6.047 1 94.38 277 VAL B N 1
ATOM 4422 C CA . VAL B 1 277 ? -13.484 23.156 5.375 1 94.38 277 VAL B CA 1
ATOM 4423 C C . VAL B 1 277 ? -14.359 22 5.852 1 94.38 277 VAL B C 1
ATOM 4425 O O . VAL B 1 277 ? -14.484 20.984 5.16 1 94.38 277 VAL B O 1
ATOM 4428 N N . ALA B 1 278 ? -14.992 22.156 6.969 1 93.62 278 ALA B N 1
ATOM 4429 C CA . ALA B 1 278 ? -15.844 21.094 7.516 1 93.62 278 ALA B CA 1
ATOM 4430 C C . ALA B 1 278 ? -17.234 21.125 6.879 1 93.62 278 ALA B C 1
ATOM 4432 O O . ALA B 1 278 ? -17.875 20.078 6.727 1 93.62 278 ALA B O 1
ATOM 4433 N N . GLU B 1 279 ? -17.641 22.344 6.406 1 93 279 GLU B N 1
ATOM 4434 C CA . GLU B 1 279 ? -19.062 22.453 6.125 1 93 279 GLU B CA 1
ATOM 4435 C C . GLU B 1 279 ? -19.312 22.922 4.695 1 93 279 GLU B C 1
ATOM 4437 O O . GLU B 1 279 ? -20.391 22.719 4.145 1 93 279 GLU B O 1
ATOM 4442 N N . HIS B 1 280 ? -18.438 23.5 4.125 1 93.44 280 HIS B N 1
ATOM 4443 C CA . HIS B 1 280 ? -18.734 24.234 2.9 1 93.44 280 HIS B CA 1
ATOM 4444 C C . HIS B 1 280 ? -18.438 23.391 1.665 1 93.44 280 HIS B C 1
ATOM 4446 O O . HIS B 1 280 ? -18.766 23.781 0.544 1 93.44 280 HIS B O 1
ATOM 4452 N N . PHE B 1 281 ? -17.859 22.281 1.79 1 93.94 281 PHE B N 1
ATOM 4453 C CA . PHE B 1 281 ? -17.469 21.469 0.642 1 93.94 281 PHE B CA 1
ATOM 4454 C C . PHE B 1 281 ? -18.109 20.078 0.722 1 93.94 281 PHE B C 1
ATOM 4456 O O . PHE B 1 281 ? -18.609 19.688 1.772 1 93.94 281 PHE B O 1
ATOM 4463 N N . GLU B 1 282 ? -18.109 19.391 -0.419 1 92.06 282 GLU B N 1
ATOM 4464 C CA . GLU B 1 282 ? -18.672 18.047 -0.486 1 92.06 282 GLU B CA 1
ATOM 4465 C C . GLU B 1 282 ? -17.969 17.094 0.485 1 92.06 282 GLU B C 1
ATOM 4467 O O . GLU B 1 282 ? -18.625 16.297 1.169 1 92.06 282 GLU B O 1
ATOM 4472 N N . VAL B 1 283 ? -16.672 17.219 0.462 1 93.5 283 VAL B N 1
ATOM 4473 C CA . VAL B 1 283 ? -15.875 16.453 1.41 1 93.5 283 VAL B CA 1
ATOM 4474 C C . VAL B 1 283 ? -15.727 17.234 2.715 1 93.5 283 VAL B C 1
ATOM 4476 O O . VAL B 1 283 ? -15.117 18.312 2.738 1 93.5 283 VAL B O 1
ATOM 4479 N N . SER B 1 284 ? -16.25 16.703 3.717 1 93.38 284 SER B N 1
ATOM 4480 C CA . SER B 1 284 ? -16.156 17.359 5.023 1 93.38 284 SER B CA 1
ATOM 4481 C C . SER B 1 284 ? -14.852 17 5.719 1 93.38 284 SER B C 1
ATOM 4483 O O . SER B 1 284 ? -14.602 15.836 6.023 1 93.38 284 SER B O 1
ATOM 4485 N N . ILE B 1 285 ? -14.094 17.984 5.977 1 93.88 285 ILE B N 1
ATOM 4486 C CA . ILE B 1 285 ? -12.812 17.781 6.641 1 93.88 285 ILE B CA 1
ATOM 4487 C C . ILE B 1 285 ? -12.922 18.172 8.109 1 93.88 285 ILE B C 1
ATOM 4489 O O . ILE B 1 285 ? -12.938 19.359 8.438 1 93.88 285 ILE B O 1
ATOM 4493 N N . SER B 1 286 ? -12.969 17.188 8.898 1 87.69 286 SER B N 1
ATOM 4494 C CA . SER B 1 286 ? -13.117 17.469 10.328 1 87.69 286 SER B CA 1
ATOM 4495 C C . SER B 1 286 ? -11.758 17.578 11.008 1 87.69 286 SER B C 1
ATOM 4497 O O . SER B 1 286 ? -11.648 18.156 12.094 1 87.69 286 SER B O 1
ATOM 4499 N N . HIS B 1 287 ? -10.789 17.016 10.453 1 92.12 287 HIS B N 1
ATOM 4500 C CA . HIS B 1 287 ? -9.445 17.078 11.016 1 92.12 287 HIS B CA 1
ATOM 4501 C C . HIS B 1 287 ? -8.539 17.969 10.164 1 92.12 287 HIS B C 1
ATOM 4503 O O . HIS B 1 287 ? -7.949 17.5 9.188 1 92.12 287 HIS B O 1
ATOM 4509 N N . SER B 1 288 ? -8.469 19.203 10.594 1 95.31 288 SER B N 1
ATOM 4510 C CA . SER B 1 288 ? -7.652 20.188 9.883 1 95.31 288 SER B CA 1
ATOM 4511 C C . SER B 1 288 ? -6.664 20.875 10.82 1 95.31 288 SER B C 1
ATOM 4513 O O . SER B 1 288 ? -6.906 20.969 12.023 1 95.31 288 SER B O 1
ATOM 4515 N N . THR B 1 289 ? -5.535 21.219 10.336 1 95.19 289 THR B N 1
ATOM 4516 C CA . THR B 1 289 ? -4.508 21.969 11.047 1 95.19 289 THR B CA 1
ATOM 4517 C C . THR B 1 289 ? -4.098 23.203 10.242 1 95.19 289 THR B C 1
ATOM 4519 O O . THR B 1 289 ? -3.59 23.078 9.125 1 95.19 289 THR B O 1
ATOM 4522 N N . PHE B 1 290 ? -4.32 24.406 10.836 1 96.31 290 PHE B N 1
ATOM 4523 C CA . PHE B 1 290 ? -3.996 25.656 10.172 1 96.31 290 PHE B CA 1
ATOM 4524 C C . PHE B 1 290 ? -2.887 26.391 10.922 1 96.31 290 PHE B C 1
ATOM 4526 O O . PHE B 1 290 ? -3.049 26.75 12.086 1 96.31 290 PHE B O 1
ATOM 4533 N N . GLN B 1 291 ? -1.787 26.531 10.297 1 95.44 291 GLN B N 1
ATOM 4534 C CA . GLN B 1 291 ? -0.723 27.375 10.828 1 95.44 291 GLN B CA 1
ATOM 4535 C C . GLN B 1 291 ? -0.92 28.828 10.414 1 95.44 291 GLN B C 1
ATOM 4537 O O . GLN B 1 291 ? -0.724 29.188 9.25 1 95.44 291 GLN B O 1
ATOM 4542 N N . ILE B 1 292 ? -1.283 29.609 11.375 1 92.44 292 ILE B N 1
ATOM 4543 C CA . ILE B 1 292 ? -1.462 31.047 11.125 1 92.44 292 ILE B CA 1
ATOM 4544 C C . ILE B 1 292 ? -0.131 31.766 11.297 1 92.44 292 ILE B C 1
ATOM 4546 O O . ILE B 1 292 ? 0.5 31.672 12.352 1 92.44 292 ILE B O 1
ATOM 4550 N N . GLU B 1 293 ? 0.258 32.375 10.234 1 91.19 293 GLU B N 1
ATOM 4551 C CA . GLU B 1 293 ? 1.553 33.031 10.305 1 91.19 293 GLU B CA 1
ATOM 4552 C C . GLU B 1 293 ? 1.453 34.5 9.836 1 91.19 293 GLU B C 1
ATOM 4554 O O . GLU B 1 293 ? 0.647 34.812 8.953 1 91.19 293 GLU B O 1
ATOM 4559 N N . PRO B 1 294 ? 2.236 35.406 10.492 1 87.88 294 PRO B N 1
ATOM 4560 C CA . PRO B 1 294 ? 2.252 36.781 10.055 1 87.88 294 PRO B CA 1
ATOM 4561 C C . PRO B 1 294 ? 2.934 36.969 8.695 1 87.88 294 PRO B C 1
ATOM 4563 O O . PRO B 1 294 ? 3.697 36.094 8.266 1 87.88 294 PRO B O 1
ATOM 4566 N N . ALA B 1 295 ? 2.615 38.031 8.07 1 82.56 295 ALA B N 1
ATOM 4567 C CA . ALA B 1 295 ? 3.17 38.312 6.754 1 82.56 295 ALA B CA 1
ATOM 4568 C C . ALA B 1 295 ? 4.695 38.375 6.797 1 82.56 295 ALA B C 1
ATOM 4570 O O . ALA B 1 295 ? 5.363 38.031 5.828 1 82.56 295 ALA B O 1
ATOM 4571 N N . SER B 1 296 ? 5.258 38.719 7.887 1 74.44 296 SER B N 1
ATOM 4572 C CA . SER B 1 296 ? 6.707 38.844 8.031 1 74.44 296 SER B CA 1
ATOM 4573 C C . SER B 1 296 ? 7.352 37.438 8.117 1 74.44 296 SER B C 1
ATOM 4575 O O . SER B 1 296 ? 8.539 37.281 7.82 1 74.44 296 SER B O 1
ATOM 4577 N N . HIS B 1 297 ? 6.633 36.5 8.531 1 70.31 297 HIS B N 1
ATOM 4578 C CA . HIS B 1 297 ? 7.137 35.156 8.688 1 70.31 297 HIS B CA 1
ATOM 4579 C C . HIS B 1 297 ? 7.328 34.469 7.336 1 70.31 297 HIS B C 1
ATOM 4581 O O . HIS B 1 297 ? 8.234 33.656 7.168 1 70.31 297 HIS B O 1
ATOM 4587 N N . ARG B 1 298 ? 6.371 34.719 6.43 1 60.16 298 ARG B N 1
ATOM 4588 C CA . ARG B 1 298 ? 6.438 34.125 5.102 1 60.16 298 ARG B CA 1
ATOM 4589 C C . ARG B 1 298 ? 7.82 34.312 4.484 1 60.16 298 ARG B C 1
ATOM 4591 O O . ARG B 1 298 ? 8.336 33.438 3.816 1 60.16 298 ARG B O 1
ATOM 4598 N N . ARG B 1 299 ? 8.359 35.438 4.758 1 53.16 299 ARG B N 1
ATOM 4599 C CA . ARG B 1 299 ? 9.648 35.781 4.164 1 53.16 299 ARG B CA 1
ATOM 4600 C C . ARG B 1 299 ? 10.742 34.844 4.68 1 53.16 299 ARG B C 1
ATOM 4602 O O . ARG B 1 299 ? 11.672 34.5 3.945 1 53.16 299 ARG B O 1
ATOM 4609 N N . SER B 1 300 ? 10.539 34.344 5.816 1 49.72 300 SER B N 1
ATOM 4610 C CA . SER B 1 300 ? 11.57 33.5 6.418 1 49.72 300 SER B CA 1
ATOM 4611 C C . SER B 1 300 ? 11.438 32.062 5.969 1 49.72 300 SER B C 1
ATOM 4613 O O . SER B 1 300 ? 12.438 31.344 5.863 1 49.72 300 SER B O 1
ATOM 4615 N N . GLU B 1 301 ? 10.141 31.641 5.801 1 51.69 301 GLU B N 1
ATOM 4616 C CA . GLU B 1 301 ? 9.906 30.25 5.383 1 51.69 301 GLU B CA 1
ATOM 4617 C C . GLU B 1 301 ? 10.289 30.047 3.922 1 51.69 301 GLU B C 1
ATOM 4619 O O . GLU B 1 301 ? 10.758 28.969 3.543 1 51.69 301 GLU B O 1
ATOM 4624 N N . TYR B 1 302 ? 9.727 31.078 3.045 1 45 302 TYR B N 1
ATOM 4625 C CA . TYR B 1 302 ? 10.039 30.984 1.623 1 45 302 TYR B CA 1
ATOM 4626 C C . TYR B 1 302 ? 11.547 30.875 1.4 1 45 302 TYR B C 1
ATOM 4628 O O . TYR B 1 302 ? 11.992 30.375 0.369 1 45 302 TYR B O 1
ATOM 4636 N N . HIS B 1 303 ? 12.312 31.578 2.312 1 38.28 303 HIS B N 1
ATOM 4637 C CA . HIS B 1 303 ? 13.727 31.344 2.043 1 38.28 303 HIS B CA 1
ATOM 4638 C C . HIS B 1 303 ? 14.07 29.859 2.168 1 38.28 303 HIS B C 1
ATOM 4640 O O . HIS B 1 303 ? 15.188 29.453 1.853 1 38.28 303 HIS B O 1
ATOM 4646 N N . VAL B 1 304 ? 13.133 29.281 2.863 1 37.97 304 VAL B N 1
ATOM 4647 C CA . VAL B 1 304 ? 13.328 27.828 2.885 1 37.97 304 VAL B CA 1
ATOM 4648 C C . VAL B 1 304 ? 12.453 27.172 1.82 1 37.97 304 VAL B C 1
ATOM 4650 O O . VAL B 1 304 ? 11.32 26.781 2.102 1 37.97 304 VAL B O 1
ATOM 4653 N N . ASP B 1 305 ? 11.469 27.922 1.076 1 33.06 305 ASP B N 1
ATOM 4654 C CA . ASP B 1 305 ? 10.703 27.219 0.045 1 33.06 305 ASP B CA 1
ATOM 4655 C C . ASP B 1 305 ? 11.547 26.141 -0.631 1 33.06 305 ASP B C 1
ATOM 4657 O O . ASP B 1 305 ? 12.477 26.453 -1.378 1 33.06 305 ASP B O 1
ATOM 4661 N N . CYS B 1 306 ? 11.625 25.203 -0.032 1 27.34 306 CYS B N 1
ATOM 4662 C CA . CYS B 1 306 ? 12.094 24 -0.712 1 27.34 306 CYS B CA 1
ATOM 4663 C C . CYS B 1 306 ? 11.07 23.516 -1.725 1 27.34 306 CYS B C 1
ATOM 4665 O O . CYS B 1 306 ? 9.867 23.531 -1.455 1 27.34 306 CYS B O 1
#

Organism: NCBI:txid162496

InterPro domains:
  IPR002524 Cation efflux [TIGR01297] (15-296)
  IPR027469 Cation efflux transmembrane domain superfamily [G3DSA:1.20.1510.10] (15-209)
  IPR027469 Cation efflux transmembrane domain superfamily [SSF161111] (15-211)
  IPR027470 Cation efflux protein, cytoplasmic domain [PF16916] (214-294)
  IPR036837 Cation efflux protein, cytoplasmic domain superfamily [SSF160240] (216-294)
  IPR050681 Cation Diffusion Facilitator/SLC30A [PTHR11562] (13-299)
  IPR058533 Cation efflux protein, transmembrane domain [PF01545] (22-210)

Foldseek 3Di:
DVVVVVVVLVLLVLLLVLLVLLLVLLVVLLVVLVVVCVVVVPPLSVVVSVVSVLLSVLSVLLNVLSVQQNDDADPVRNNGSQLSLLVSLLVLLVSLLVVLVVLLVVLVVCLVVQDDQDDPSLLVSLVSQLVSLVVSLVSLVVCCVVFSSSVSNNLSSVLSNLLSVLSNVLNVCCVVPVPRSSSSVSSNVSSVVRNVVSVVSNVVSVCQVVQHADPQDDVVVLQVVLCPDPFWPGKPPWGWGASGRQAIEIEIETEGEPVQPDPVSVVVSVVVSQCCQQPVGPRGHNHYYYHYDYPVVVVVCVVVVD/DVVVVVVVLVLLVLLLVLLVLLLVLLVVLLVVLVVVCVVVVPPLSVVVSVVSVLLSVLSVLLNVLSVQQNDDADPVRNNGSQLSLLVSLLVLLVSLLVVLVVLLVVLVVCLVVQDDADDPSLLVSLVSQLVSLVVSLVSLVVCCVVFSSSVSNNLSSVLSNLLSVLSNVLNVCCVVPVPRSSSSVSSNVSSVVRNVVSVVSNVVSVCQVVQHADPQDDVVVLQVVLCPDPFWPGKPPWGWGASGRQAIEIEIETEGEPVQPDPVSVVVSVVVSQCCQQPVGPRGHNHYYYHYDYPVVCVVCVVVVD

Radius of gyration: 28.23 Å; Cα contacts (8 Å, |Δi|>4): 957; chains: 2; bounding box: 58×83×58 Å

Sequence (612 aa):
MSHDHSHDHGLAEMNRKRLAWAFGITATILIAEVVGALLTNSLALLVDAAHMLTDTLGLLMALTAANLVMRKSTDQRTWGFRRAEVLSATLQAALLLAVGIYAAIDAVRRIFEPAEIQSTGLLVFGVIGLLGNLVSMWIIFAGRQDNLNMRAAFLEVLNDALGSVAVIVAAVVIWLTGWATADSLAALFIAALIVPRALKLLGETTHILLESTPRGLDLHDVRQHLEKLPGVLAVHDLHASQIASNLPVLTAHVVVADEMFSSDSTGELLRLLQQCVAEHFEVSISHSTFQIEPASHRRSEYHVDCMSHDHSHDHGLAEMNRKRLAWAFGITATILIAEVVGALLTNSLALLVDAAHMLTDTLGLLMALTAANLVMRKSTDQRTWGFRRAEVLSATLQAALLLAVGIYAAIDAVRRIFEPAEIQSTGLLVFGVIGLLGNLVSMWIIFAGRQDNLNMRAAFLEVLNDALGSVAVIVAAVVIWLTGWATADSLAALFIAALIVPRALKLLGETTHILLESTPRGLDLHDVRQHLEKLPGVLAVHDLHASQIASNLPVLTAHVVVADEMFSSDSTGELLRLLQQCVAEHFEVSISHSTFQIEPASHRRSEYHVDC

Secondary structure (DSSP, 8-state):
-HHHHHHHHHHHHHHHHHHHHHHHHHHHHHHHHHHHHHHHT-HHHHHHHHHHHHHHHHHHHHHHHHHHHTSPP-SS-TTTTTTHHHHHHHHHHHHHHHHHHHHHHHHHHHHHSPPPPPPHHHHHHHHHHHHHHHHHHHHHHTTTTS-HHHHHHHHHHHHHHHHHHHHHHHHHHHHHH--TTHHHHHHHHHHHHHHHHHHHHHHHHHHHHTTPPPTT--HHHHHHHHHTSTTEEEEEEEEEEESSTT-EEEEEEEEE-GGG-SHHHHHHHHHHHHHHHHHSSSS---EEEEEEEEHHHHHHHHTT--/-HHHHHHHHHHHHHHHHHHHHHHHHHHHHHHHHHHHHHHHT-HHHHHHHHHHHHHHHHHHHHHHHHHHHTSPP-SS-TTTTTTHHHHHHHHHHHHHHHHHHHHHHHHHHHHHSPPPPPPHHHHHHHHHHHHHHHHHHHHHHTTTTS-HHHHHHHHHHHHHHHHHHHHHHHHHHHHHH--TTHHHHHHHHHHHHHHHHHHHHHHHHHHHHTTPPPTT--HHHHHHHHHTSTTEEEEEEEEEEESSTT-EEEEEEEEE-GGG-SHHHHHHHHHHHHHHHHHSSSS---EEEEEEEEHHHHHHHHTT--

Nearest PDB structures (foldseek):
  8j7t-assembly1_B  TM=9.163E-01  e=2.114E-16  Homo sapiens
  8j80-assembly1_A  TM=9.148E-01  e=1.666E-16  Homo sapiens
  8j7v-assembly1_A  TM=9.207E-01  e=2.814E-16  Homo sapiens
  7y5h-assembly1_A  TM=8.220E-01  e=6.960E-16  Xenopus tropicalis
  8j80-assembly1_B  TM=7.692E-01  e=1.565E-15  Homo sapiens

pLDDT: mean 87.99, std 12.81, range [27.34, 97.69]

Solvent-accessible surface area (backbone atoms only — not comparable to full-atom values): 29970 Å² total; per-residue (Å²): 76,68,60,60,52,47,48,51,50,49,51,46,52,52,49,31,51,34,36,46,51,35,36,49,49,48,47,51,52,42,50,53,37,46,51,51,16,66,74,65,67,34,65,70,37,44,55,52,33,55,56,45,46,55,51,43,51,40,33,47,41,36,32,50,24,41,57,44,43,69,44,74,60,43,70,56,22,56,66,20,33,44,22,34,31,40,52,34,22,31,52,37,19,48,50,50,31,52,52,30,50,50,47,35,53,51,22,58,55,27,59,79,47,59,62,77,81,78,51,71,68,49,49,54,52,29,50,53,49,28,53,48,26,49,52,33,43,60,58,37,53,86,46,28,78,75,35,55,30,38,34,38,45,45,50,50,39,49,49,52,29,49,50,25,50,32,53,50,52,23,50,52,45,27,70,72,68,60,48,51,51,44,42,26,51,37,43,39,51,50,27,66,59,46,35,60,52,24,50,51,51,29,50,53,33,49,41,34,69,40,41,19,32,48,84,78,52,56,52,67,58,50,46,55,56,55,41,66,40,88,60,37,72,40,68,44,78,64,40,43,26,32,63,30,83,87,38,41,35,38,37,33,37,36,28,28,48,59,88,43,36,32,42,67,52,42,42,51,49,51,51,50,54,50,48,46,45,35,62,72,45,87,53,52,30,81,46,66,44,54,18,72,36,32,62,75,45,50,61,62,48,54,64,52,51,108,81,68,59,60,53,48,46,50,51,50,53,47,51,52,49,32,51,34,36,47,50,34,36,48,49,49,48,51,50,42,51,51,38,47,52,50,15,65,74,65,68,34,64,70,37,44,56,51,34,55,56,45,46,56,51,42,48,39,34,48,40,36,34,49,22,43,56,43,43,70,43,75,59,43,72,56,22,55,67,21,34,43,22,35,30,41,52,35,22,32,52,37,20,48,50,50,33,52,53,30,52,51,47,36,53,51,23,58,55,27,58,78,48,59,62,76,81,77,52,70,65,51,49,55,51,30,51,52,47,28,54,49,26,51,52,32,43,61,58,38,52,84,47,29,79,76,34,53,27,39,35,37,46,46,51,52,38,49,51,52,28,51,50,26,49,31,54,50,52,24,49,51,44,27,72,72,68,62,47,50,52,43,43,26,52,38,43,40,51,50,29,64,60,46,35,58,52,25,50,49,50,30,51,55,32,49,41,34,70,40,41,20,32,47,84,78,52,57,51,66,58,51,48,54,57,56,41,67,40,90,60,38,73,41,69,45,78,65,38,44,25,32,63,28,85,87,36,40,35,37,37,31,35,35,28,27,48,60,88,44,36,32,43,68,52,42,39,51,49,51,50,51,54,51,47,45,45,35,64,73,46,87,51,53,29,80,47,65,44,55,18,72,37,33,63,76,42,50,61,62,47,55,65,52,51,107